Protein AF-A0A093VHY3-F1 (afdb_monomer_lite)

Foldseek 3Di:
DDDDDDDDDDDDDDDDDDDDDDDDDDDDDDDDDDDDDDDPPPPDDDDDDDDDDDDDDDDDDDDDDDDDDDDDDDDDDDDDDDDDDPPPVVPPPPPPPDDDLLDDLVQQADDFPCLVVLVLQVLLLVQLPDLDLVLVLLSLALVSDLDNCSSVVSQLVDDLVSLLVSCVVQDDPVCNVCSVVDDSNRSSVVSSVSSYDDDDDPDAQDDAVVVVVPPDQLLVVLVVLLQSLLVLVLRQALSLVLCSLSVHDRVSVRVSSVRLVVLLVRLLVVCVVVVVCLVSLVSNLVSCVQAPLSNNSSSLVSSQVVDPPDDRDDDDSHRQCCLESVLSSVLVPDPPHDSSLSSLLSLLLSLQCCVQRNPDPGHRSVHHRDSPLVLSVLVVPDPALVRSLVVVCVVCVVLVVVDDPVLCVDPPRPSVVVVVVVVVVVVSSVVSSCVSPVVCVVRVVVNVD

Structure (mmCIF, N/CA/C/O backbone):
data_AF-A0A093VHY3-F1
#
_entry.id   AF-A0A093VHY3-F1
#
loop_
_atom_site.group_PDB
_atom_site.id
_atom_site.type_symbol
_atom_site.label_atom_id
_atom_site.label_alt_id
_atom_site.label_comp_id
_atom_site.label_asym_id
_atom_site.label_entity_id
_atom_site.label_seq_id
_atom_site.pdbx_PDB_ins_code
_atom_site.Cartn_x
_atom_site.Cartn_y
_atom_site.Cartn_z
_atom_site.occupancy
_atom_site.B_iso_or_equiv
_atom_site.auth_seq_id
_atom_site.auth_comp_id
_atom_site.auth_asym_id
_atom_site.auth_atom_id
_atom_site.pdbx_PDB_model_num
ATOM 1 N N . MET A 1 1 ? -33.912 -21.679 -39.023 1.00 33.56 1 MET A N 1
ATOM 2 C CA . MET A 1 1 ? -34.206 -20.472 -39.833 1.00 33.56 1 MET A CA 1
ATOM 3 C C . MET A 1 1 ? -34.062 -19.265 -38.915 1.00 33.56 1 MET A C 1
ATOM 5 O O . MET A 1 1 ? -34.289 -19.451 -37.729 1.00 33.56 1 MET A O 1
ATOM 9 N N . MET A 1 2 ? -33.688 -18.094 -39.444 1.00 26.52 2 MET A N 1
ATOM 10 C CA . MET A 1 2 ? -33.296 -16.880 -38.698 1.00 26.52 2 MET A CA 1
ATOM 11 C C . MET A 1 2 ? -31.997 -16.995 -37.881 1.00 26.52 2 MET A C 1
ATOM 13 O O . MET A 1 2 ? -31.963 -17.438 -36.740 1.00 26.52 2 MET A O 1
ATOM 17 N N . THR A 1 3 ? -30.917 -16.547 -38.518 1.00 27.28 3 THR A N 1
ATOM 18 C CA . THR A 1 3 ? -29.674 -16.079 -37.897 1.00 27.28 3 THR A CA 1
ATOM 19 C C . THR A 1 3 ? -29.876 -14.672 -37.333 1.00 27.28 3 THR A C 1
ATOM 21 O O . THR A 1 3 ? -30.383 -13.812 -38.053 1.00 27.28 3 THR A O 1
ATOM 24 N N . ALA A 1 4 ? -29.418 -14.414 -36.110 1.00 27.27 4 ALA A N 1
ATOM 25 C CA . ALA A 1 4 ? -29.244 -13.065 -35.574 1.00 27.27 4 ALA A CA 1
ATOM 26 C C . ALA A 1 4 ? -27.752 -12.845 -35.288 1.00 27.27 4 ALA A C 1
ATOM 28 O O . ALA A 1 4 ? -27.133 -13.661 -34.606 1.00 27.27 4 ALA A O 1
ATOM 29 N N . ALA A 1 5 ? -27.178 -11.786 -35.857 1.00 26.62 5 ALA A N 1
ATOM 30 C CA . ALA A 1 5 ? -25.819 -11.350 -35.551 1.00 26.62 5 ALA A CA 1
ATOM 31 C C . ALA A 1 5 ? -25.811 -10.536 -34.239 1.00 26.62 5 ALA A C 1
ATOM 33 O O . ALA A 1 5 ? -26.829 -9.912 -33.929 1.00 26.62 5 ALA A O 1
ATOM 34 N N . PRO A 1 6 ? -24.709 -10.537 -33.467 1.00 30.25 6 PRO A N 1
ATOM 35 C CA . PRO A 1 6 ? -24.554 -9.641 -32.327 1.00 30.25 6 PRO A CA 1
ATOM 36 C C . PRO A 1 6 ? -24.315 -8.195 -32.789 1.00 30.25 6 PRO A C 1
ATOM 38 O O . PRO A 1 6 ? -23.766 -7.959 -33.863 1.00 30.25 6 PRO A O 1
ATOM 41 N N . ASP A 1 7 ? -24.756 -7.251 -31.963 1.00 25.81 7 ASP A N 1
ATOM 42 C CA . ASP A 1 7 ? -24.804 -5.814 -32.247 1.00 25.81 7 ASP A CA 1
ATOM 43 C C . ASP A 1 7 ? -23.456 -5.132 -31.924 1.00 25.81 7 ASP A C 1
ATOM 45 O O . ASP A 1 7 ? -22.952 -5.240 -30.802 1.00 25.81 7 ASP A O 1
ATOM 49 N N . ASP A 1 8 ? -22.864 -4.435 -32.899 1.00 28.20 8 ASP A N 1
ATOM 50 C CA . ASP A 1 8 ? -21.595 -3.704 -32.752 1.00 28.20 8 ASP A CA 1
ATOM 51 C C . ASP A 1 8 ? -21.861 -2.274 -32.246 1.00 28.20 8 ASP A C 1
ATOM 53 O O . ASP A 1 8 ? -22.054 -1.339 -33.027 1.00 28.20 8 ASP A O 1
ATOM 57 N N . SER A 1 9 ? -21.851 -2.073 -30.922 1.00 25.62 9 SER A N 1
ATOM 58 C CA . SER A 1 9 ? -22.095 -0.751 -30.322 1.00 25.62 9 SER A CA 1
ATOM 59 C C . SER A 1 9 ? -21.114 -0.368 -29.200 1.00 25.62 9 SER A C 1
ATOM 61 O O . SER A 1 9 ? -21.507 -0.154 -28.053 1.00 25.62 9 SER A O 1
ATOM 63 N N . TRP A 1 10 ? -19.832 -0.197 -29.541 1.00 25.08 10 TRP A N 1
ATOM 64 C CA . TRP A 1 10 ? -18.848 0.507 -28.697 1.00 25.08 10 TRP A CA 1
ATOM 65 C C . TRP A 1 10 ? -18.259 1.726 -29.421 1.00 25.08 10 TRP A C 1
ATOM 67 O O . TRP A 1 10 ? -17.074 1.783 -29.746 1.00 25.08 10 TRP A O 1
ATOM 77 N N . VAL A 1 11 ? -19.103 2.732 -29.669 1.00 25.66 11 VAL A N 1
ATOM 78 C CA . VAL A 1 11 ? -18.661 4.036 -30.184 1.00 25.66 11 VAL A CA 1
ATOM 79 C C . VAL A 1 11 ? -18.214 4.923 -29.021 1.00 25.66 11 VAL A C 1
ATOM 81 O O . VAL A 1 11 ? -19.004 5.293 -28.153 1.00 25.66 11 VAL A O 1
ATOM 84 N N . TYR A 1 12 ? -16.932 5.289 -29.020 1.00 24.55 12 TYR A N 1
ATOM 85 C CA . TYR A 1 12 ? -16.363 6.276 -28.103 1.00 24.55 12 TYR A CA 1
ATOM 86 C C . TYR A 1 12 ? -16.973 7.667 -28.346 1.00 24.55 12 TYR A C 1
ATOM 88 O O . TYR A 1 12 ? -16.797 8.245 -29.418 1.00 24.55 12 TYR A O 1
ATOM 96 N N . HIS A 1 13 ? -17.599 8.254 -27.321 1.00 26.02 13 HIS A N 1
ATOM 97 C CA . HIS A 1 13 ? -17.953 9.675 -27.301 1.00 26.02 13 HIS A CA 1
ATOM 98 C C . HIS A 1 13 ? -16.983 10.461 -26.400 1.00 26.02 13 HIS A C 1
ATOM 100 O O . HIS A 1 13 ? -16.985 10.250 -25.186 1.00 26.02 13 HIS A O 1
ATOM 106 N N . PRO A 1 14 ? -16.167 11.386 -26.942 1.00 25.81 14 PRO A N 1
ATOM 107 C CA . PRO A 1 14 ? -15.384 12.304 -26.121 1.00 25.81 14 PRO A CA 1
ATOM 108 C C . PRO A 1 14 ? -16.290 13.394 -25.527 1.00 25.81 14 PRO A C 1
ATOM 110 O O . PRO A 1 14 ? -16.967 14.114 -26.262 1.00 25.81 14 PRO A O 1
ATOM 113 N N . MET A 1 15 ? -16.285 13.561 -24.199 1.00 25.12 15 MET A N 1
ATOM 114 C CA . MET A 1 15 ? -16.954 14.705 -23.565 1.00 25.12 15 MET A CA 1
ATOM 115 C C . MET A 1 15 ? -16.204 16.003 -23.880 1.00 25.12 15 MET A C 1
ATOM 117 O O . MET A 1 15 ? -15.059 16.186 -23.471 1.00 25.12 15 MET A O 1
ATOM 121 N N . SER A 1 16 ? -16.871 16.927 -24.570 1.00 24.98 16 SER A N 1
ATOM 122 C CA . SER A 1 16 ? -16.412 18.311 -24.708 1.00 24.98 16 SER A CA 1
ATOM 123 C C . SER A 1 16 ? -16.780 19.116 -23.460 1.00 24.98 16 SER A C 1
ATOM 125 O O . SER A 1 16 ? -17.943 19.131 -23.060 1.00 24.98 16 SER A O 1
ATOM 127 N N . ILE A 1 17 ? -15.810 19.812 -22.864 1.00 25.64 17 ILE A N 1
ATOM 128 C CA . ILE A 1 17 ? -16.052 20.770 -21.776 1.00 25.64 17 ILE A CA 1
ATOM 129 C C . ILE A 1 17 ? -16.477 22.109 -22.403 1.00 25.64 17 ILE A C 1
ATOM 131 O O . ILE A 1 17 ? -15.701 22.658 -23.188 1.00 25.64 17 ILE A O 1
ATOM 135 N N . PRO A 1 18 ? -17.656 22.669 -22.078 1.00 25.16 18 PRO A N 1
ATOM 136 C CA . PRO A 1 18 ? -18.019 24.008 -22.518 1.00 25.16 18 PRO A CA 1
ATOM 137 C C . PRO A 1 18 ? -17.335 25.064 -21.640 1.00 25.16 18 PRO A C 1
ATOM 139 O O . PRO A 1 18 ? -17.564 25.145 -20.434 1.00 25.16 18 PRO A O 1
ATOM 142 N N . THR A 1 19 ? -16.508 25.906 -22.254 1.00 27.25 19 THR A N 1
ATOM 143 C CA . THR A 1 19 ? -16.000 27.141 -21.649 1.00 27.25 19 THR A CA 1
ATOM 144 C C . THR A 1 19 ? -17.085 28.216 -21.655 1.00 27.25 19 THR A C 1
ATOM 146 O O . THR A 1 19 ? -17.518 28.661 -22.716 1.00 27.25 19 THR A O 1
ATOM 149 N N . SER A 1 20 ? -17.480 28.695 -20.475 1.00 25.36 20 SER A N 1
ATOM 150 C CA . SER A 1 20 ? -18.317 29.891 -20.326 1.00 25.36 20 SER A CA 1
ATOM 151 C C . SER A 1 20 ? -17.725 30.831 -19.278 1.00 25.36 20 SER A C 1
ATOM 153 O O . SER A 1 20 ? -17.848 30.611 -18.075 1.00 25.36 20 SER A O 1
ATOM 155 N N . THR A 1 21 ? -17.067 31.882 -19.757 1.00 27.83 21 THR A N 1
ATOM 156 C CA . THR A 1 21 ? -16.636 33.039 -18.969 1.00 27.83 21 THR A CA 1
ATOM 157 C C . THR A 1 21 ? -17.816 33.979 -18.725 1.00 27.83 21 THR A C 1
ATOM 159 O O . THR A 1 21 ? -18.436 34.416 -19.695 1.00 27.83 21 THR A O 1
ATOM 162 N N . SER A 1 22 ? -18.076 34.361 -17.475 1.00 27.52 22 SER A N 1
ATOM 163 C CA . SER A 1 22 ? -18.921 35.522 -17.160 1.00 27.52 22 SER A CA 1
ATOM 164 C C . SER A 1 22 ? -18.611 36.085 -15.771 1.00 27.52 22 SER A C 1
ATOM 166 O O . SER A 1 22 ? -18.837 35.415 -14.766 1.00 27.52 22 SER A O 1
ATOM 168 N N . ASP A 1 23 ? -18.087 37.307 -15.775 1.00 26.34 23 ASP A N 1
ATOM 169 C CA . ASP A 1 23 ? -18.082 38.356 -14.748 1.00 26.34 23 ASP A CA 1
ATOM 170 C C . ASP A 1 23 ? -18.599 38.043 -13.330 1.00 26.34 23 ASP A C 1
ATOM 172 O O . ASP A 1 23 ? -19.788 37.819 -13.106 1.00 26.34 23 ASP A O 1
ATOM 176 N N . LEU A 1 24 ? -17.720 38.253 -12.344 1.00 27.42 24 LEU A N 1
ATOM 177 C CA . LEU A 1 24 ? -18.084 38.710 -11.000 1.00 27.42 24 LEU A CA 1
ATOM 178 C C . LEU A 1 24 ? -17.100 39.811 -10.582 1.00 27.42 24 LEU A C 1
ATOM 180 O O . LEU A 1 24 ? -15.892 39.586 -10.546 1.00 27.42 24 LEU A O 1
ATOM 184 N N . GLY A 1 25 ? -17.625 41.012 -10.334 1.00 25.25 25 GLY A N 1
ATOM 185 C CA . GLY A 1 25 ? -16.836 42.200 -9.998 1.00 25.25 25 GLY A CA 1
ATOM 186 C C . GLY A 1 25 ? -16.557 42.366 -8.501 1.00 25.25 25 GLY A C 1
ATOM 187 O O . GLY A 1 25 ? -17.149 41.692 -7.659 1.00 25.25 25 GLY A O 1
ATOM 188 N N . ASP A 1 26 ? -15.674 43.316 -8.190 1.00 24.98 26 ASP A N 1
ATOM 189 C CA . ASP A 1 26 ? -15.325 43.730 -6.828 1.00 24.98 26 ASP A CA 1
ATOM 190 C C . ASP A 1 26 ? -16.539 44.158 -5.988 1.00 24.98 26 ASP A C 1
ATOM 192 O O . ASP A 1 26 ? -17.310 45.025 -6.398 1.00 24.98 26 ASP A O 1
ATOM 196 N N . MET A 1 27 ? -16.620 43.651 -4.753 1.00 24.83 27 MET A N 1
ATOM 197 C CA . MET A 1 27 ? -17.047 44.397 -3.557 1.00 24.83 27 MET A CA 1
ATOM 198 C C . MET A 1 27 ? -16.592 43.632 -2.291 1.00 24.83 27 MET A C 1
ATOM 200 O O . MET A 1 27 ? -16.631 42.400 -2.280 1.00 24.83 27 MET A O 1
ATOM 204 N N . PRO A 1 28 ? -16.154 44.312 -1.212 1.00 24.92 28 PRO A N 1
ATOM 205 C CA . PRO A 1 28 ? -15.543 43.657 -0.058 1.00 24.92 28 PRO A CA 1
ATOM 206 C C . PRO A 1 28 ? -16.575 43.251 1.003 1.00 24.92 28 PRO A C 1
ATOM 208 O O . PRO A 1 28 ? -17.442 44.039 1.383 1.00 24.92 28 PRO A O 1
ATOM 211 N N . LEU A 1 29 ? -16.418 42.055 1.574 1.00 24.52 29 LEU A N 1
ATOM 212 C CA . LEU A 1 29 ? -17.149 41.636 2.772 1.00 24.52 29 LEU A CA 1
ATOM 213 C C . LEU A 1 29 ? -16.265 41.784 4.015 1.00 24.52 29 LEU A C 1
ATOM 215 O O . LEU A 1 29 ? -15.335 41.009 4.234 1.00 24.52 29 LEU A O 1
ATOM 219 N N . GLN A 1 30 ? -16.585 42.771 4.856 1.00 24.92 30 GLN A N 1
ATOM 220 C CA . GLN A 1 30 ? -16.092 42.808 6.232 1.00 24.92 30 GLN A CA 1
ATOM 221 C C . GLN A 1 30 ? -16.655 41.608 7.001 1.00 24.92 30 GLN A C 1
ATOM 223 O O . GLN A 1 30 ? -17.870 41.482 7.147 1.00 24.92 30 GLN A O 1
ATOM 228 N N . VAL A 1 31 ? -15.778 40.755 7.534 1.00 24.56 31 VAL A N 1
ATOM 229 C CA . VAL A 1 31 ? -16.172 39.674 8.446 1.00 24.56 31 VAL A CA 1
ATOM 230 C C . VAL A 1 31 ? -15.923 40.115 9.885 1.00 24.56 31 VAL A C 1
ATOM 232 O O . VAL A 1 31 ? -14.800 40.406 10.292 1.00 24.56 31 VAL A O 1
ATOM 235 N N . TYR A 1 32 ? -17.010 40.175 10.646 1.00 20.67 32 TYR A N 1
ATOM 236 C CA . TYR A 1 32 ? -17.034 40.516 12.062 1.00 20.67 32 TYR A CA 1
ATOM 237 C C . TYR A 1 32 ? -16.607 39.291 12.886 1.00 20.67 32 TYR A C 1
ATOM 239 O O . TYR A 1 32 ? -17.269 38.257 12.828 1.00 20.67 32 TYR A O 1
ATOM 247 N N . PHE A 1 33 ? -15.518 39.389 13.653 1.00 23.05 33 PHE A N 1
ATOM 248 C CA . PHE A 1 33 ? -15.057 38.313 14.541 1.00 23.05 33 PHE A CA 1
ATOM 249 C C . PHE A 1 33 ? -15.674 38.427 15.942 1.00 23.05 33 PHE A C 1
ATOM 251 O O . PHE A 1 33 ? -15.522 39.464 16.592 1.00 23.05 33 PHE A O 1
ATOM 258 N N . PRO A 1 34 ? -16.246 37.332 16.468 1.00 22.77 34 PRO A N 1
ATOM 259 C CA . PRO A 1 34 ? -16.328 37.119 17.906 1.00 22.77 34 PRO A CA 1
ATOM 260 C C . PRO A 1 34 ? -15.679 35.793 18.344 1.00 22.77 34 PRO A C 1
ATOM 262 O O . PRO A 1 34 ? -15.956 34.737 17.787 1.00 22.77 34 PRO A O 1
ATOM 265 N N . GLY A 1 35 ? -14.920 35.847 19.441 1.00 22.67 35 GLY A N 1
ATOM 266 C CA . GLY A 1 35 ? -14.813 34.727 20.387 1.00 22.67 35 GLY A CA 1
ATOM 267 C C . GLY A 1 35 ? -13.818 33.610 20.055 1.00 22.67 35 GLY A C 1
ATOM 268 O O . GLY A 1 35 ? -14.149 32.621 19.410 1.00 22.67 35 GLY A O 1
ATOM 269 N N . SER A 1 36 ? -12.625 33.712 20.639 1.00 28.03 36 SER A N 1
ATOM 270 C CA . SER A 1 36 ? -11.662 32.615 20.786 1.00 28.03 36 SER A CA 1
ATOM 271 C C . SER A 1 36 ? -12.280 31.327 21.349 1.00 28.03 36 SER A C 1
ATOM 273 O O . SER A 1 36 ? -12.910 31.355 22.408 1.00 28.03 36 SER A O 1
ATOM 275 N N . SER A 1 37 ? -11.965 30.187 20.736 1.00 24.20 37 SER A N 1
ATOM 276 C CA . SER A 1 37 ? -12.001 28.873 21.389 1.00 24.20 37 SER A CA 1
ATOM 277 C C . SER A 1 37 ? -10.652 28.179 21.178 1.00 24.20 37 SER A C 1
ATOM 279 O O . SER A 1 37 ? -10.050 28.293 20.114 1.00 24.20 37 SER A O 1
ATOM 281 N N . PHE A 1 38 ? -10.126 27.556 22.236 1.00 25.75 38 PHE A N 1
ATOM 282 C CA . PHE A 1 38 ? -8.775 26.993 22.258 1.00 25.75 38 PHE A CA 1
ATOM 283 C C . PHE A 1 38 ? -8.670 25.752 21.363 1.00 25.75 38 PHE A C 1
ATOM 285 O O . PHE A 1 38 ? -9.254 24.714 21.671 1.00 25.75 38 PHE A O 1
ATOM 292 N N . THR A 1 39 ? -7.851 25.832 20.317 1.00 28.12 39 THR A N 1
ATOM 293 C CA . THR A 1 39 ? -7.272 24.669 19.638 1.00 28.12 39 THR A CA 1
ATOM 294 C C . THR A 1 39 ? -5.864 24.421 20.196 1.00 28.12 39 THR A C 1
ATOM 296 O O . THR A 1 39 ? -5.076 25.365 20.279 1.00 28.12 39 THR A O 1
ATOM 299 N N . PRO A 1 40 ? -5.498 23.186 20.592 1.00 28.91 40 PRO A N 1
ATOM 300 C CA . PRO A 1 40 ? -4.106 22.859 20.864 1.00 28.91 40 PRO A CA 1
ATOM 301 C C . PRO A 1 40 ? -3.358 22.811 19.531 1.00 28.91 40 PRO A C 1
ATOM 303 O O . PRO A 1 40 ? -3.652 21.973 18.679 1.00 28.91 40 PRO A O 1
ATOM 306 N N . ASP A 1 41 ? -2.400 23.714 19.347 1.00 26.62 41 ASP A N 1
ATOM 307 C CA . ASP A 1 41 ? -1.526 23.701 18.180 1.00 26.62 41 ASP A CA 1
ATOM 308 C C . ASP A 1 41 ? -0.546 22.519 18.278 1.00 26.62 41 ASP A C 1
ATOM 310 O O . ASP A 1 41 ? 0.389 22.524 19.079 1.00 26.62 41 ASP A O 1
ATOM 314 N N . LEU A 1 42 ? -0.786 21.480 17.474 1.00 34.28 42 LEU A N 1
ATOM 315 C CA . LEU A 1 42 ? 0.077 20.298 17.375 1.00 34.28 42 LEU A CA 1
ATOM 316 C C . LEU A 1 42 ? 1.249 20.495 16.390 1.00 34.28 42 LEU A C 1
ATOM 318 O O . LEU A 1 42 ? 1.973 19.540 16.110 1.00 34.28 42 LEU A O 1
ATOM 322 N N . SER A 1 43 ? 1.471 21.709 15.870 1.00 30.19 43 SER A N 1
ATOM 323 C CA . SER A 1 43 ? 2.525 22.023 14.893 1.00 30.19 43 SER A CA 1
ATOM 324 C C . SER A 1 43 ? 3.774 22.690 15.499 1.00 30.19 43 SER A C 1
ATOM 326 O O . SER A 1 43 ? 4.335 23.631 14.944 1.00 30.19 43 SER A O 1
ATOM 328 N N . ALA A 1 44 ? 4.280 22.155 16.620 1.00 25.23 44 ALA A N 1
ATOM 329 C CA . ALA A 1 44 ? 5.496 22.651 17.277 1.00 25.23 44 ALA A CA 1
ATOM 330 C C . ALA A 1 44 ? 6.587 21.571 17.471 1.00 25.23 44 ALA A C 1
ATOM 332 O O . ALA A 1 44 ? 6.592 20.830 18.447 1.00 25.23 44 ALA A O 1
ATOM 333 N N . ASN A 1 45 ? 7.556 21.554 16.548 1.00 33.81 45 ASN A N 1
ATOM 334 C CA . ASN A 1 45 ? 8.951 21.109 16.715 1.00 33.81 45 ASN A CA 1
ATOM 335 C C . ASN A 1 45 ? 9.249 19.856 17.574 1.00 33.81 45 ASN A C 1
ATOM 337 O O . ASN A 1 45 ? 9.771 19.963 18.684 1.00 33.81 45 ASN A O 1
ATOM 341 N N . TYR A 1 46 ? 9.150 18.673 16.959 1.00 26.78 46 TYR A N 1
ATOM 342 C CA . TYR A 1 46 ? 9.912 17.483 17.373 1.00 26.78 46 TYR A CA 1
ATOM 343 C C . TYR A 1 46 ? 10.900 17.042 16.281 1.00 26.78 46 TYR A C 1
ATOM 345 O O . TYR A 1 46 ? 10.759 15.990 15.665 1.00 26.78 46 TYR A O 1
ATOM 353 N N . MET A 1 47 ? 11.935 17.858 16.061 1.00 26.02 47 MET A N 1
ATOM 354 C CA . MET A 1 47 ? 13.179 17.428 15.413 1.00 26.02 47 MET A CA 1
ATOM 355 C C . MET A 1 47 ? 14.329 17.523 16.418 1.00 26.02 47 MET A C 1
ATOM 357 O O . MET A 1 47 ? 14.995 18.550 16.528 1.00 26.02 47 MET A O 1
ATOM 361 N N . THR A 1 48 ? 14.576 16.439 17.150 1.00 24.78 48 THR A N 1
ATOM 362 C CA . THR A 1 48 ? 15.840 16.230 17.864 1.00 24.78 48 THR A CA 1
ATOM 363 C C . THR A 1 48 ? 16.835 15.544 16.921 1.00 24.78 48 THR A C 1
ATOM 365 O O . THR A 1 48 ? 16.567 14.430 16.470 1.00 24.78 48 THR A O 1
ATOM 368 N N . PRO A 1 49 ? 17.981 16.168 16.591 1.00 24.03 49 PRO A N 1
ATOM 369 C CA . PRO A 1 49 ? 18.969 15.552 15.715 1.00 24.03 49 PRO A CA 1
ATOM 370 C C . PRO A 1 49 ? 19.734 14.447 16.452 1.00 24.03 49 PRO A C 1
ATOM 372 O O . PRO A 1 49 ? 20.412 14.700 17.450 1.00 24.03 49 PRO A O 1
ATOM 375 N N . THR A 1 50 ? 19.665 13.219 15.942 1.00 25.81 50 THR A N 1
ATOM 376 C CA . THR A 1 50 ? 20.512 12.112 16.404 1.00 25.81 50 THR A CA 1
ATOM 377 C C . THR A 1 50 ? 21.964 12.379 15.982 1.00 25.81 50 THR A C 1
ATOM 379 O O . THR A 1 50 ? 22.204 12.601 14.793 1.00 25.81 50 THR A O 1
ATOM 382 N N . PRO A 1 51 ? 22.954 12.368 16.893 1.00 26.08 51 PRO A N 1
ATOM 383 C CA . PRO A 1 51 ? 24.331 12.672 16.527 1.00 26.08 51 PRO A CA 1
ATOM 384 C C . PRO A 1 51 ? 24.952 11.542 15.698 1.00 26.08 51 PRO A C 1
ATOM 386 O O . PRO A 1 51 ? 25.111 10.413 16.163 1.00 26.08 51 PRO A O 1
ATOM 389 N N . THR A 1 52 ? 25.365 11.867 14.474 1.00 24.88 52 THR A N 1
ATOM 390 C CA . THR A 1 52 ? 26.268 11.037 13.672 1.00 24.88 52 THR A CA 1
ATOM 391 C C . THR A 1 52 ? 27.618 10.896 14.369 1.00 24.88 52 THR A C 1
ATOM 393 O O . THR A 1 52 ? 28.303 11.896 14.584 1.00 24.88 52 THR A O 1
ATOM 396 N N . SER A 1 53 ? 28.034 9.660 14.643 1.00 24.25 53 SER A N 1
ATOM 397 C CA . SER A 1 53 ? 29.425 9.318 14.952 1.00 24.25 53 SER A CA 1
ATOM 398 C C . SER A 1 53 ? 29.991 8.481 13.810 1.00 24.25 53 SER A C 1
ATOM 400 O O . SER A 1 53 ? 29.378 7.494 13.401 1.00 24.25 53 SER A O 1
ATOM 402 N N . SER A 1 54 ? 31.142 8.885 13.278 1.00 22.72 54 SER A N 1
ATOM 403 C CA . SER A 1 54 ? 31.835 8.196 12.193 1.00 22.72 54 SER A CA 1
ATOM 404 C C . SER A 1 54 ? 33.318 7.989 12.519 1.00 22.72 54 SER A C 1
ATOM 406 O O . SER A 1 54 ? 33.971 8.868 13.071 1.00 22.72 54 SER A O 1
ATOM 408 N N . ALA A 1 55 ? 33.823 6.832 12.069 1.00 24.02 55 ALA A N 1
ATOM 409 C CA . ALA A 1 55 ? 35.225 6.396 12.000 1.00 24.02 55 ALA A CA 1
ATOM 410 C C . ALA A 1 55 ? 35.937 5.896 13.282 1.00 24.02 55 ALA A C 1
ATOM 412 O O . ALA A 1 55 ? 35.901 6.521 14.334 1.00 24.02 55 ALA A O 1
ATOM 413 N N . GLY A 1 56 ? 36.714 4.812 13.106 1.00 23.28 56 GLY A N 1
ATOM 414 C CA . GLY A 1 56 ? 37.951 4.564 13.867 1.00 23.28 56 GLY A CA 1
ATOM 415 C C . GLY A 1 56 ? 38.167 3.144 14.415 1.00 23.28 56 GLY A C 1
ATOM 416 O O . GLY A 1 56 ? 37.599 2.794 15.441 1.00 23.28 56 GLY A O 1
ATOM 417 N N . HIS A 1 57 ? 39.059 2.358 13.789 1.00 22.06 57 HIS A N 1
ATOM 418 C CA . HIS A 1 57 ? 39.763 1.222 14.431 1.00 22.06 57 HIS A CA 1
ATOM 419 C C . HIS A 1 57 ? 40.474 1.682 15.733 1.00 22.06 57 HIS A C 1
ATOM 421 O O . HIS A 1 57 ? 40.922 2.824 15.787 1.00 22.06 57 HIS A O 1
ATOM 427 N N . TYR A 1 58 ? 40.655 0.873 16.787 1.00 24.62 58 TYR A N 1
ATOM 428 C CA . TYR A 1 58 ? 41.591 -0.268 16.835 1.00 24.62 58 TYR A CA 1
ATOM 429 C C . TYR A 1 58 ? 41.435 -1.138 18.114 1.00 24.62 58 TYR A C 1
ATOM 431 O O . TYR A 1 58 ? 40.707 -0.789 19.038 1.00 24.62 58 TYR A O 1
ATOM 439 N N . ASP A 1 59 ? 42.156 -2.263 18.112 1.00 22.77 59 ASP A N 1
ATOM 440 C CA . ASP A 1 59 ? 42.302 -3.367 19.080 1.00 22.77 59 ASP A CA 1
ATOM 441 C C . ASP A 1 59 ? 42.130 -3.165 20.607 1.00 22.77 59 ASP A C 1
ATOM 443 O O . ASP A 1 59 ? 42.605 -2.214 21.220 1.00 22.77 59 ASP A O 1
ATOM 447 N N . SER A 1 60 ? 41.560 -4.222 21.210 1.00 21.81 60 SER A N 1
ATOM 448 C CA . SER A 1 60 ? 42.012 -4.950 22.418 1.00 21.81 60 SER A CA 1
ATOM 449 C C . SER A 1 60 ? 43.060 -4.299 23.340 1.00 21.81 60 SER A C 1
ATOM 451 O O . SER A 1 60 ? 44.208 -4.150 22.939 1.00 21.81 60 SER A O 1
ATOM 453 N N . PHE A 1 61 ? 42.747 -4.200 24.642 1.00 24.33 61 PHE A N 1
ATOM 454 C CA . PHE A 1 61 ? 43.471 -4.968 25.674 1.00 24.33 61 PHE A CA 1
ATOM 455 C C . PHE A 1 61 ? 42.693 -5.069 26.998 1.00 24.33 61 PHE A C 1
ATOM 457 O O . PHE A 1 61 ? 41.962 -4.166 27.397 1.00 24.33 61 PHE A O 1
ATOM 464 N N . ASP A 1 62 ? 42.878 -6.206 27.664 1.00 22.88 62 ASP A N 1
ATOM 465 C CA . ASP A 1 62 ? 42.417 -6.523 29.018 1.00 22.88 62 ASP A CA 1
ATOM 466 C C . ASP A 1 62 ? 43.227 -5.749 30.081 1.00 22.88 62 ASP A C 1
ATOM 468 O O . ASP A 1 62 ? 44.396 -5.450 29.839 1.00 22.88 62 ASP A O 1
ATOM 472 N N . VAL A 1 63 ? 42.650 -5.493 31.264 1.00 26.06 63 VAL A N 1
ATOM 473 C CA . VAL A 1 63 ? 43.324 -5.573 32.584 1.00 26.06 63 VAL A CA 1
ATOM 474 C C . VAL A 1 63 ? 42.356 -5.220 33.724 1.00 26.06 63 VAL A C 1
ATOM 476 O O . VAL A 1 63 ? 41.557 -4.288 33.674 1.00 26.06 63 VAL A O 1
ATOM 479 N N . THR A 1 64 ? 42.467 -5.994 34.801 1.00 23.95 64 THR A N 1
ATOM 480 C CA . THR A 1 64 ? 41.687 -5.877 36.040 1.00 23.95 64 THR A CA 1
ATOM 481 C C . THR A 1 64 ? 42.218 -4.781 36.984 1.00 23.95 64 THR A C 1
ATOM 483 O O . THR A 1 64 ? 43.399 -4.444 36.935 1.00 23.95 64 THR A O 1
ATOM 486 N N . ARG A 1 65 ? 41.397 -4.322 37.952 1.00 24.27 65 ARG A N 1
ATOM 487 C CA . ARG A 1 65 ? 41.492 -4.695 39.397 1.00 24.27 65 ARG A CA 1
ATOM 488 C C . ARG A 1 65 ? 41.093 -3.581 40.405 1.00 24.27 65 ARG A C 1
ATOM 490 O O . ARG A 1 65 ? 41.582 -2.464 40.347 1.00 24.27 65 ARG A O 1
ATOM 497 N N . THR A 1 66 ? 40.351 -4.001 41.442 1.00 24.83 66 THR A N 1
ATOM 498 C CA . THR A 1 66 ? 40.316 -3.488 42.846 1.00 24.83 66 THR A CA 1
ATOM 499 C C . THR A 1 66 ? 39.840 -2.062 43.197 1.00 24.83 66 THR A C 1
ATOM 501 O O . THR A 1 66 ? 40.568 -1.091 43.057 1.00 24.83 66 THR A O 1
ATOM 504 N N . SER A 1 67 ? 38.669 -2.015 43.854 1.00 24.78 67 SER A N 1
ATOM 505 C CA . SER A 1 67 ? 38.450 -1.605 45.267 1.00 24.78 67 SER A CA 1
ATOM 506 C C . SER A 1 67 ? 39.317 -0.475 45.865 1.00 24.78 67 SER A C 1
ATOM 508 O O . SER A 1 67 ? 40.534 -0.607 45.940 1.00 24.78 67 SER A O 1
ATOM 510 N N . SER A 1 68 ? 38.753 0.526 46.560 1.00 25.75 68 SER A N 1
ATOM 511 C CA . SER A 1 68 ? 38.265 0.359 47.951 1.00 25.75 68 SER A CA 1
ATOM 512 C C . SER A 1 68 ? 37.504 1.582 48.511 1.00 25.75 68 SER A C 1
ATOM 514 O O . SER A 1 68 ? 37.657 2.705 48.048 1.00 25.75 68 SER A O 1
ATOM 516 N N . SER A 1 69 ? 36.715 1.340 49.562 1.00 24.61 69 SER A N 1
ATOM 517 C CA . SER A 1 69 ? 35.882 2.274 50.348 1.00 24.61 69 SER A CA 1
ATOM 518 C C . SER A 1 69 ? 36.607 3.398 51.111 1.00 24.61 69 SER A C 1
ATOM 520 O O . SER A 1 69 ? 37.688 3.156 51.647 1.00 24.61 69 SER A O 1
ATOM 522 N N . SER A 1 70 ? 35.913 4.516 51.395 1.00 26.22 70 SER A N 1
ATOM 523 C CA . SER A 1 70 ? 35.693 5.000 52.788 1.00 26.22 70 SER A CA 1
ATOM 524 C C . SER A 1 70 ? 34.712 6.194 52.919 1.00 26.22 70 SER A C 1
ATOM 526 O O . SER A 1 70 ? 34.676 7.096 52.093 1.00 26.22 70 SER A O 1
ATOM 528 N N . ILE A 1 71 ? 33.924 6.167 54.002 1.00 29.58 71 ILE A N 1
ATOM 529 C CA . ILE A 1 71 ? 32.971 7.156 54.575 1.00 29.58 71 ILE A CA 1
ATOM 530 C C . ILE A 1 71 ? 33.269 7.094 56.101 1.00 29.58 71 ILE A C 1
ATOM 532 O O . ILE A 1 71 ? 33.505 5.957 56.536 1.00 29.58 71 ILE A O 1
ATOM 536 N N . PRO A 1 72 ? 33.320 8.178 56.937 1.00 44.38 72 PRO A N 1
ATOM 537 C CA . PRO A 1 72 ? 32.092 8.843 57.452 1.00 44.38 72 PRO A CA 1
ATOM 538 C C . PRO A 1 72 ? 32.162 10.277 58.079 1.00 44.38 72 PRO A C 1
ATOM 540 O O . PRO A 1 72 ? 33.236 10.802 58.347 1.00 44.38 72 PRO A O 1
ATOM 543 N N . ARG A 1 73 ? 30.964 10.785 58.478 1.00 25.70 73 ARG A N 1
ATOM 544 C CA . ARG A 1 73 ? 30.639 11.910 59.424 1.00 25.70 73 ARG A CA 1
ATOM 545 C C . ARG A 1 73 ? 31.001 13.339 58.948 1.00 25.70 73 ARG A C 1
ATOM 547 O O . ARG A 1 73 ? 32.013 13.508 58.294 1.00 25.70 73 ARG A O 1
ATOM 554 N N . GLY A 1 74 ? 30.269 14.429 59.238 1.00 25.22 74 GLY A N 1
ATOM 555 C CA . GLY A 1 74 ? 29.039 14.740 60.015 1.00 25.22 74 GLY A CA 1
ATOM 556 C C . GLY A 1 74 ? 28.800 16.286 59.979 1.00 25.22 74 GLY A C 1
ATOM 557 O O . GLY A 1 74 ? 29.519 16.944 59.234 1.00 25.22 74 GLY A O 1
ATOM 558 N N . GLN A 1 75 ? 27.903 16.974 60.711 1.00 27.69 75 GLN A N 1
ATOM 559 C CA . GLN A 1 75 ? 26.770 16.633 61.601 1.00 27.69 75 GLN A CA 1
ATOM 560 C C . GLN A 1 75 ? 25.974 17.943 61.941 1.00 27.69 75 GLN A C 1
ATOM 562 O O . GLN A 1 75 ? 26.628 18.967 62.089 1.00 27.69 75 GLN A O 1
ATOM 567 N N . GLU A 1 76 ? 24.632 17.903 62.121 1.00 26.25 76 GLU A N 1
ATOM 568 C CA . GLU A 1 76 ? 23.739 18.984 62.679 1.00 26.25 76 GLU A CA 1
ATOM 569 C C . GLU A 1 76 ? 23.641 20.354 61.927 1.00 26.25 76 GLU A C 1
ATOM 571 O O . GLU A 1 76 ? 24.525 20.708 61.159 1.00 26.25 76 GLU A O 1
ATOM 576 N N . GLY A 1 77 ? 22.595 21.203 62.046 1.00 25.12 77 GLY A N 1
ATOM 577 C CA . GLY A 1 77 ? 21.255 21.096 62.671 1.00 25.12 77 GLY A CA 1
ATOM 578 C C . GLY A 1 77 ? 20.583 22.473 62.975 1.00 25.12 77 GLY A C 1
ATOM 579 O O . GLY A 1 77 ? 21.255 23.354 63.493 1.00 25.12 77 GLY A O 1
ATOM 580 N N . GLY A 1 78 ? 19.266 22.640 62.720 1.00 24.73 78 GLY A N 1
ATOM 581 C CA . GLY A 1 78 ? 18.400 23.782 63.152 1.00 24.73 78 GLY A CA 1
ATOM 582 C C . GLY A 1 78 ? 18.381 25.030 62.231 1.00 24.73 78 GLY A C 1
ATOM 583 O O . GLY A 1 78 ? 19.429 25.595 61.955 1.00 24.73 78 GLY A O 1
ATOM 584 N N . ASN A 1 79 ? 17.275 25.401 61.560 1.00 27.52 79 ASN A N 1
ATOM 585 C CA . ASN A 1 79 ? 15.995 26.022 62.001 1.00 27.52 79 ASN A CA 1
ATOM 586 C C . ASN A 1 79 ? 16.034 27.561 62.158 1.00 27.52 79 ASN A C 1
ATOM 588 O O . ASN A 1 79 ? 16.608 28.033 63.129 1.00 27.52 79 ASN A O 1
ATOM 592 N N . ASP A 1 80 ? 15.310 28.308 61.297 1.00 25.86 80 ASP A N 1
ATOM 593 C CA . ASP A 1 80 ? 14.215 29.193 61.762 1.00 25.86 80 ASP A CA 1
ATOM 594 C C . ASP A 1 80 ? 13.291 29.787 60.657 1.00 25.86 80 ASP A C 1
ATOM 596 O O . ASP A 1 80 ? 13.713 30.490 59.745 1.00 25.86 80 ASP A O 1
ATOM 600 N N . SER A 1 81 ? 11.995 29.484 60.795 1.00 27.83 81 SER A N 1
ATOM 601 C CA . SER A 1 81 ? 10.809 30.365 60.710 1.00 27.83 81 SER A CA 1
ATOM 602 C C . SER A 1 81 ? 10.611 31.438 59.602 1.00 27.83 81 SER A C 1
ATOM 604 O O . SER A 1 81 ? 11.020 32.586 59.719 1.00 27.83 81 SER A O 1
ATOM 606 N N . GLN A 1 82 ? 9.763 31.076 58.626 1.00 30.30 82 GLN A N 1
ATOM 607 C CA . GLN A 1 82 ? 8.631 31.843 58.046 1.00 30.30 82 GLN A CA 1
ATOM 608 C C . GLN A 1 82 ? 8.745 33.364 57.756 1.00 30.30 82 GLN A C 1
ATOM 610 O O . GLN A 1 82 ? 8.590 34.201 58.640 1.00 30.30 82 GLN A O 1
ATOM 615 N N . THR A 1 83 ? 8.674 33.719 56.465 1.00 25.81 83 THR A N 1
ATOM 616 C CA . THR A 1 83 ? 7.817 34.832 55.993 1.00 25.81 83 THR A CA 1
ATOM 617 C C . THR A 1 83 ? 6.996 34.393 54.777 1.00 25.81 83 THR A C 1
ATOM 619 O O . THR A 1 83 ? 7.464 33.652 53.914 1.00 25.81 83 THR A O 1
ATOM 622 N N . THR A 1 84 ? 5.730 34.802 54.748 1.00 32.94 84 THR A N 1
ATOM 623 C CA . THR A 1 84 ? 4.736 34.451 53.728 1.00 32.94 84 THR A CA 1
ATOM 624 C C . THR A 1 84 ? 4.995 35.154 52.397 1.00 32.94 84 THR A C 1
ATOM 626 O O . THR A 1 84 ? 5.274 36.347 52.368 1.00 32.94 84 THR A O 1
ATOM 629 N N . ASN A 1 85 ? 4.790 34.452 51.278 1.00 31.77 85 ASN A N 1
ATOM 630 C CA . ASN A 1 85 ? 4.546 35.090 49.983 1.00 31.77 85 ASN A CA 1
ATOM 631 C C . ASN A 1 85 ? 3.525 34.282 49.171 1.00 31.77 85 ASN A C 1
ATOM 633 O O . ASN A 1 85 ? 3.805 33.180 48.702 1.00 31.77 85 ASN A O 1
ATOM 637 N N . MET A 1 86 ? 2.330 34.857 49.013 1.00 28.72 86 MET A N 1
ATOM 638 C CA . MET A 1 86 ? 1.178 34.287 48.302 1.00 28.72 86 MET A CA 1
ATOM 639 C C . MET A 1 86 ? 1.367 34.357 46.775 1.00 28.72 86 MET A C 1
ATOM 641 O O . MET A 1 86 ? 0.625 35.044 46.085 1.00 28.72 86 MET A O 1
ATOM 645 N N . ASN A 1 87 ? 2.396 33.682 46.256 1.00 29.97 87 ASN A N 1
ATOM 646 C CA . ASN A 1 87 ? 2.740 33.656 44.826 1.00 29.97 87 ASN A CA 1
ATOM 647 C C . ASN A 1 87 ? 3.062 32.246 44.288 1.00 29.97 87 ASN A C 1
ATOM 649 O O . ASN A 1 87 ? 3.447 32.112 43.129 1.00 29.97 87 ASN A O 1
ATOM 653 N N . LEU A 1 88 ? 2.911 31.188 45.098 1.00 30.56 88 LEU A N 1
ATOM 654 C CA . LEU A 1 88 ? 3.241 29.815 44.682 1.00 30.56 88 LEU A CA 1
ATOM 655 C C . LEU A 1 88 ? 2.060 29.038 44.064 1.00 30.56 88 LEU A C 1
ATOM 657 O O . LEU A 1 88 ? 2.291 28.077 43.332 1.00 30.56 88 LEU A O 1
ATOM 661 N N . ASP A 1 89 ? 0.818 29.484 44.278 1.00 27.92 89 ASP A N 1
ATOM 662 C CA . ASP A 1 89 ? -0.391 28.753 43.851 1.00 27.92 89 ASP A CA 1
ATOM 663 C C . ASP A 1 89 ? -0.809 29.011 42.390 1.00 27.92 89 ASP A C 1
ATOM 665 O O . ASP A 1 89 ? -1.581 28.241 41.825 1.00 27.92 89 ASP A O 1
ATOM 669 N N . MET A 1 90 ? -0.271 30.044 41.725 1.00 31.09 90 MET A N 1
ATOM 670 C CA . MET A 1 90 ? -0.483 30.256 40.279 1.00 31.09 90 MET A CA 1
ATOM 671 C C . MET A 1 90 ? 0.549 29.542 39.390 1.00 31.09 90 MET A C 1
ATOM 673 O O . MET A 1 90 ? 0.356 29.463 38.179 1.00 31.09 90 MET A O 1
ATOM 677 N N . ALA A 1 91 ? 1.623 28.991 39.963 1.00 29.84 91 ALA A N 1
ATOM 678 C CA . ALA A 1 91 ? 2.711 28.366 39.204 1.00 29.84 91 ALA A CA 1
ATOM 679 C C . ALA A 1 91 ? 2.556 26.843 39.000 1.00 29.84 91 ALA A C 1
ATOM 681 O O . ALA A 1 91 ? 3.343 26.253 38.263 1.00 29.84 91 ALA A O 1
ATOM 682 N N . GLN A 1 92 ? 1.566 26.189 39.625 1.00 32.16 92 GLN A N 1
ATOM 683 C CA . GLN A 1 92 ? 1.429 24.721 39.584 1.00 32.16 92 GLN A CA 1
ATOM 684 C C . GLN A 1 92 ? 0.527 24.169 38.462 1.00 32.16 92 GLN A C 1
ATOM 686 O O . GLN A 1 92 ? 0.596 22.974 38.185 1.00 32.16 92 GLN A O 1
ATOM 691 N N . ASN A 1 93 ? -0.262 25.002 37.771 1.00 32.50 93 ASN A N 1
ATOM 692 C CA . ASN A 1 93 ? -1.233 24.529 36.766 1.00 32.50 93 ASN A CA 1
ATOM 693 C C . ASN A 1 93 ? -0.729 24.468 35.311 1.00 32.50 93 ASN A C 1
ATOM 695 O O . ASN A 1 93 ? -1.471 24.012 34.448 1.00 32.50 93 ASN A O 1
ATOM 699 N N . ASN A 1 94 ? 0.526 24.839 35.034 1.00 33.38 94 ASN A N 1
ATOM 700 C CA . ASN A 1 94 ? 1.175 24.595 33.736 1.00 33.38 94 ASN A CA 1
ATOM 701 C C . ASN A 1 94 ? 2.161 23.414 33.806 1.00 33.38 94 ASN A C 1
ATOM 703 O O . ASN A 1 94 ? 3.275 23.475 33.285 1.00 33.38 94 ASN A O 1
ATOM 707 N N . GLN A 1 95 ? 1.738 22.302 34.418 1.00 41.31 95 GLN A N 1
ATOM 708 C CA . GLN A 1 95 ? 2.317 21.013 34.045 1.00 41.31 95 GLN A CA 1
ATOM 709 C C . GLN A 1 95 ? 1.940 20.746 32.586 1.00 41.31 95 GLN A C 1
ATOM 711 O O . GLN A 1 95 ? 0.776 20.492 32.280 1.00 41.31 95 GLN A O 1
ATOM 716 N N . LEU A 1 96 ? 2.922 20.819 31.684 1.00 41.12 96 LEU A N 1
ATOM 717 C CA . LEU A 1 96 ? 2.781 20.349 30.308 1.00 41.12 96 LEU A CA 1
ATOM 718 C C . LEU A 1 96 ? 2.350 18.876 30.353 1.00 41.12 96 LEU A C 1
ATOM 720 O O . LEU A 1 96 ? 3.163 18.002 30.655 1.00 41.12 96 LEU A O 1
ATOM 724 N N . GLN A 1 97 ? 1.064 18.608 30.103 1.00 53.94 97 GLN A N 1
ATOM 725 C CA . GLN A 1 97 ? 0.539 17.248 29.996 1.00 53.94 97 GLN A CA 1
ATOM 726 C C . GLN A 1 97 ? 1.184 16.574 28.782 1.00 53.94 97 GLN A C 1
ATOM 728 O O . GLN A 1 97 ? 0.754 16.742 27.643 1.00 53.94 97 GLN A O 1
ATOM 733 N N . THR A 1 98 ? 2.246 15.819 29.040 1.00 69.44 98 THR A N 1
ATOM 734 C CA . THR A 1 98 ? 2.947 15.036 28.026 1.00 69.44 98 THR A CA 1
ATOM 735 C C . THR A 1 98 ? 2.191 13.732 27.806 1.00 69.44 98 THR A C 1
ATOM 737 O O . THR A 1 98 ? 2.299 12.797 28.601 1.00 69.44 98 THR A O 1
ATOM 740 N N . TYR A 1 99 ? 1.404 13.668 26.734 1.00 73.88 99 TYR A N 1
ATOM 741 C CA . TYR A 1 99 ? 0.684 12.454 26.354 1.00 73.88 99 TYR A CA 1
ATOM 742 C C . TYR A 1 99 ? 1.656 11.400 25.795 1.00 73.88 99 TYR A C 1
ATOM 744 O O . TYR A 1 99 ? 2.553 11.748 25.023 1.00 73.88 99 TYR A O 1
ATOM 752 N N . PRO A 1 100 ? 1.496 10.111 26.143 1.00 79.38 100 PRO A N 1
ATOM 753 C CA . PRO A 1 100 ? 2.280 9.045 25.534 1.00 79.38 100 PRO A CA 1
ATOM 754 C C . PRO A 1 100 ? 1.879 8.859 24.065 1.00 79.38 100 PRO A C 1
ATOM 756 O O . PRO A 1 100 ? 0.695 8.847 23.727 1.00 79.38 100 PRO A O 1
ATOM 759 N N . LEU A 1 101 ? 2.870 8.654 23.197 1.00 82.00 101 LEU A N 1
ATOM 760 C CA . LEU A 1 101 ? 2.652 8.309 21.795 1.00 82.00 101 LEU A CA 1
ATOM 761 C C . LEU A 1 101 ? 2.276 6.818 21.706 1.00 82.00 101 LEU A C 1
ATOM 763 O O . LEU A 1 101 ? 3.135 5.948 21.831 1.00 82.00 101 LEU A O 1
ATOM 767 N N . LEU A 1 102 ? 0.983 6.521 21.554 1.00 82.31 102 LEU A N 1
ATOM 768 C CA . LEU A 1 102 ? 0.438 5.157 21.573 1.00 82.31 102 LEU A CA 1
ATOM 769 C C . LEU A 1 102 ? 0.690 4.378 20.281 1.00 82.31 102 LEU A C 1
ATOM 771 O O . LEU A 1 102 ? 0.817 3.152 20.317 1.00 82.31 102 LEU A O 1
ATOM 775 N N . PHE A 1 103 ? 0.696 5.092 19.156 1.00 85.81 103 PHE A N 1
ATOM 776 C CA . PHE A 1 103 ? 0.880 4.537 17.819 1.00 85.81 103 PHE A CA 1
ATOM 777 C C . PHE A 1 103 ? 2.206 5.027 17.246 1.00 85.81 103 PHE A C 1
ATOM 779 O O . PHE A 1 103 ? 2.417 6.234 17.111 1.00 85.81 103 PHE A O 1
ATOM 786 N N . THR A 1 104 ? 3.073 4.086 16.875 1.00 85.38 104 THR A N 1
ATOM 787 C CA . THR A 1 104 ? 4.306 4.329 16.113 1.00 85.38 104 THR A CA 1
ATOM 788 C C . THR A 1 104 ? 4.421 3.287 15.010 1.00 85.38 104 THR A C 1
ATOM 790 O O . THR A 1 104 ? 4.017 2.143 15.217 1.00 85.38 104 THR A O 1
ATOM 793 N N . ALA A 1 105 ? 5.056 3.621 13.882 1.00 84.88 105 ALA A N 1
ATOM 794 C CA . ALA A 1 105 ? 5.350 2.639 12.835 1.00 84.88 105 ALA A CA 1
ATOM 795 C C . ALA A 1 105 ? 5.979 1.357 13.412 1.00 84.88 105 ALA A C 1
ATOM 797 O O . ALA A 1 105 ? 5.475 0.261 13.191 1.00 84.88 105 ALA A O 1
ATOM 798 N N . THR A 1 106 ? 6.995 1.506 14.268 1.00 83.94 106 THR A N 1
ATOM 799 C CA . THR A 1 106 ? 7.719 0.398 14.914 1.00 83.94 106 THR A CA 1
ATOM 800 C C . THR A 1 106 ? 6.879 -0.502 15.824 1.00 83.94 106 THR A C 1
ATOM 802 O O . THR A 1 106 ? 7.263 -1.651 16.025 1.00 83.94 106 THR A O 1
ATOM 805 N N . SER A 1 107 ? 5.770 -0.011 16.389 1.00 84.69 107 SER A N 1
ATOM 806 C CA . SER A 1 107 ? 4.878 -0.800 17.253 1.00 84.69 107 SER A CA 1
ATOM 807 C C . SER A 1 107 ? 3.652 -1.342 16.513 1.00 84.69 107 SER A C 1
ATOM 809 O O . SER A 1 107 ? 3.107 -2.374 16.909 1.00 84.69 107 SER A O 1
ATOM 811 N N . GLU A 1 108 ? 3.230 -0.691 15.425 1.00 88.75 108 GLU A N 1
ATOM 812 C CA . GLU A 1 108 ? 2.117 -1.155 14.593 1.00 88.75 108 GLU A CA 1
ATOM 813 C C . GLU A 1 108 ? 2.530 -2.142 13.499 1.00 88.75 108 GLU A C 1
ATOM 815 O O . GLU A 1 108 ? 1.689 -2.938 13.069 1.00 88.75 108 GLU A O 1
ATOM 820 N N . THR A 1 109 ? 3.797 -2.163 13.074 1.00 87.56 109 THR A N 1
ATOM 821 C CA . THR A 1 109 ? 4.329 -3.191 12.163 1.00 87.56 109 THR A CA 1
ATOM 822 C C . THR A 1 109 ? 4.758 -4.465 12.902 1.00 87.56 109 THR A C 1
ATOM 824 O O . THR A 1 109 ? 5.357 -4.363 13.974 1.00 87.56 109 THR A O 1
ATOM 827 N N . PRO A 1 110 ? 4.537 -5.666 12.333 1.00 86.56 110 PRO A N 1
ATOM 828 C CA . PRO A 1 110 ? 5.083 -6.903 12.880 1.00 86.56 110 PRO A CA 1
ATOM 829 C C . PRO A 1 110 ? 6.615 -6.918 12.765 1.00 86.56 110 PRO A C 1
ATOM 831 O O . PRO A 1 110 ? 7.195 -6.316 11.857 1.00 86.56 110 PRO A O 1
ATOM 834 N N . SER A 1 111 ? 7.280 -7.602 13.700 1.00 83.19 111 SER A N 1
ATOM 835 C CA . SER A 1 111 ? 8.741 -7.627 13.790 1.00 83.19 111 SER A CA 1
ATOM 836 C C . SER A 1 111 ? 9.375 -8.420 12.644 1.00 83.19 111 SER A C 1
ATOM 838 O O . SER A 1 111 ? 9.128 -9.612 12.470 1.00 83.19 111 SER A O 1
ATOM 840 N N . PHE A 1 112 ? 10.247 -7.761 11.879 1.00 80.62 112 PHE A N 1
ATOM 841 C CA . PHE A 1 112 ? 10.829 -8.338 10.671 1.00 80.62 112 PHE A CA 1
ATOM 842 C C . PHE A 1 112 ? 12.290 -8.769 10.881 1.00 80.62 112 PHE A C 1
ATOM 844 O O . PHE A 1 112 ? 13.207 -7.951 10.950 1.00 80.62 112 PHE A O 1
ATOM 851 N N . GLN A 1 113 ? 12.511 -10.084 10.963 1.00 66.00 113 GLN A N 1
ATOM 852 C CA . GLN A 1 113 ? 13.801 -10.706 11.313 1.00 66.00 113 GLN A CA 1
ATOM 853 C C . GLN A 1 113 ? 14.910 -10.563 10.251 1.00 66.00 113 GLN A C 1
ATOM 855 O O . GLN A 1 113 ? 16.028 -11.012 10.477 1.00 66.00 113 GLN A O 1
ATOM 860 N N . HIS A 1 114 ? 14.638 -9.940 9.100 1.00 65.12 114 HIS A N 1
ATOM 861 C CA . HIS A 1 114 ? 15.627 -9.735 8.030 1.00 65.12 114 HIS A CA 1
ATOM 862 C C . HIS A 1 114 ? 15.992 -8.253 7.806 1.00 65.12 114 HIS A C 1
ATOM 864 O O . HIS A 1 114 ? 16.772 -7.935 6.907 1.00 65.12 114 HIS A O 1
ATOM 870 N N . LEU A 1 115 ? 15.515 -7.347 8.675 1.00 62.97 115 LEU A N 1
ATOM 871 C CA . LEU A 1 115 ? 15.830 -5.906 8.656 1.00 62.97 115 LEU A CA 1
ATOM 872 C C . LEU A 1 115 ? 17.321 -5.563 8.782 1.00 62.97 115 LEU A C 1
ATOM 874 O O . LEU A 1 115 ? 17.686 -4.412 8.549 1.00 62.97 115 LEU A O 1
ATOM 878 N N . TYR A 1 116 ? 18.165 -6.517 9.179 1.00 63.66 116 TYR A N 1
ATOM 879 C CA . TYR A 1 116 ? 19.608 -6.317 9.352 1.00 63.66 116 TYR A CA 1
ATOM 880 C C . TYR A 1 116 ? 20.402 -6.541 8.058 1.00 63.66 116 TYR A C 1
ATOM 882 O O . TYR A 1 116 ? 21.526 -6.067 7.958 1.00 63.66 116 TYR A O 1
ATOM 890 N N . GLN A 1 117 ? 19.849 -7.286 7.091 1.00 70.94 117 GLN A N 1
ATOM 891 C CA . GLN A 1 117 ? 20.572 -7.671 5.870 1.00 70.94 117 GLN A CA 1
ATOM 892 C C . GLN A 1 117 ? 20.306 -6.739 4.685 1.00 70.94 117 GLN A C 1
ATOM 894 O O . GLN A 1 117 ? 21.178 -6.627 3.837 1.00 70.94 117 GLN A O 1
ATOM 899 N N . ARG A 1 118 ? 19.123 -6.104 4.625 1.00 79.75 118 ARG A N 1
ATOM 900 C CA . ARG A 1 118 ? 18.723 -4.996 3.720 1.00 79.75 118 ARG A CA 1
ATOM 901 C C . ARG A 1 118 ? 19.263 -5.003 2.281 1.00 79.75 118 ARG A C 1
ATOM 903 O O . ARG A 1 118 ? 19.422 -3.947 1.678 1.00 79.75 118 ARG A O 1
ATOM 910 N N . TRP A 1 119 ? 19.468 -6.183 1.703 1.00 85.69 119 TRP A N 1
ATOM 911 C CA . TRP A 1 119 ? 20.076 -6.384 0.382 1.00 85.69 119 TRP A CA 1
ATOM 912 C C . TRP A 1 119 ? 19.389 -5.572 -0.737 1.00 85.69 119 TRP A C 1
ATOM 914 O O . TRP A 1 119 ? 20.015 -5.194 -1.722 1.00 85.69 119 TRP A O 1
ATOM 924 N N . TRP A 1 120 ? 18.103 -5.255 -0.559 1.00 88.12 120 TRP A N 1
ATOM 925 C CA . TRP A 1 120 ? 17.318 -4.428 -1.470 1.00 88.12 120 TRP A CA 1
ATOM 926 C C . TRP A 1 120 ? 17.768 -2.958 -1.542 1.00 88.12 120 TRP A C 1
ATOM 928 O O . TRP A 1 120 ? 17.469 -2.320 -2.545 1.00 88.12 120 TRP A O 1
ATOM 938 N N . GLU A 1 121 ? 18.459 -2.401 -0.536 1.00 89.00 121 GLU A N 1
ATOM 939 C CA . GLU A 1 121 ? 19.008 -1.032 -0.603 1.00 89.00 121 GLU A CA 1
ATOM 940 C C . GLU A 1 121 ? 20.201 -0.969 -1.580 1.00 89.00 121 GLU A C 1
ATOM 942 O O . GLU A 1 121 ? 20.260 -0.083 -2.438 1.00 89.00 121 GLU A O 1
ATOM 947 N N . ASP A 1 122 ? 21.102 -1.957 -1.521 1.00 88.00 122 ASP A N 1
ATOM 948 C CA . ASP A 1 122 ? 22.260 -2.076 -2.420 1.00 88.00 122 ASP A CA 1
ATOM 949 C C . ASP A 1 122 ? 21.836 -2.382 -3.867 1.00 88.00 122 ASP A C 1
ATOM 951 O O . ASP A 1 122 ? 22.325 -1.759 -4.820 1.00 88.00 122 ASP A O 1
ATOM 955 N N . ASP A 1 123 ? 20.865 -3.286 -4.045 1.00 90.31 123 ASP A N 1
ATOM 956 C CA . ASP A 1 123 ? 20.238 -3.555 -5.343 1.00 90.31 123 ASP A CA 1
ATOM 957 C C . ASP A 1 123 ? 19.551 -2.292 -5.895 1.00 90.31 123 ASP A C 1
ATOM 959 O O . ASP A 1 123 ? 19.722 -1.956 -7.068 1.00 90.31 123 ASP A O 1
ATOM 963 N N . ALA A 1 124 ? 18.813 -1.545 -5.064 1.00 91.81 124 ALA A N 1
ATOM 964 C CA . ALA A 1 124 ? 18.137 -0.315 -5.479 1.00 91.81 124 ALA A CA 1
ATOM 965 C C . ALA A 1 124 ? 19.136 0.769 -5.913 1.00 91.81 124 ALA A C 1
ATOM 967 O O . ALA A 1 124 ? 18.936 1.426 -6.941 1.00 91.81 124 ALA A O 1
ATOM 968 N N . GLN A 1 125 ? 20.247 0.924 -5.186 1.00 91.12 125 GLN A N 1
ATOM 969 C CA . GLN A 1 125 ? 21.342 1.802 -5.593 1.00 91.12 125 GLN A CA 1
ATOM 970 C C . GLN A 1 125 ? 21.965 1.349 -6.921 1.00 91.12 125 GLN A C 1
ATOM 972 O O . GLN A 1 125 ? 22.209 2.182 -7.795 1.00 91.12 125 GLN A O 1
ATOM 977 N N . THR A 1 126 ? 22.185 0.048 -7.110 1.00 91.75 126 THR A N 1
ATOM 978 C CA . THR A 1 126 ? 22.730 -0.510 -8.359 1.00 91.75 126 THR A CA 1
ATOM 979 C C . THR A 1 126 ? 21.797 -0.242 -9.545 1.00 91.75 126 THR A C 1
ATOM 981 O O . THR A 1 126 ? 22.240 0.208 -10.605 1.00 91.75 126 THR A O 1
ATOM 984 N N . VAL A 1 127 ? 20.486 -0.415 -9.356 1.00 93.06 127 VAL A N 1
ATOM 985 C CA . VAL A 1 127 ? 19.463 -0.128 -10.372 1.00 93.06 127 VAL A CA 1
ATOM 986 C C . VAL A 1 127 ? 19.423 1.359 -10.735 1.00 93.06 127 VAL A C 1
ATOM 988 O O . VAL A 1 127 ? 19.335 1.667 -11.924 1.00 93.06 127 VAL A O 1
ATOM 991 N N . LEU A 1 128 ? 19.579 2.288 -9.779 1.00 91.31 128 LEU A N 1
ATOM 992 C CA . LEU A 1 128 ? 19.666 3.736 -10.056 1.00 91.31 128 LEU A CA 1
ATOM 993 C C . LEU A 1 128 ? 20.822 4.118 -11.003 1.00 91.31 128 LEU A C 1
ATOM 995 O O . LEU A 1 128 ? 20.735 5.145 -11.685 1.00 91.31 128 LEU A O 1
ATOM 999 N N . TRP A 1 129 ? 21.877 3.299 -11.080 1.00 90.94 129 TRP A N 1
ATOM 1000 C CA . TRP A 1 129 ? 23.001 3.460 -12.013 1.00 90.94 129 TRP A CA 1
ATOM 1001 C C . TRP A 1 129 ? 22.831 2.714 -13.349 1.00 90.94 129 TRP A C 1
ATOM 1003 O O . TRP A 1 129 ? 23.605 2.959 -14.275 1.00 90.94 129 TRP A O 1
ATOM 1013 N N . SER A 1 130 ? 21.806 1.867 -13.495 1.00 91.25 130 SER A N 1
ATOM 1014 C CA . SER A 1 130 ? 21.487 1.150 -14.743 1.00 91.25 130 SER A CA 1
ATOM 1015 C C . SER A 1 130 ? 20.987 2.087 -15.861 1.00 91.25 130 SER A C 1
ATOM 1017 O O . SER A 1 130 ? 20.960 3.307 -15.699 1.00 91.25 130 SER A O 1
ATOM 1019 N N . PHE A 1 131 ? 20.587 1.548 -17.015 1.00 87.56 131 PHE A N 1
ATOM 1020 C CA . PHE A 1 131 ? 19.977 2.329 -18.106 1.00 87.56 131 PHE A CA 1
ATOM 1021 C C . PHE A 1 131 ? 18.488 2.015 -18.327 1.00 87.56 131 PHE A C 1
ATOM 1023 O O . PHE A 1 131 ? 17.870 2.603 -19.212 1.00 87.56 131 PHE A O 1
ATOM 1030 N N . ASP A 1 132 ? 17.894 1.119 -17.531 1.00 89.75 132 ASP A N 1
ATOM 1031 C CA . ASP A 1 132 ? 16.473 0.786 -17.645 1.00 89.75 132 ASP A CA 1
ATOM 1032 C C . ASP A 1 132 ? 15.632 1.792 -16.847 1.00 89.75 132 ASP A C 1
ATOM 1034 O O . ASP A 1 132 ? 15.499 1.710 -15.624 1.00 89.75 132 ASP A O 1
ATOM 1038 N N . VAL A 1 133 ? 15.048 2.747 -17.573 1.00 89.75 133 VAL A N 1
ATOM 1039 C CA . VAL A 1 133 ? 14.155 3.776 -17.026 1.00 89.75 133 VAL A CA 1
ATOM 1040 C C . VAL A 1 133 ? 13.023 3.162 -16.198 1.00 89.75 133 VAL A C 1
ATOM 1042 O O . VAL A 1 133 ? 12.750 3.656 -15.109 1.00 89.75 133 VAL A O 1
ATOM 1045 N N . ARG A 1 134 ? 12.399 2.063 -16.642 1.00 89.12 134 ARG A N 1
ATOM 1046 C CA . ARG A 1 134 ? 11.256 1.452 -15.938 1.00 89.12 134 ARG A CA 1
ATOM 1047 C C . ARG A 1 134 ? 11.686 0.910 -14.581 1.00 89.12 134 ARG A C 1
ATOM 1049 O O . ARG A 1 134 ? 11.009 1.133 -13.579 1.00 89.12 134 ARG A O 1
ATOM 1056 N N . GLN A 1 135 ? 12.827 0.221 -14.541 1.00 92.06 135 GLN A N 1
ATOM 1057 C CA . GLN A 1 135 ? 13.401 -0.296 -13.298 1.00 92.06 135 GLN A CA 1
ATOM 1058 C C . GLN A 1 135 ? 13.762 0.840 -12.337 1.00 92.06 135 GLN A C 1
ATOM 1060 O O . GLN A 1 135 ? 13.439 0.766 -11.150 1.00 92.06 135 GLN A O 1
ATOM 1065 N N . ILE A 1 136 ? 14.357 1.920 -12.850 1.00 93.12 136 ILE A N 1
ATOM 1066 C CA . ILE A 1 136 ? 14.679 3.096 -12.040 1.00 93.12 136 ILE A CA 1
ATOM 1067 C C . ILE A 1 136 ? 13.403 3.779 -11.521 1.00 93.12 136 ILE A C 1
ATOM 1069 O O . ILE A 1 136 ? 13.330 4.103 -10.338 1.00 93.12 136 ILE A O 1
ATOM 1073 N N . SER A 1 137 ? 12.371 3.945 -12.352 1.00 93.06 137 SER A N 1
ATOM 1074 C CA . SER A 1 137 ? 11.081 4.505 -11.935 1.00 93.06 137 SER A CA 1
ATOM 1075 C C . SER A 1 137 ? 10.422 3.684 -10.832 1.00 93.06 137 SER A C 1
ATOM 1077 O O . SER A 1 137 ? 9.914 4.265 -9.878 1.00 93.06 137 SER A O 1
ATOM 1079 N N . LEU A 1 138 ? 10.476 2.350 -10.902 1.00 93.50 138 LEU A N 1
ATOM 1080 C CA . LEU A 1 138 ? 9.993 1.476 -9.830 1.00 93.50 138 LEU A CA 1
ATOM 1081 C C . LEU A 1 138 ? 10.781 1.667 -8.524 1.00 93.50 138 LEU A C 1
ATOM 1083 O O . LEU A 1 138 ? 10.179 1.763 -7.454 1.00 93.50 138 LEU A O 1
ATOM 1087 N N . VAL A 1 139 ? 12.110 1.771 -8.606 1.00 94.31 139 VAL A N 1
ATOM 1088 C CA . VAL A 1 139 ? 12.972 2.037 -7.443 1.00 94.31 139 VAL A CA 1
ATOM 1089 C C . VAL A 1 139 ? 12.690 3.408 -6.822 1.00 94.31 139 VAL A C 1
ATOM 1091 O O . VAL A 1 139 ? 12.613 3.511 -5.601 1.00 94.31 139 VAL A O 1
ATOM 1094 N N . ILE A 1 140 ? 12.477 4.452 -7.628 1.00 94.19 140 ILE A N 1
ATOM 1095 C CA . ILE A 1 140 ? 12.124 5.794 -7.138 1.00 94.19 140 ILE A CA 1
ATOM 1096 C C . ILE A 1 140 ? 10.710 5.812 -6.533 1.00 94.19 140 ILE A C 1
ATOM 1098 O O . ILE A 1 140 ? 10.504 6.449 -5.501 1.00 94.19 140 ILE A O 1
ATOM 1102 N N . ARG A 1 141 ? 9.752 5.106 -7.152 1.00 93.62 141 ARG A N 1
ATOM 1103 C CA . ARG A 1 141 ? 8.349 5.024 -6.716 1.00 93.62 141 ARG A CA 1
ATOM 1104 C C . ARG A 1 141 ? 8.208 4.417 -5.324 1.00 93.62 141 ARG A C 1
ATOM 1106 O O . ARG A 1 141 ? 7.536 4.993 -4.477 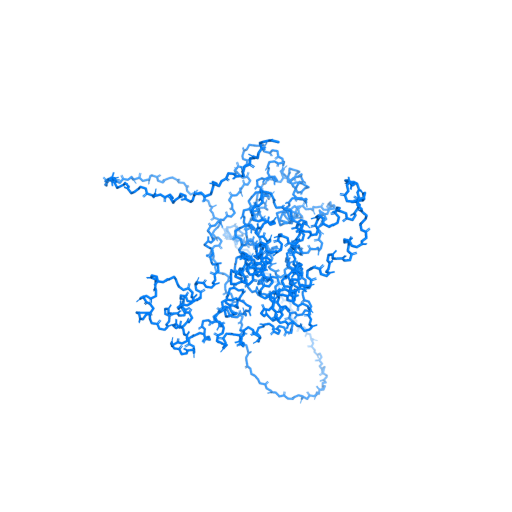1.00 93.62 141 ARG A O 1
ATOM 1113 N N . PHE A 1 142 ? 8.811 3.247 -5.107 1.00 93.00 142 PHE A N 1
ATOM 1114 C CA . PHE A 1 142 ? 8.733 2.544 -3.823 1.00 93.00 142 PHE A CA 1
ATOM 1115 C C . PHE A 1 142 ? 9.786 3.030 -2.818 1.00 93.00 142 PHE A C 1
ATOM 1117 O O . PHE A 1 142 ? 9.560 2.949 -1.613 1.00 93.00 142 PHE A O 1
ATOM 1124 N N . GLY A 1 143 ? 10.908 3.573 -3.303 1.00 89.75 143 GLY A N 1
ATOM 1125 C CA . GLY A 1 143 ? 11.880 4.327 -2.517 1.00 89.75 143 GLY A CA 1
ATOM 1126 C C . GLY A 1 143 ? 12.433 3.563 -1.317 1.00 89.75 143 GLY A C 1
ATOM 1127 O O . GLY A 1 143 ? 12.249 4.009 -0.190 1.00 89.75 143 GLY A O 1
ATOM 1128 N N . PHE A 1 144 ? 13.114 2.437 -1.522 1.00 86.12 144 PHE A N 1
ATOM 1129 C CA . PHE A 1 144 ? 13.747 1.689 -0.425 1.00 86.12 144 PHE A CA 1
ATOM 1130 C C . PHE A 1 144 ? 15.115 2.275 -0.070 1.00 86.12 144 PHE A C 1
ATOM 1132 O O . PHE A 1 144 ? 16.150 1.670 -0.320 1.00 86.12 144 PHE A O 1
ATOM 1139 N N . PHE A 1 145 ? 15.093 3.486 0.485 1.00 85.75 145 PHE A N 1
ATOM 1140 C CA . PHE A 1 145 ? 16.276 4.231 0.904 1.00 85.75 145 PHE A CA 1
ATOM 1141 C C . PHE A 1 145 ? 16.037 4.829 2.283 1.00 85.75 145 PHE A C 1
ATOM 1143 O O . PHE A 1 145 ? 14.966 5.386 2.545 1.00 85.75 145 PHE A O 1
ATOM 1150 N N . HIS A 1 146 ? 17.036 4.733 3.159 1.00 82.19 146 HIS A N 1
ATOM 1151 C CA . HIS A 1 146 ? 16.965 5.369 4.471 1.00 82.19 146 HIS A CA 1
ATOM 1152 C C . HIS A 1 146 ? 17.080 6.902 4.368 1.00 82.19 146 HIS A C 1
ATOM 1154 O O . HIS A 1 146 ? 16.349 7.615 5.054 1.00 82.19 146 HIS A O 1
ATOM 1160 N N . ASP A 1 147 ? 17.922 7.408 3.457 1.00 85.50 147 ASP A N 1
ATOM 1161 C CA . ASP A 1 147 ? 17.927 8.818 3.049 1.00 85.50 147 ASP A CA 1
ATOM 1162 C C . ASP A 1 147 ? 17.047 9.028 1.808 1.00 85.50 147 ASP A C 1
ATOM 1164 O O . ASP A 1 147 ? 17.357 8.581 0.701 1.00 85.50 147 ASP A O 1
ATOM 1168 N N . ASN A 1 148 ? 15.968 9.793 1.970 1.00 83.56 148 ASN A N 1
ATOM 1169 C CA . ASN A 1 148 ? 15.063 10.156 0.878 1.00 83.56 148 ASN A CA 1
ATOM 1170 C C . ASN A 1 148 ? 15.725 11.033 -0.207 1.00 83.56 148 ASN A C 1
ATOM 1172 O O . ASN A 1 148 ? 15.176 11.166 -1.301 1.00 83.56 148 ASN A O 1
ATOM 1176 N N . ASN A 1 149 ? 16.903 11.611 0.054 1.00 89.44 149 ASN A N 1
ATOM 1177 C CA . ASN A 1 149 ? 17.692 12.361 -0.926 1.00 89.44 149 ASN A CA 1
ATOM 1178 C C . ASN A 1 149 ? 18.689 11.496 -1.712 1.00 89.44 149 ASN A C 1
ATOM 1180 O O . ASN A 1 149 ? 19.327 12.007 -2.638 1.00 89.44 149 ASN A O 1
ATOM 1184 N N . GLN A 1 150 ? 18.821 10.202 -1.412 1.00 90.75 150 GLN A N 1
ATOM 1185 C CA . GLN A 1 150 ? 19.756 9.318 -2.111 1.00 90.75 150 GLN A CA 1
ATOM 1186 C C . GLN A 1 150 ? 19.442 9.192 -3.620 1.00 90.75 150 GLN A C 1
ATOM 1188 O O . GLN A 1 150 ? 20.370 9.380 -4.416 1.00 90.75 150 GLN A O 1
ATOM 1193 N N . PRO A 1 151 ? 18.175 9.021 -4.073 1.00 92.19 151 PRO A N 1
ATOM 1194 C CA . PRO A 1 151 ? 17.846 9.025 -5.503 1.00 92.19 151 PRO A CA 1
ATOM 1195 C C . PRO A 1 151 ? 18.181 10.355 -6.185 1.00 92.19 151 PRO A C 1
ATOM 1197 O O . PRO A 1 151 ? 18.816 10.361 -7.237 1.00 92.19 151 PRO A O 1
ATOM 1200 N N . ARG A 1 152 ? 17.828 11.484 -5.553 1.00 94.25 152 ARG A N 1
ATOM 1201 C CA . ARG A 1 152 ? 18.157 12.846 -6.012 1.00 94.25 152 ARG A CA 1
ATOM 1202 C C . ARG A 1 152 ? 19.666 13.008 -6.210 1.00 94.25 152 ARG A C 1
ATOM 1204 O O . ARG A 1 152 ? 20.121 13.393 -7.285 1.00 94.25 152 ARG A O 1
ATOM 1211 N N . THR A 1 153 ? 20.448 12.636 -5.199 1.00 93.31 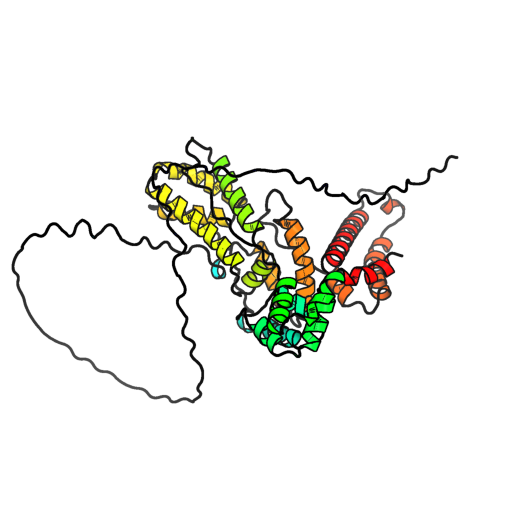153 THR A N 1
ATOM 1212 C CA . THR A 1 153 ? 21.915 12.731 -5.199 1.00 93.31 153 THR A CA 1
ATOM 1213 C C . THR A 1 153 ? 22.553 11.873 -6.291 1.00 93.31 153 THR A C 1
ATOM 1215 O O . THR A 1 153 ? 23.498 12.320 -6.942 1.00 93.31 153 THR A O 1
ATOM 1218 N N . ILE A 1 154 ? 22.043 10.660 -6.527 1.00 92.56 154 ILE A N 1
ATOM 1219 C CA . ILE A 1 154 ? 22.535 9.784 -7.598 1.00 92.56 154 ILE A CA 1
ATOM 1220 C C . ILE A 1 154 ? 22.162 10.351 -8.974 1.00 92.56 154 ILE A C 1
ATOM 1222 O O . ILE A 1 154 ? 23.037 10.459 -9.833 1.00 92.56 154 ILE A O 1
ATOM 1226 N N . LEU A 1 155 ? 20.916 10.791 -9.178 1.00 93.19 155 LEU A N 1
ATOM 1227 C CA . LEU A 1 155 ? 20.461 11.372 -10.446 1.00 93.19 155 LEU A CA 1
ATOM 1228 C C . LEU A 1 155 ? 21.237 12.650 -10.820 1.00 93.19 155 LEU A C 1
ATOM 1230 O O . LEU A 1 155 ? 21.642 12.786 -11.974 1.00 93.19 155 LEU A O 1
ATOM 1234 N N . HIS A 1 156 ? 21.554 13.532 -9.862 1.00 94.44 156 HIS A N 1
ATOM 1235 C CA . HIS A 1 156 ? 22.423 14.697 -10.108 1.00 94.44 156 HIS A CA 1
ATOM 1236 C C . HIS A 1 156 ? 23.847 14.329 -10.561 1.00 94.44 156 HIS A C 1
ATOM 1238 O O . HIS A 1 156 ? 24.502 15.137 -11.215 1.00 94.44 156 HIS A O 1
ATOM 1244 N N . ARG A 1 157 ? 24.345 13.129 -10.238 1.00 93.31 157 ARG A N 1
ATOM 1245 C CA . ARG A 1 157 ? 25.667 12.652 -10.686 1.00 93.31 157 ARG A CA 1
ATOM 1246 C C . ARG A 1 157 ? 25.631 11.996 -12.070 1.00 93.31 157 ARG A C 1
ATOM 1248 O O . ARG A 1 157 ? 26.686 11.632 -12.588 1.00 93.31 157 ARG A O 1
ATOM 1255 N N . ARG A 1 158 ? 24.453 11.828 -12.682 1.00 91.81 158 ARG A N 1
ATOM 1256 C CA . ARG A 1 158 ? 24.321 11.252 -14.027 1.00 91.81 158 ARG A CA 1
ATOM 1257 C C . ARG A 1 158 ? 24.471 12.321 -15.107 1.00 91.81 158 ARG A C 1
ATOM 1259 O O . ARG A 1 158 ? 24.174 13.494 -14.903 1.00 91.81 158 ARG A O 1
ATOM 1266 N N . ASN A 1 159 ? 24.938 11.888 -16.276 1.00 89.75 159 ASN A N 1
ATOM 1267 C CA . ASN A 1 159 ? 25.086 12.735 -17.458 1.00 89.75 159 ASN A CA 1
ATOM 1268 C C . ASN A 1 159 ? 23.713 13.284 -17.901 1.00 89.75 159 ASN A C 1
ATOM 1270 O O . ASN A 1 159 ? 22.737 12.533 -17.939 1.00 89.75 159 ASN A O 1
ATOM 1274 N N . GLY A 1 160 ? 23.655 14.567 -18.277 1.00 87.56 160 GLY A N 1
ATOM 1275 C CA . GLY A 1 160 ? 22.439 15.230 -18.759 1.00 87.56 160 GLY A CA 1
ATOM 1276 C C . GLY A 1 160 ? 21.721 14.466 -19.875 1.00 87.56 160 GLY A C 1
ATOM 1277 O O . GLY A 1 160 ? 20.506 14.319 -19.804 1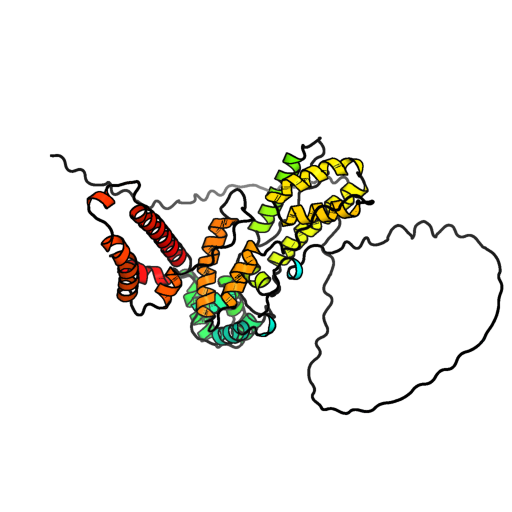.00 87.56 160 GLY A O 1
ATOM 1278 N N . ASN A 1 161 ? 22.456 13.866 -20.817 1.00 88.19 161 ASN A N 1
ATOM 1279 C CA . ASN A 1 161 ? 21.875 13.081 -21.911 1.00 88.19 161 ASN A CA 1
ATOM 1280 C C . ASN A 1 161 ? 21.075 11.870 -21.395 1.00 88.19 161 ASN A C 1
ATOM 1282 O O . ASN A 1 161 ? 20.039 11.532 -21.957 1.00 88.19 161 ASN A O 1
ATOM 1286 N N . VAL A 1 162 ? 21.519 11.237 -20.300 1.00 89.44 162 VAL A N 1
ATOM 1287 C CA . VAL A 1 162 ? 20.799 10.112 -19.674 1.00 89.44 162 VAL A CA 1
ATOM 1288 C C . VAL A 1 162 ? 19.505 10.602 -19.024 1.00 89.44 162 VAL A C 1
ATOM 1290 O O . VAL A 1 162 ? 18.477 9.945 -19.153 1.00 89.44 162 VAL A O 1
ATOM 1293 N N . LEU A 1 163 ? 19.532 11.770 -18.371 1.00 91.88 163 LEU A N 1
ATOM 1294 C CA . LEU A 1 163 ? 18.340 12.390 -17.779 1.00 91.88 163 LEU A CA 1
ATOM 1295 C C . LEU A 1 163 ? 17.330 12.831 -18.853 1.00 91.88 163 LEU A C 1
ATOM 1297 O O . LEU A 1 163 ? 16.127 12.713 -18.649 1.00 91.88 163 LEU A O 1
ATOM 1301 N N . GLU A 1 164 ? 17.801 13.285 -20.016 1.00 91.06 164 GLU A N 1
ATOM 1302 C CA . GLU A 1 164 ? 16.944 13.604 -21.164 1.00 91.06 164 GLU A CA 1
ATOM 1303 C C . GLU A 1 164 ? 16.305 12.352 -21.769 1.00 91.06 164 GLU A C 1
ATOM 1305 O O . GLU A 1 164 ? 15.096 12.337 -21.984 1.00 91.06 164 GLU A O 1
ATOM 1310 N N . THR A 1 165 ? 17.069 11.271 -21.978 1.00 89.88 165 THR A N 1
ATOM 1311 C CA . THR A 1 165 ? 16.507 9.973 -22.397 1.00 89.88 165 THR A CA 1
ATOM 1312 C C . THR A 1 165 ? 15.471 9.456 -21.395 1.00 89.88 165 THR A C 1
ATOM 1314 O O . THR A 1 165 ? 14.428 8.950 -21.806 1.00 89.88 165 THR A O 1
ATOM 1317 N N . PHE A 1 166 ? 15.714 9.641 -20.093 1.00 91.94 166 PHE A N 1
ATOM 1318 C CA . PHE A 1 166 ? 14.758 9.312 -19.036 1.00 91.94 166 PHE A CA 1
ATOM 1319 C C . PHE A 1 166 ? 13.452 10.095 -19.216 1.00 91.94 166 PHE A C 1
ATOM 1321 O O . PHE A 1 166 ? 12.388 9.495 -19.379 1.00 91.94 166 PHE A O 1
ATOM 1328 N N . LEU A 1 167 ? 13.530 11.428 -19.248 1.00 92.19 167 LEU A N 1
ATOM 1329 C CA . LEU A 1 167 ? 12.368 12.307 -19.390 1.00 92.19 167 LEU A CA 1
ATOM 1330 C C . LEU A 1 167 ? 11.593 12.047 -20.685 1.00 92.19 167 LEU A C 1
ATOM 1332 O O . LEU A 1 167 ? 10.369 11.993 -20.639 1.00 92.19 167 LEU A O 1
ATOM 1336 N N . ASN A 1 168 ? 12.280 11.782 -21.801 1.00 91.06 168 ASN A N 1
ATOM 1337 C CA . ASN A 1 168 ? 11.653 11.418 -23.077 1.00 91.06 168 ASN A CA 1
ATOM 1338 C C . ASN A 1 168 ? 10.756 10.170 -22.995 1.00 91.06 168 ASN A C 1
ATOM 1340 O O . ASN A 1 168 ? 9.848 10.025 -23.805 1.00 91.06 168 ASN A O 1
ATOM 1344 N N . SER A 1 169 ? 11.004 9.270 -22.038 1.00 89.06 169 SER A N 1
ATOM 1345 C CA . SER A 1 169 ? 10.193 8.061 -21.830 1.00 89.06 169 SER A CA 1
ATOM 1346 C C . SER A 1 169 ? 9.106 8.200 -20.754 1.00 89.06 169 SER A C 1
ATOM 1348 O O . SER A 1 169 ? 8.210 7.361 -20.693 1.00 89.06 169 SER A O 1
ATOM 1350 N N . LEU A 1 170 ? 9.168 9.248 -19.921 1.00 87.75 170 LEU A N 1
ATOM 1351 C CA . LEU A 1 170 ? 8.152 9.562 -18.905 1.00 87.75 170 LEU A CA 1
ATOM 1352 C C . LEU A 1 170 ? 7.134 10.610 -19.365 1.00 87.75 170 LEU A C 1
ATOM 1354 O O . LEU A 1 170 ? 6.001 10.621 -18.882 1.00 87.75 170 LEU A O 1
ATOM 1358 N N . LEU A 1 171 ? 7.557 11.544 -20.217 1.00 87.69 171 LEU A N 1
ATOM 1359 C CA . LEU A 1 171 ? 6.758 12.695 -20.614 1.00 87.69 171 LEU A CA 1
ATOM 1360 C C . LEU A 1 171 ? 5.937 12.397 -21.877 1.00 87.69 171 LEU A C 1
ATOM 1362 O O . LEU A 1 171 ? 6.410 11.709 -22.783 1.00 87.69 171 LEU A O 1
ATOM 1366 N N . PRO A 1 172 ? 4.709 12.932 -21.975 1.00 86.56 172 PRO A N 1
ATOM 1367 C CA . PRO A 1 172 ? 3.903 12.808 -23.179 1.00 86.56 172 PRO A CA 1
ATOM 1368 C C . PRO A 1 172 ? 4.511 13.626 -24.339 1.00 86.56 172 PRO A C 1
ATOM 1370 O O . PRO A 1 172 ? 5.198 14.622 -24.091 1.00 86.56 172 PRO A O 1
ATOM 1373 N N . PRO A 1 173 ? 4.223 13.282 -25.613 1.00 87.94 173 PRO A N 1
ATOM 1374 C CA . PRO A 1 173 ? 4.899 13.868 -26.778 1.00 87.94 173 PRO A CA 1
ATOM 1375 C C . PRO A 1 173 ? 4.886 15.403 -26.860 1.00 87.94 173 PRO A C 1
ATOM 1377 O O . PRO A 1 173 ? 5.838 16.001 -27.354 1.00 87.94 173 PRO A O 1
ATOM 1380 N N . TYR A 1 174 ? 3.833 16.050 -26.354 1.00 88.50 174 TYR A N 1
ATOM 1381 C CA . TYR A 1 174 ? 3.678 17.508 -26.370 1.00 88.50 174 TYR A CA 1
ATOM 1382 C C . TYR A 1 174 ? 4.483 18.236 -25.270 1.00 88.50 174 TYR A C 1
ATOM 1384 O O . TYR A 1 174 ? 4.672 19.448 -25.354 1.00 88.50 174 TYR A O 1
ATOM 1392 N N . GLU A 1 175 ? 4.989 17.523 -24.255 1.00 88.12 175 GLU A N 1
ATOM 1393 C CA . GLU A 1 175 ? 5.849 18.083 -23.198 1.00 88.12 175 GLU A CA 1
ATOM 1394 C C . GLU A 1 175 ? 7.351 17.970 -23.532 1.00 88.12 175 GLU A C 1
ATOM 1396 O O . GLU A 1 175 ? 8.169 18.689 -22.955 1.00 88.12 175 GLU A O 1
ATOM 1401 N N . LEU A 1 176 ? 7.727 17.136 -24.512 1.00 88.19 176 LEU A N 1
ATOM 1402 C CA . LEU A 1 176 ? 9.129 16.872 -24.880 1.00 88.19 176 LEU A CA 1
ATOM 1403 C C . LEU A 1 176 ? 9.901 18.135 -25.292 1.00 88.19 176 LEU A C 1
ATOM 1405 O O . LEU A 1 176 ? 11.081 18.283 -24.977 1.00 88.19 176 LEU A O 1
ATOM 1409 N N . GLN A 1 177 ? 9.217 19.084 -25.935 1.00 88.75 177 GLN A N 1
ATOM 1410 C CA . GLN A 1 177 ? 9.782 20.366 -26.369 1.00 88.75 177 GLN A CA 1
ATOM 1411 C C . GLN A 1 177 ? 10.326 21.236 -25.221 1.00 88.75 177 GLN A C 1
ATOM 1413 O O . GLN A 1 177 ? 11.155 22.112 -25.460 1.00 88.75 177 GLN A O 1
ATOM 1418 N N . PHE A 1 178 ? 9.893 21.00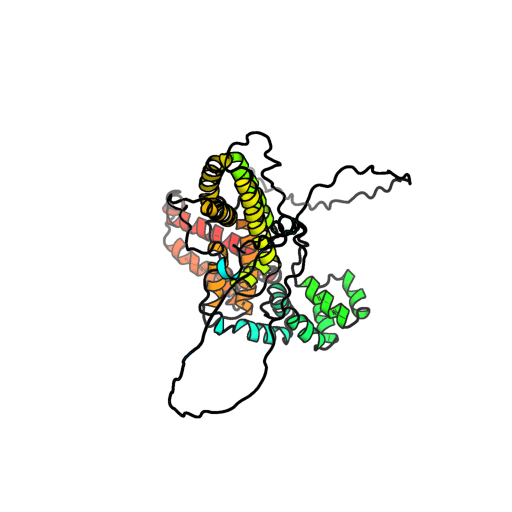1 -23.977 1.00 87.25 178 PHE A N 1
ATOM 1419 C CA . PHE A 1 178 ? 10.360 21.758 -22.815 1.00 87.25 178 PHE A CA 1
ATOM 1420 C C . PHE A 1 178 ? 11.633 21.167 -22.194 1.00 87.25 178 PHE A C 1
ATOM 1422 O O . PHE A 1 178 ? 12.374 21.903 -21.543 1.00 87.25 178 PHE A O 1
ATOM 1429 N N . ILE A 1 179 ? 11.955 19.888 -22.437 1.00 87.69 179 ILE A N 1
ATOM 1430 C CA . ILE A 1 179 ? 13.122 19.201 -21.848 1.00 87.69 179 ILE A CA 1
ATOM 1431 C C . ILE A 1 179 ? 14.445 19.966 -22.076 1.00 87.69 179 ILE A C 1
ATOM 1433 O O . ILE A 1 179 ? 15.197 20.113 -21.107 1.00 87.69 179 ILE A O 1
ATOM 1437 N N . PRO A 1 180 ? 14.753 20.513 -23.274 1.00 88.81 180 PRO A N 1
ATOM 1438 C CA . PRO A 1 180 ? 15.997 21.258 -23.496 1.00 88.81 180 PRO A CA 1
ATOM 1439 C C . PRO A 1 180 ? 16.109 22.545 -22.669 1.00 88.81 180 PRO A C 1
ATOM 1441 O O . PRO A 1 180 ? 17.217 22.987 -22.381 1.00 88.81 180 PRO A O 1
ATOM 1444 N N . THR A 1 181 ? 14.981 23.138 -22.261 1.00 90.50 181 THR A N 1
ATOM 1445 C CA . THR A 1 181 ? 14.955 24.369 -21.449 1.00 90.50 181 THR A CA 1
ATOM 1446 C C . THR A 1 181 ? 15.205 24.123 -19.960 1.00 90.50 181 THR A C 1
ATOM 1448 O O . THR A 1 181 ? 15.502 25.062 -19.224 1.00 90.50 181 THR A O 1
ATOM 1451 N N . LEU A 1 182 ? 15.108 22.869 -19.504 1.00 91.44 182 LEU A N 1
ATOM 1452 C CA . LEU A 1 182 ? 15.296 22.514 -18.102 1.00 91.44 182 LEU A CA 1
ATOM 1453 C C . LEU A 1 182 ? 16.786 22.417 -17.750 1.00 91.44 182 LEU A C 1
ATOM 1455 O O . LEU A 1 182 ? 17.559 21.688 -18.381 1.00 91.44 182 LEU A O 1
ATOM 1459 N N . THR A 1 183 ? 17.173 23.079 -16.660 1.00 93.56 183 THR A N 1
ATOM 1460 C CA . THR A 1 183 ? 18.463 22.841 -16.000 1.00 93.56 183 THR A CA 1
ATOM 1461 C C . THR A 1 183 ? 18.561 21.395 -15.508 1.00 93.56 183 THR A C 1
ATOM 1463 O O . THR A 1 183 ? 17.550 20.733 -15.266 1.00 93.56 183 THR A O 1
ATOM 1466 N N . GLN A 1 184 ? 19.782 20.901 -15.281 1.00 92.75 184 GLN A N 1
ATOM 1467 C CA . GLN A 1 184 ? 19.994 19.552 -14.744 1.00 92.75 184 GLN A CA 1
ATOM 1468 C C . GLN A 1 184 ? 19.230 19.313 -13.429 1.00 92.75 184 GLN A C 1
ATOM 1470 O O . GLN A 1 184 ? 18.706 18.225 -13.226 1.00 92.75 184 GLN A O 1
ATOM 1475 N N . SER A 1 185 ? 19.109 20.331 -12.568 1.00 93.69 185 SER A N 1
ATOM 1476 C CA . SER A 1 185 ? 18.348 20.223 -11.318 1.00 93.69 185 SER A CA 1
ATOM 1477 C C . SER A 1 185 ? 16.845 20.048 -11.564 1.00 93.69 185 SER A C 1
ATOM 1479 O O . SER A 1 185 ? 16.237 19.114 -11.049 1.00 93.69 185 SER A O 1
ATOM 1481 N N . GLN A 1 186 ? 16.260 20.867 -12.444 1.00 93.88 186 GLN A N 1
ATOM 1482 C CA . GLN A 1 186 ? 14.849 20.739 -12.828 1.00 93.88 186 GLN A CA 1
ATOM 1483 C C . GLN A 1 186 ? 14.553 19.393 -13.508 1.00 93.88 186 GLN A C 1
ATOM 1485 O O . GLN A 1 186 ? 13.498 18.814 -13.266 1.00 93.88 186 GLN A O 1
ATOM 1490 N N . LYS A 1 187 ? 15.491 18.862 -14.309 1.00 94.25 187 LYS A N 1
ATOM 1491 C CA . LYS A 1 187 ? 15.374 17.518 -14.902 1.00 94.25 187 LYS A CA 1
ATOM 1492 C C . LYS A 1 187 ? 15.295 16.426 -13.827 1.00 94.25 187 LYS A C 1
ATOM 1494 O O . LYS A 1 187 ? 14.479 15.520 -13.956 1.00 94.25 187 LYS A O 1
ATOM 1499 N N . VAL A 1 188 ? 16.100 16.520 -12.763 1.00 95.00 188 VAL A N 1
ATOM 1500 C CA . VAL A 1 188 ? 16.069 15.567 -11.638 1.00 95.00 188 VAL A CA 1
ATOM 1501 C C . VAL A 1 188 ? 14.753 15.653 -10.863 1.00 95.00 188 VAL A C 1
ATOM 1503 O O . VAL A 1 188 ? 14.112 14.621 -10.670 1.00 95.00 188 VAL A O 1
ATOM 1506 N N . GLU A 1 189 ? 14.307 16.851 -10.473 1.00 94.12 189 GLU A N 1
ATOM 1507 C CA . GLU A 1 189 ? 13.046 16.997 -9.730 1.00 94.12 189 GLU A CA 1
ATOM 1508 C C . GLU A 1 189 ? 11.829 16.531 -10.540 1.00 94.12 189 GLU A C 1
ATOM 1510 O O . GLU A 1 189 ? 10.942 15.885 -9.986 1.00 94.12 189 GLU A O 1
ATOM 1515 N N . GLU A 1 190 ? 11.799 16.771 -11.854 1.00 92.44 190 GLU A N 1
ATOM 1516 C CA . GLU A 1 190 ? 10.704 16.297 -12.707 1.00 92.44 190 GLU A CA 1
ATOM 1517 C C . GLU A 1 190 ? 10.689 14.762 -12.843 1.00 92.44 190 GLU A C 1
ATOM 1519 O O . GLU A 1 190 ? 9.615 14.162 -12.784 1.00 92.44 190 GLU A O 1
ATOM 1524 N N . ILE A 1 191 ? 11.854 14.100 -12.931 1.00 93.62 191 ILE A N 1
ATOM 1525 C CA . ILE A 1 191 ? 11.941 12.625 -12.883 1.00 93.62 191 ILE A CA 1
ATOM 1526 C C . ILE A 1 191 ? 11.387 12.102 -11.551 1.00 93.62 191 ILE A C 1
ATOM 1528 O O . ILE A 1 191 ? 10.548 11.198 -11.551 1.00 93.62 191 ILE A O 1
ATOM 1532 N N . LEU A 1 192 ? 11.824 12.671 -10.421 1.00 93.38 192 LEU A N 1
ATOM 1533 C CA . LEU A 1 192 ? 11.370 12.256 -9.088 1.00 93.38 192 LEU A CA 1
ATOM 1534 C C . LEU A 1 192 ? 9.852 12.427 -8.946 1.00 93.38 192 LEU A C 1
ATOM 1536 O O . LEU A 1 192 ? 9.155 11.471 -8.602 1.00 93.38 192 LEU A O 1
ATOM 1540 N N . ARG A 1 193 ? 9.330 13.604 -9.308 1.00 91.50 193 ARG A N 1
ATOM 1541 C CA . ARG A 1 193 ? 7.904 13.951 -9.239 1.00 91.50 193 ARG A CA 1
ATOM 1542 C C . ARG A 1 193 ? 7.018 13.058 -10.111 1.00 91.50 193 ARG A C 1
ATOM 1544 O O . ARG A 1 193 ? 5.887 12.784 -9.730 1.00 91.50 193 ARG A O 1
ATOM 1551 N N . ARG A 1 194 ? 7.499 12.611 -11.277 1.00 89.81 194 ARG A N 1
ATOM 1552 C CA . ARG A 1 194 ? 6.752 11.707 -12.178 1.00 89.81 194 ARG A CA 1
ATOM 1553 C C . ARG A 1 194 ? 6.776 10.248 -11.721 1.00 89.81 194 ARG A C 1
ATOM 1555 O O . ARG A 1 194 ? 5.850 9.510 -12.037 1.00 89.81 194 ARG A O 1
ATOM 1562 N N . CYS A 1 195 ? 7.818 9.827 -11.005 1.00 90.75 195 CYS A N 1
ATOM 1563 C CA . CYS A 1 195 ? 7.932 8.457 -10.496 1.00 90.75 195 CYS A CA 1
ATOM 1564 C C . CYS A 1 195 ? 7.233 8.266 -9.138 1.00 90.75 195 CYS A C 1
ATOM 1566 O O . CYS A 1 195 ? 6.798 7.159 -8.824 1.00 90.75 195 CYS A O 1
ATOM 1568 N N . GLN A 1 196 ? 7.128 9.318 -8.324 1.00 86.88 196 GLN A N 1
ATOM 1569 C CA . GLN A 1 196 ? 6.504 9.274 -7.000 1.00 86.88 196 GLN A CA 1
ATOM 1570 C C . GLN A 1 196 ? 4.995 9.545 -7.062 1.00 86.88 196 GLN A C 1
ATOM 1572 O O . GLN A 1 196 ? 4.518 10.336 -7.869 1.00 86.88 196 GLN A O 1
ATOM 1577 N N . THR A 1 197 ? 4.232 8.902 -6.173 1.00 73.56 197 THR A N 1
ATOM 1578 C CA . THR A 1 197 ? 2.807 9.205 -5.961 1.00 73.56 197 THR A CA 1
ATOM 1579 C C . THR A 1 197 ? 2.655 10.033 -4.689 1.00 73.56 197 THR A C 1
ATOM 1581 O O . THR A 1 197 ? 2.380 9.496 -3.621 1.00 73.56 197 THR A O 1
ATOM 1584 N N . THR A 1 198 ? 2.856 11.346 -4.791 1.00 65.81 198 THR A N 1
ATOM 1585 C CA . THR A 1 198 ? 2.594 12.289 -3.695 1.00 65.81 198 THR A CA 1
ATOM 1586 C C . THR A 1 198 ? 1.138 12.749 -3.734 1.00 65.81 198 THR A C 1
ATOM 1588 O O . THR A 1 198 ? 0.714 13.398 -4.691 1.00 65.81 198 THR A O 1
ATOM 1591 N N . MET A 1 199 ? 0.371 12.452 -2.682 1.00 65.00 199 MET A N 1
ATOM 1592 C CA . MET A 1 199 ? -0.920 13.098 -2.426 1.00 65.00 199 MET A CA 1
ATOM 1593 C C . MET A 1 199 ? -0.772 14.145 -1.312 1.00 65.00 199 MET A C 1
ATOM 1595 O O . MET A 1 199 ? -0.161 13.846 -0.286 1.00 65.00 199 MET A O 1
ATOM 1599 N N . PRO A 1 200 ? -1.322 15.363 -1.472 1.00 61.78 200 PRO A N 1
ATOM 1600 C CA . PRO A 1 200 ? -1.331 16.354 -0.404 1.00 61.78 200 PRO A CA 1
ATOM 1601 C C . PRO A 1 200 ? -2.294 15.914 0.706 1.00 61.78 200 PRO A C 1
ATOM 1603 O O . PRO A 1 200 ? -3.504 15.829 0.494 1.00 61.78 200 PRO A O 1
ATOM 1606 N N . MET A 1 201 ? -1.764 15.650 1.899 1.00 68.81 201 MET A N 1
ATOM 1607 C CA . MET A 1 201 ? -2.560 15.232 3.052 1.00 68.81 201 MET A CA 1
ATOM 1608 C C . MET A 1 201 ? -2.814 16.409 3.993 1.00 68.81 201 MET A C 1
ATOM 1610 O O . MET A 1 201 ? -1.998 16.719 4.855 1.00 68.81 201 MET A O 1
ATOM 1614 N N . ASN A 1 202 ? -3.972 17.048 3.821 1.00 68.56 202 ASN A N 1
ATOM 1615 C CA . ASN A 1 202 ? -4.424 18.182 4.639 1.00 68.56 202 ASN A CA 1
ATOM 1616 C C . ASN A 1 202 ? -5.618 17.831 5.546 1.00 68.56 202 ASN A C 1
ATOM 1618 O O . ASN A 1 202 ? -6.235 18.721 6.125 1.00 68.56 202 ASN A O 1
ATOM 1622 N N . LEU A 1 203 ? -5.974 16.548 5.652 1.00 78.25 203 LEU A N 1
ATOM 1623 C CA . LEU A 1 203 ? -7.026 16.100 6.560 1.00 78.25 203 LEU A CA 1
ATOM 1624 C C . LEU A 1 203 ? -6.465 16.065 7.991 1.00 78.25 203 LEU A C 1
ATOM 1626 O O . LEU A 1 203 ? -5.365 15.566 8.231 1.00 78.25 203 LEU A O 1
ATOM 1630 N N . GLN A 1 204 ? -7.226 16.595 8.938 1.00 86.31 204 GLN A N 1
ATOM 1631 C CA . GLN A 1 204 ? -6.983 16.465 10.373 1.00 86.31 204 GLN A CA 1
ATOM 1632 C C . GLN A 1 204 ? -8.158 15.705 10.979 1.00 86.31 204 GLN A C 1
ATOM 1634 O O . GLN A 1 204 ? -9.263 15.788 10.442 1.00 86.31 204 GLN A O 1
ATOM 1639 N N . TRP A 1 205 ? -7.921 14.991 12.079 1.00 90.44 205 TRP A N 1
ATOM 1640 C CA . TRP A 1 205 ? -8.987 14.363 12.851 1.00 90.44 205 TRP A CA 1
ATOM 1641 C C . TRP A 1 205 ? -10.035 15.414 13.246 1.00 90.44 205 TRP A C 1
ATOM 1643 O O . TRP A 1 205 ? -9.711 16.403 13.908 1.00 90.44 205 TRP A O 1
ATOM 1653 N N . SER A 1 206 ? -11.274 15.214 12.801 1.00 90.06 206 SER A N 1
ATOM 1654 C CA . SER A 1 206 ? -12.330 16.229 12.777 1.00 90.06 206 SER A CA 1
ATOM 1655 C C . SER A 1 206 ? -13.549 15.875 13.629 1.00 90.06 206 SER A C 1
ATOM 1657 O O . SER A 1 206 ? -14.324 16.777 13.963 1.00 90.06 206 SER A O 1
ATOM 1659 N N . TRP A 1 207 ? -13.703 14.607 14.027 1.00 90.69 207 TRP A N 1
ATOM 1660 C CA . TRP A 1 207 ? -14.707 14.163 14.987 1.00 90.69 207 TRP A CA 1
ATOM 1661 C C . TRP A 1 207 ? -14.324 14.554 16.418 1.00 90.69 207 TRP A C 1
ATOM 1663 O O . TRP A 1 207 ? -13.232 14.235 16.898 1.00 90.69 207 TRP A O 1
ATOM 1673 N N . TYR A 1 208 ? -15.262 15.170 17.143 1.00 89.00 208 TYR A N 1
ATOM 1674 C CA . TYR A 1 208 ? -15.102 15.489 18.565 1.00 89.00 208 TYR A CA 1
ATOM 1675 C C . TYR A 1 208 ? -16.325 15.060 19.391 1.00 89.00 208 TYR A C 1
ATOM 1677 O O . TYR A 1 208 ? -17.461 15.269 18.956 1.00 89.00 208 TYR A O 1
ATOM 1685 N N . PRO A 1 209 ? -16.142 14.608 20.649 1.00 85.19 209 PRO A N 1
ATOM 1686 C CA . PRO A 1 209 ? -17.243 14.320 21.576 1.00 85.19 209 PRO A CA 1
ATOM 1687 C C . PRO A 1 209 ? -18.237 15.474 21.777 1.00 85.19 209 PRO A C 1
ATOM 1689 O O . PRO A 1 209 ? -19.407 15.241 22.066 1.00 85.19 209 PRO A O 1
ATOM 1692 N N . SER A 1 210 ? -17.786 16.721 21.612 1.00 74.19 210 SER A N 1
ATOM 1693 C CA . SER A 1 210 ? -18.617 17.926 21.686 1.00 74.19 210 SER A CA 1
ATOM 1694 C C . SER A 1 210 ? -19.488 18.154 20.446 1.00 74.19 210 SER A C 1
ATOM 1696 O O . SER A 1 210 ? -20.531 18.786 20.560 1.00 74.19 210 SER A O 1
ATOM 1698 N N . GLN A 1 211 ? -19.131 17.624 19.272 1.00 65.81 211 GLN A N 1
ATOM 1699 C CA . GLN A 1 211 ? -20.042 17.613 18.119 1.00 65.81 211 GLN A CA 1
ATOM 1700 C C . GLN A 1 211 ? -21.209 16.644 18.366 1.00 65.81 211 GLN A C 1
ATOM 1702 O O . GLN A 1 211 ? -22.341 16.921 17.972 1.00 65.81 211 GLN A O 1
ATOM 1707 N N . ALA A 1 212 ? -20.974 15.578 19.141 1.00 58.38 212 ALA A N 1
ATOM 1708 C CA . ALA A 1 212 ? -21.988 14.629 19.597 1.00 58.38 212 ALA A CA 1
ATOM 1709 C C . ALA A 1 212 ? -22.898 15.166 20.736 1.00 58.38 212 ALA A C 1
ATOM 1711 O O . ALA A 1 212 ? -23.402 14.398 21.560 1.00 58.38 212 ALA A O 1
ATOM 1712 N N . LEU A 1 213 ? -23.156 16.483 20.768 1.00 52.09 213 LEU A N 1
ATOM 1713 C CA . LEU A 1 213 ? -23.875 17.245 21.811 1.00 52.09 213 LEU A CA 1
ATOM 1714 C C . LEU A 1 213 ? -25.379 16.910 21.983 1.00 52.09 213 LEU A C 1
ATOM 1716 O O . LEU A 1 213 ? -26.121 17.649 22.632 1.00 52.09 213 LEU A O 1
ATOM 1720 N N . ARG A 1 214 ? -25.855 15.793 21.421 1.00 49.75 214 ARG A N 1
ATOM 1721 C CA . ARG A 1 214 ? -27.192 15.225 21.651 1.00 49.75 214 ARG A CA 1
ATOM 1722 C C . ARG A 1 214 ? -27.123 13.704 21.701 1.00 49.75 214 ARG A C 1
ATOM 1724 O O . ARG A 1 214 ? -27.201 13.082 20.651 1.00 49.75 214 ARG A O 1
ATOM 1731 N N . SER A 1 215 ? -27.002 13.144 22.909 1.00 56.84 215 SER A N 1
ATOM 1732 C CA . SER A 1 215 ? -27.350 11.750 23.266 1.00 56.84 215 SER A CA 1
ATOM 1733 C C . SER A 1 215 ? -27.186 10.709 22.144 1.00 56.84 215 SER A C 1
ATOM 1735 O O . SER A 1 215 ? -28.115 9.953 21.862 1.00 56.84 215 SER A O 1
ATOM 1737 N N . LEU A 1 216 ? -26.037 10.704 21.463 1.00 67.50 216 LEU A N 1
ATOM 1738 C CA . LEU A 1 216 ? -25.812 9.794 20.349 1.00 67.50 216 LEU A CA 1
ATOM 1739 C C . LEU A 1 216 ? -25.559 8.397 20.902 1.00 67.50 216 LEU A C 1
ATOM 1741 O O . LEU A 1 216 ? -24.677 8.196 21.743 1.00 67.50 216 LEU A O 1
ATOM 1745 N N . GLU A 1 217 ? -26.367 7.452 20.424 1.00 86.25 217 GLU A N 1
ATOM 1746 C CA . GLU A 1 217 ? -26.231 6.032 20.725 1.00 86.25 217 GLU A CA 1
ATOM 1747 C C . GLU A 1 217 ? -24.782 5.575 20.474 1.00 86.25 217 GLU A C 1
ATOM 1749 O O . GLU A 1 217 ? -24.181 5.989 19.473 1.00 86.25 217 GLU A O 1
ATOM 1754 N N . PRO A 1 218 ? -24.210 4.688 21.314 1.00 90.50 218 PRO A N 1
ATOM 1755 C CA . PRO A 1 218 ? -22.843 4.188 21.136 1.00 90.50 218 PRO A CA 1
ATOM 1756 C C . PRO A 1 218 ? -22.563 3.626 19.732 1.00 90.50 218 PRO A C 1
ATOM 1758 O O . PRO A 1 218 ? -21.433 3.680 19.251 1.00 90.50 218 PRO A O 1
ATOM 1761 N N . SER A 1 219 ? -23.598 3.123 19.051 1.00 91.00 219 SER A N 1
ATOM 1762 C CA . SER A 1 219 ? -23.549 2.643 17.667 1.00 91.00 219 SER A CA 1
ATOM 1763 C C . SER A 1 219 ? -23.254 3.724 16.629 1.00 91.00 219 SER A C 1
ATOM 1765 O O . SER A 1 219 ? -22.559 3.422 15.659 1.00 91.00 219 SER A O 1
ATOM 1767 N N . VAL A 1 220 ? -23.735 4.955 16.823 1.00 90.62 220 VAL A N 1
ATOM 1768 C CA . VAL A 1 220 ? -23.483 6.065 15.892 1.00 90.62 220 VAL A CA 1
ATOM 1769 C C . VAL A 1 220 ? -22.079 6.614 16.108 1.00 90.62 220 VAL A C 1
ATOM 1771 O O . VAL A 1 220 ? -21.328 6.730 15.149 1.00 90.62 220 VAL A O 1
ATOM 1774 N N . ILE A 1 221 ? -21.669 6.804 17.366 1.00 91.81 221 ILE A N 1
ATOM 1775 C CA . ILE A 1 221 ? -20.301 7.227 17.712 1.00 91.81 221 ILE A CA 1
ATOM 1776 C C . ILE A 1 221 ? -19.263 6.232 17.172 1.00 91.81 221 ILE A C 1
ATOM 1778 O O . ILE A 1 221 ? -18.277 6.630 16.558 1.00 91.81 221 ILE A O 1
ATOM 1782 N N . ALA A 1 222 ? -19.502 4.926 17.333 1.00 92.75 222 ALA A N 1
ATOM 1783 C CA . ALA A 1 222 ? -18.637 3.899 16.755 1.00 92.75 222 ALA A CA 1
ATOM 1784 C C . ALA A 1 222 ? -18.618 3.926 15.213 1.00 92.75 222 ALA A C 1
ATOM 1786 O O . ALA A 1 222 ? -17.610 3.565 14.614 1.00 92.75 222 ALA A O 1
ATOM 1787 N N . ALA A 1 223 ? -19.712 4.325 14.557 1.00 91.94 223 ALA A N 1
ATOM 1788 C CA . ALA A 1 223 ? -19.767 4.434 13.099 1.00 91.94 223 ALA A CA 1
ATOM 1789 C C . ALA A 1 223 ? -19.045 5.688 12.574 1.00 91.94 223 ALA A C 1
ATOM 1791 O O . ALA A 1 223 ? -18.343 5.592 11.573 1.00 91.94 223 ALA A O 1
ATOM 1792 N N . GLU A 1 224 ? -19.173 6.829 13.255 1.00 92.56 224 GLU A N 1
ATOM 1793 C CA . GLU A 1 224 ? -18.485 8.083 12.914 1.00 92.56 224 GLU A CA 1
ATOM 1794 C C . GLU A 1 224 ? -16.963 7.943 13.058 1.00 92.56 224 GLU A C 1
ATOM 1796 O O . GLU A 1 224 ? -16.225 8.219 12.114 1.00 92.56 224 GLU A O 1
ATOM 1801 N N . ILE A 1 225 ? -16.500 7.423 14.202 1.00 94.19 225 ILE A N 1
ATOM 1802 C CA . ILE A 1 225 ? -15.074 7.188 14.471 1.00 94.19 225 ILE A CA 1
ATOM 1803 C C . ILE A 1 225 ? -14.471 6.198 13.458 1.00 94.19 225 ILE A C 1
ATOM 1805 O O . ILE A 1 225 ? -13.348 6.398 12.995 1.00 94.19 225 ILE A O 1
ATOM 1809 N N . GLU A 1 226 ? -15.198 5.139 13.085 1.00 94.00 226 GLU A N 1
ATOM 1810 C CA . GLU A 1 226 ? -14.730 4.196 12.060 1.00 94.00 226 GLU A CA 1
ATOM 1811 C C . GLU A 1 226 ? -14.724 4.817 10.656 1.00 94.00 226 GLU A C 1
ATOM 1813 O O . GLU A 1 226 ? -13.781 4.601 9.897 1.00 94.00 226 GLU A O 1
ATOM 1818 N N . ALA A 1 227 ? -15.724 5.626 10.297 1.00 93.19 227 ALA A N 1
ATOM 1819 C CA . ALA A 1 227 ? -15.741 6.317 9.009 1.00 93.19 227 ALA A CA 1
ATOM 1820 C C . ALA A 1 227 ? -14.538 7.267 8.856 1.00 93.19 227 ALA A C 1
ATOM 1822 O O . ALA A 1 227 ? -13.905 7.292 7.798 1.00 93.19 227 ALA A O 1
ATOM 1823 N N . GLU A 1 228 ? -14.174 7.992 9.918 1.00 94.00 228 GLU A N 1
ATOM 1824 C CA . GLU A 1 228 ? -12.991 8.857 9.927 1.00 94.00 228 GLU A CA 1
ATOM 1825 C C . GLU A 1 228 ? -11.675 8.055 9.936 1.00 94.00 228 GLU A C 1
ATOM 1827 O O . GLU A 1 228 ? -10.768 8.352 9.154 1.00 94.00 228 GLU A O 1
ATOM 1832 N N . SER A 1 229 ? -11.583 6.972 10.719 1.00 94.69 229 SER A N 1
ATOM 1833 C CA . SER A 1 229 ? -10.426 6.061 10.696 1.00 94.69 229 SER A CA 1
ATOM 1834 C C . SER A 1 229 ? -10.189 5.470 9.298 1.00 94.69 229 SER A C 1
ATOM 1836 O O . SER A 1 229 ? -9.065 5.515 8.782 1.00 94.69 229 SER A O 1
ATOM 1838 N N . GLN A 1 230 ? -11.251 5.007 8.624 1.00 94.56 230 GLN A N 1
ATOM 1839 C CA . GLN A 1 230 ? -11.182 4.561 7.231 1.00 94.56 230 GLN A CA 1
ATOM 1840 C C . GLN A 1 230 ? -10.781 5.683 6.273 1.00 94.56 230 GLN A C 1
ATOM 1842 O O . GLN A 1 230 ? -9.996 5.427 5.362 1.00 94.56 230 GLN A O 1
ATOM 1847 N N . MET A 1 231 ? -11.308 6.901 6.434 1.00 93.38 231 MET A N 1
ATOM 1848 C CA . MET A 1 231 ? -10.953 8.041 5.583 1.00 93.38 231 MET A CA 1
ATOM 1849 C C . MET A 1 231 ? -9.449 8.329 5.659 1.00 93.38 231 MET A C 1
ATOM 1851 O O . MET A 1 231 ? -8.792 8.418 4.621 1.00 93.38 231 MET A O 1
ATOM 1855 N N . HIS A 1 232 ? -8.888 8.407 6.869 1.00 93.75 232 HIS A N 1
ATOM 1856 C CA . HIS A 1 232 ? -7.451 8.605 7.051 1.00 93.75 232 HIS A CA 1
ATOM 1857 C C . HIS A 1 232 ? -6.637 7.428 6.501 1.00 93.75 232 HIS A C 1
ATOM 1859 O O . HIS A 1 232 ? -5.638 7.652 5.823 1.00 93.75 232 HIS A O 1
ATOM 1865 N N . PHE A 1 233 ? -7.069 6.181 6.714 1.00 94.19 233 PHE A N 1
ATOM 1866 C CA . PHE A 1 233 ? -6.389 5.011 6.148 1.00 94.19 233 PHE A CA 1
ATOM 1867 C C . PHE A 1 233 ? -6.369 5.041 4.612 1.00 94.19 233 PHE A C 1
ATOM 1869 O O . PHE A 1 233 ? -5.333 4.791 3.996 1.00 94.19 233 PHE A O 1
ATOM 1876 N N . LYS A 1 234 ? -7.505 5.387 3.991 1.00 93.38 234 LYS A N 1
ATOM 1877 C CA . LYS A 1 234 ? -7.673 5.458 2.532 1.00 93.38 234 LYS A CA 1
ATOM 1878 C C . LYS A 1 234 ? -6.868 6.595 1.886 1.00 93.38 234 LYS A C 1
ATOM 1880 O O . LYS A 1 234 ? -6.618 6.532 0.684 1.00 93.38 234 LYS A O 1
ATOM 1885 N N . ALA A 1 235 ? -6.450 7.600 2.660 1.00 92.31 235 ALA A N 1
ATOM 1886 C CA . ALA A 1 235 ? -5.586 8.687 2.197 1.00 92.31 235 ALA A CA 1
ATOM 1887 C C . ALA A 1 235 ? -4.098 8.293 2.097 1.00 92.31 235 ALA A C 1
ATOM 1889 O O . ALA A 1 235 ? -3.361 8.912 1.329 1.00 92.31 235 ALA A O 1
ATOM 1890 N N . VAL A 1 236 ? -3.645 7.267 2.831 1.00 93.56 236 VAL A N 1
ATOM 1891 C CA . VAL A 1 236 ? -2.236 6.842 2.820 1.00 93.56 236 VAL A CA 1
ATOM 1892 C C . VAL A 1 236 ? -1.933 6.019 1.556 1.00 93.56 236 VAL A C 1
ATOM 1894 O O . VAL A 1 236 ? -2.575 4.985 1.330 1.00 93.56 236 VAL A O 1
ATOM 1897 N N . PRO A 1 237 ? -0.946 6.416 0.725 1.00 93.38 237 PRO A N 1
ATOM 1898 C CA . PRO A 1 237 ? -0.590 5.676 -0.480 1.00 93.38 237 PRO A CA 1
ATOM 1899 C C . PRO A 1 237 ? 0.018 4.308 -0.144 1.00 93.38 237 PRO A C 1
ATOM 1901 O O . PRO A 1 237 ? 0.678 4.119 0.879 1.00 93.38 237 PRO A O 1
ATOM 1904 N N . PHE A 1 238 ? -0.160 3.339 -1.047 1.00 95.50 238 PHE A N 1
ATOM 1905 C CA . PHE A 1 238 ? 0.351 1.977 -0.865 1.00 95.50 238 PHE A CA 1
ATOM 1906 C C . PHE A 1 238 ? 1.873 1.951 -0.660 1.00 95.50 238 PHE A C 1
ATOM 1908 O O . PHE A 1 238 ? 2.384 1.198 0.163 1.00 95.50 238 PHE A O 1
ATOM 1915 N N . GLU A 1 239 ? 2.591 2.814 -1.370 1.00 95.00 239 GLU A N 1
ATOM 1916 C CA . GLU A 1 239 ? 4.038 2.989 -1.302 1.00 95.00 239 GLU A CA 1
ATOM 1917 C C . GLU A 1 239 ? 4.515 3.328 0.125 1.00 95.00 239 GLU A C 1
ATOM 1919 O O . GLU A 1 239 ? 5.506 2.759 0.591 1.00 95.00 239 GLU A O 1
ATOM 1924 N N . ALA A 1 240 ? 3.774 4.170 0.857 1.00 93.88 240 ALA A N 1
ATOM 1925 C CA . ALA A 1 240 ? 4.070 4.495 2.253 1.00 93.88 240 ALA A CA 1
ATOM 1926 C C . ALA A 1 240 ? 3.851 3.288 3.179 1.00 93.88 240 ALA A C 1
ATOM 1928 O O . ALA A 1 240 ? 4.682 3.027 4.051 1.00 93.88 240 ALA A O 1
ATOM 1929 N N . TRP A 1 241 ? 2.802 2.487 2.946 1.00 95.38 241 TRP A N 1
ATOM 1930 C CA . TRP A 1 241 ? 2.605 1.230 3.675 1.00 95.38 241 TRP A CA 1
ATOM 1931 C C . TRP A 1 241 ? 3.720 0.217 3.408 1.00 95.38 241 TRP A C 1
ATOM 1933 O O . TRP A 1 241 ? 4.183 -0.421 4.353 1.00 95.38 241 TRP A O 1
ATOM 1943 N N . VAL A 1 242 ? 4.206 0.089 2.167 1.00 94.94 242 VAL A N 1
ATOM 1944 C CA . VAL A 1 242 ? 5.352 -0.784 1.846 1.00 94.94 242 VAL A CA 1
ATOM 1945 C C . VAL A 1 242 ? 6.612 -0.316 2.577 1.00 94.94 242 VAL A C 1
ATOM 1947 O O . VAL A 1 242 ? 7.263 -1.129 3.233 1.00 94.94 242 VAL A O 1
ATOM 1950 N N . ARG A 1 243 ? 6.933 0.984 2.529 1.00 92.44 243 ARG A N 1
ATOM 1951 C CA . ARG A 1 243 ? 8.081 1.561 3.251 1.00 92.44 243 ARG A CA 1
ATOM 1952 C C . ARG A 1 243 ? 7.994 1.316 4.758 1.00 92.44 243 ARG A C 1
ATOM 1954 O O . ARG A 1 243 ? 8.935 0.770 5.332 1.00 92.44 243 ARG A O 1
ATOM 1961 N N . CYS A 1 244 ? 6.850 1.634 5.364 1.00 92.44 244 CYS A N 1
ATOM 1962 C CA . CYS A 1 244 ? 6.571 1.402 6.781 1.00 92.44 244 CYS A CA 1
ATOM 1963 C C . CYS A 1 244 ? 6.754 -0.082 7.159 1.00 92.44 244 CYS A C 1
ATOM 1965 O O . CYS A 1 244 ? 7.462 -0.399 8.113 1.00 92.44 244 CYS A O 1
ATOM 1967 N N . SER A 1 245 ? 6.215 -1.002 6.348 1.00 92.75 245 SER A N 1
ATOM 1968 C CA . SER A 1 245 ? 6.320 -2.460 6.549 1.00 92.75 245 SER A CA 1
ATOM 1969 C C . SER A 1 245 ? 7.760 -2.981 6.556 1.00 92.75 245 SER A C 1
ATOM 1971 O O . SER A 1 245 ? 8.043 -3.987 7.204 1.00 92.75 245 SER A O 1
ATOM 1973 N N . LEU A 1 246 ? 8.668 -2.303 5.851 1.00 90.81 246 LEU A N 1
ATOM 1974 C CA . LEU A 1 246 ? 10.096 -2.622 5.777 1.00 90.81 246 LEU A CA 1
ATOM 1975 C C . LEU A 1 246 ? 10.952 -1.766 6.732 1.00 90.81 246 LEU A C 1
ATOM 1977 O O . LEU A 1 246 ? 12.177 -1.770 6.628 1.00 90.81 246 LEU A O 1
ATOM 1981 N N . GLY A 1 247 ? 10.332 -1.039 7.668 1.00 89.00 247 GLY A N 1
ATOM 1982 C CA . GLY A 1 247 ? 11.031 -0.233 8.673 1.00 89.00 247 GLY A CA 1
ATOM 1983 C C . GLY A 1 247 ? 11.674 1.053 8.140 1.00 89.00 247 GLY A C 1
ATOM 1984 O O . GLY A 1 247 ? 12.533 1.623 8.815 1.00 89.00 247 GLY A O 1
ATOM 1985 N N . PHE A 1 248 ? 11.289 1.521 6.949 1.00 89.12 248 PHE A N 1
ATOM 1986 C CA . PHE A 1 248 ? 11.687 2.837 6.448 1.00 89.12 248 PHE A CA 1
ATOM 1987 C C . PHE A 1 248 ? 10.759 3.935 6.991 1.00 89.12 248 PHE A C 1
ATOM 1989 O O . PHE A 1 248 ? 9.556 3.693 7.118 1.00 89.12 248 PHE A O 1
ATOM 1996 N N . PRO A 1 249 ? 11.272 5.159 7.232 1.00 88.56 249 PRO A N 1
ATOM 1997 C CA . PRO A 1 249 ? 10.432 6.318 7.533 1.00 88.56 249 PRO A CA 1
ATOM 1998 C C . PRO A 1 249 ? 9.380 6.527 6.438 1.00 88.56 249 PRO A C 1
ATOM 2000 O O . PRO A 1 249 ? 9.702 6.415 5.250 1.00 88.56 249 PRO A O 1
ATOM 2003 N N . ALA A 1 250 ? 8.141 6.832 6.807 1.00 91.06 250 ALA A N 1
ATOM 2004 C CA . ALA A 1 250 ? 7.052 7.023 5.855 1.00 91.06 250 ALA A CA 1
ATOM 2005 C C . ALA A 1 250 ? 6.076 8.051 6.429 1.00 91.06 250 ALA A C 1
ATOM 2007 O O . ALA A 1 250 ? 5.139 7.691 7.140 1.00 91.06 250 ALA A O 1
ATOM 2008 N N . THR A 1 251 ? 6.314 9.327 6.113 1.00 90.19 251 THR A N 1
ATOM 2009 C CA . THR A 1 251 ? 5.587 10.480 6.663 1.00 90.19 251 THR A CA 1
ATOM 2010 C C . THR A 1 251 ? 4.071 10.318 6.570 1.00 90.19 251 THR A C 1
ATOM 2012 O O . THR A 1 251 ? 3.349 10.761 7.458 1.00 90.19 251 THR A O 1
ATOM 2015 N N . GLU A 1 252 ? 3.574 9.657 5.524 1.00 91.50 252 GLU A N 1
ATOM 2016 C CA . GLU A 1 252 ? 2.149 9.435 5.328 1.00 91.50 252 GLU A CA 1
ATOM 2017 C C . GLU A 1 252 ? 1.564 8.397 6.299 1.00 91.50 252 GLU A C 1
ATOM 2019 O O . GLU A 1 252 ? 0.478 8.597 6.843 1.00 91.50 252 GLU A O 1
ATOM 2024 N N . ALA A 1 253 ? 2.301 7.317 6.577 1.00 92.81 253 ALA A N 1
ATOM 2025 C CA . ALA A 1 253 ? 1.922 6.338 7.595 1.00 92.81 253 ALA A CA 1
ATOM 2026 C C . ALA A 1 253 ? 2.067 6.929 9.010 1.00 92.81 253 ALA A C 1
ATOM 2028 O O . ALA A 1 253 ? 1.184 6.754 9.850 1.00 92.81 253 ALA A O 1
ATOM 2029 N N . ASP A 1 254 ? 3.132 7.699 9.255 1.00 92.00 254 ASP A N 1
ATOM 2030 C CA . ASP A 1 254 ? 3.359 8.398 10.523 1.00 92.00 254 ASP A CA 1
ATOM 2031 C C . ASP A 1 254 ? 2.244 9.422 10.814 1.00 92.00 254 ASP A C 1
ATOM 2033 O O . ASP A 1 254 ? 1.711 9.459 11.924 1.00 92.00 254 ASP A O 1
ATOM 2037 N N . TRP A 1 255 ? 1.794 10.180 9.807 1.00 92.88 255 TRP A N 1
ATOM 2038 C CA . TRP A 1 255 ? 0.621 11.058 9.911 1.00 92.88 255 TRP A CA 1
ATOM 2039 C C . TRP A 1 255 ? -0.658 10.292 10.278 1.00 92.88 255 TRP A C 1
ATOM 2041 O O . TRP A 1 255 ? -1.416 10.762 11.128 1.00 92.88 255 TRP A O 1
ATOM 2051 N N . PHE A 1 256 ? -0.892 9.108 9.704 1.00 94.06 256 PHE A N 1
ATOM 2052 C CA . PHE A 1 256 ? -2.061 8.284 10.031 1.00 94.06 256 PHE A CA 1
ATOM 2053 C C . PHE A 1 256 ? -2.044 7.817 11.494 1.00 94.06 256 PHE A C 1
ATOM 2055 O O . PHE A 1 256 ? -3.076 7.849 12.174 1.00 94.06 256 PHE A O 1
ATOM 2062 N N . PHE A 1 257 ? -0.872 7.436 12.012 1.00 93.38 257 PHE A N 1
ATOM 2063 C CA . PHE A 1 257 ? -0.704 7.124 13.432 1.00 93.38 257 PHE A CA 1
ATOM 2064 C C . PHE A 1 257 ? -0.912 8.360 14.313 1.00 93.38 257 PHE A C 1
ATOM 2066 O O . PHE A 1 257 ? -1.547 8.261 15.363 1.00 93.38 257 PHE A O 1
ATOM 2073 N N . LEU A 1 258 ? -0.450 9.540 13.886 1.00 92.44 258 LEU A N 1
ATOM 2074 C CA . LEU A 1 258 ? -0.711 10.801 14.586 1.00 92.44 258 LEU A CA 1
ATOM 2075 C C . LEU A 1 258 ? -2.211 11.129 14.669 1.00 92.44 258 LEU A C 1
ATOM 2077 O O . LEU A 1 258 ? -2.648 11.570 15.728 1.00 92.44 258 LEU A O 1
ATOM 2081 N N . GLN A 1 259 ? -3.019 10.831 13.644 1.00 93.94 259 GLN A N 1
ATOM 2082 C CA . GLN A 1 259 ? -4.480 11.014 13.730 1.00 93.94 259 GLN A CA 1
ATOM 2083 C C . GLN A 1 259 ? -5.119 10.105 14.800 1.00 93.94 259 GLN A C 1
ATOM 2085 O O . GLN A 1 259 ? -5.982 10.541 15.559 1.00 93.94 259 GLN A O 1
ATOM 2090 N N . HIS A 1 260 ? -4.643 8.865 14.949 1.00 94.06 260 HIS A N 1
ATOM 2091 C CA . HIS A 1 260 ? -5.133 7.946 15.987 1.00 94.06 260 HIS A CA 1
ATOM 2092 C C . HIS A 1 260 ? -4.620 8.293 17.395 1.00 94.06 260 HIS A C 1
ATOM 2094 O O . HIS A 1 260 ? -5.329 8.085 18.383 1.00 94.06 260 HIS A O 1
ATOM 2100 N N . ASN A 1 261 ? -3.430 8.895 17.500 1.00 92.75 261 ASN A N 1
ATOM 2101 C CA . ASN A 1 261 ? -2.976 9.539 18.734 1.00 92.75 261 ASN A CA 1
ATOM 2102 C C . ASN A 1 261 ? -3.850 10.766 19.079 1.00 92.75 261 ASN A C 1
ATOM 2104 O O . ASN A 1 261 ? -4.194 10.948 20.245 1.00 92.75 261 ASN A O 1
ATOM 2108 N N . ALA A 1 262 ? -4.269 11.567 18.091 1.00 93.12 262 ALA A N 1
ATOM 2109 C CA . ALA A 1 262 ? -5.165 12.705 18.307 1.00 93.12 262 ALA A CA 1
ATOM 2110 C C . ALA A 1 262 ? -6.538 12.261 18.843 1.00 93.12 262 ALA A C 1
ATOM 2112 O O . ALA A 1 262 ? -6.987 12.805 19.851 1.00 93.12 262 ALA A O 1
ATOM 2113 N N . LEU A 1 263 ? -7.149 11.215 18.266 1.00 94.44 263 LEU A N 1
ATOM 2114 C CA . LEU A 1 263 ? -8.372 10.592 18.798 1.00 94.44 263 LEU A CA 1
ATOM 2115 C C . LEU A 1 263 ? -8.224 10.202 20.281 1.00 94.44 263 LEU A C 1
ATOM 2117 O O . LEU A 1 263 ? -9.101 10.503 21.092 1.00 94.44 263 LEU A O 1
ATOM 2121 N N . TYR A 1 264 ? -7.111 9.560 20.652 1.00 93.25 264 TYR A N 1
ATOM 2122 C CA . TYR A 1 264 ? -6.831 9.202 22.046 1.00 93.25 264 TYR A CA 1
ATOM 2123 C C . TYR A 1 264 ? -6.762 10.432 22.964 1.00 93.25 264 TYR A C 1
ATOM 2125 O O . TYR A 1 264 ? -7.395 10.428 24.017 1.00 93.25 264 TYR A O 1
ATOM 2133 N N . ILE A 1 265 ? -6.048 11.490 22.564 1.00 92.25 265 ILE A N 1
ATOM 2134 C CA . ILE A 1 265 ? -5.910 12.726 23.355 1.00 92.25 265 ILE A CA 1
ATOM 2135 C C . ILE A 1 265 ? -7.271 13.424 23.519 1.00 92.25 265 ILE A C 1
ATOM 2137 O O . ILE A 1 265 ? -7.642 13.805 24.630 1.00 92.25 265 ILE A O 1
ATOM 2141 N N . ILE A 1 266 ? -8.046 13.538 22.435 1.00 92.69 266 ILE A N 1
ATOM 2142 C CA . ILE A 1 266 ? -9.395 14.125 22.433 1.00 92.69 266 ILE A CA 1
ATOM 2143 C C . ILE A 1 266 ? -10.312 13.373 23.410 1.00 92.69 266 ILE A C 1
ATOM 2145 O O . ILE A 1 266 ? -10.977 13.994 24.243 1.00 92.69 266 ILE A O 1
ATOM 2149 N N . LEU A 1 267 ? -10.330 12.038 23.342 1.00 92.50 267 LEU A N 1
ATOM 2150 C CA . LEU A 1 267 ? -11.156 11.206 24.218 1.00 92.50 267 LEU A CA 1
ATOM 2151 C C . LEU A 1 267 ? -10.689 11.225 25.674 1.00 92.50 267 LEU A C 1
ATOM 2153 O O . LEU A 1 267 ? -11.534 11.265 26.569 1.00 92.50 267 LEU A O 1
ATOM 2157 N N . LEU A 1 268 ? -9.378 11.225 25.924 1.00 92.31 268 LEU A N 1
ATOM 2158 C CA . LEU A 1 268 ? -8.827 11.257 27.277 1.00 92.31 268 LEU A CA 1
ATOM 2159 C C . LEU A 1 268 ? -9.223 12.550 27.988 1.00 92.31 268 LEU A C 1
ATOM 2161 O O . LEU A 1 268 ? -9.741 12.497 29.102 1.00 92.31 268 LEU A O 1
ATOM 2165 N N . ASN A 1 269 ? -9.076 13.688 27.312 1.00 91.94 269 ASN A N 1
ATOM 2166 C CA . ASN A 1 269 ? -9.434 14.996 27.859 1.00 91.94 269 ASN A CA 1
ATOM 2167 C C . ASN A 1 269 ? -10.944 15.118 28.081 1.00 91.94 269 ASN A C 1
ATOM 2169 O O . ASN A 1 269 ? -11.387 15.592 29.130 1.00 91.94 269 ASN A O 1
ATOM 2173 N N . HIS A 1 270 ? -11.749 14.615 27.138 1.00 91.56 270 HIS A N 1
ATOM 2174 C CA . HIS A 1 270 ? -13.201 14.558 27.296 1.00 91.56 270 HIS A CA 1
ATOM 2175 C C . HIS A 1 270 ? -13.623 13.705 28.496 1.00 91.56 270 HIS A C 1
ATOM 2177 O O . HIS A 1 270 ? -14.460 14.139 29.282 1.00 91.56 270 HIS A O 1
ATOM 2183 N N . LEU A 1 271 ? -13.040 12.517 28.675 1.00 91.56 271 LEU A N 1
ATOM 2184 C CA . LEU A 1 271 ? -13.395 11.601 29.763 1.00 91.56 271 LEU A CA 1
ATOM 2185 C C . LEU A 1 271 ? -12.822 12.009 31.124 1.00 91.56 271 LEU A C 1
ATOM 2187 O O . LEU A 1 271 ? -13.442 11.702 32.141 1.00 91.56 271 LEU A O 1
ATOM 2191 N N . GLN A 1 272 ? -11.708 12.746 31.168 1.00 91.50 272 GLN A N 1
ATOM 2192 C CA . GLN A 1 272 ? -11.226 13.387 32.396 1.00 91.50 272 GLN A CA 1
ATOM 2193 C C . GLN A 1 272 ? -12.255 14.402 32.924 1.00 91.50 272 GLN A C 1
ATOM 2195 O O . GLN A 1 272 ? -12.539 14.400 34.123 1.00 91.50 272 GLN A O 1
ATOM 2200 N N . ALA A 1 273 ? -12.867 15.196 32.036 1.00 90.19 273 ALA A N 1
ATOM 2201 C CA . ALA A 1 273 ? -13.933 16.142 32.379 1.00 90.19 273 ALA A CA 1
ATOM 2202 C C . ALA A 1 273 ? -15.315 15.479 32.587 1.00 90.19 273 ALA A C 1
ATOM 2204 O O . ALA A 1 273 ? -16.088 15.909 33.443 1.00 90.19 273 ALA A O 1
ATOM 2205 N N . HIS A 1 274 ? -15.632 14.420 31.835 1.00 89.44 274 HIS A N 1
ATOM 2206 C CA . HIS A 1 274 ? -16.966 13.810 31.763 1.00 89.44 274 HIS A CA 1
ATOM 2207 C C . HIS A 1 274 ? -16.954 12.314 32.116 1.00 89.44 274 HIS A C 1
ATOM 2209 O O . HIS A 1 274 ? -17.444 11.472 31.363 1.00 89.44 274 HIS A O 1
ATOM 2215 N N . GLN A 1 275 ? -16.427 11.962 33.294 1.00 89.06 275 GLN A N 1
ATOM 2216 C CA . GLN A 1 275 ? -16.281 10.563 33.740 1.00 89.06 275 GLN A CA 1
ATOM 2217 C C . GLN A 1 275 ? -17.599 9.761 33.754 1.00 89.06 275 GLN A C 1
ATOM 2219 O O . GLN A 1 275 ? -17.583 8.535 33.639 1.00 89.06 275 GLN A O 1
ATOM 2224 N N . TYR A 1 276 ? -18.756 10.425 33.843 1.00 87.94 276 TYR A N 1
ATOM 2225 C CA . TYR A 1 276 ? -20.067 9.775 33.744 1.00 87.94 276 TYR A CA 1
ATOM 2226 C C . TYR A 1 276 ? -20.343 9.158 32.357 1.00 87.94 276 TYR A C 1
ATOM 2228 O O . TYR A 1 276 ? -21.186 8.270 32.254 1.00 87.94 276 TYR A O 1
ATOM 2236 N N . GLU A 1 277 ? -19.621 9.560 31.303 1.00 89.81 277 GLU A N 1
ATOM 2237 C CA . GLU A 1 277 ? -19.710 8.948 29.970 1.00 89.81 277 GLU A CA 1
ATOM 2238 C C . GLU A 1 277 ? -18.867 7.667 29.820 1.00 89.81 277 GLU A C 1
ATOM 2240 O O . GLU A 1 277 ? -18.957 6.995 28.791 1.00 89.81 277 GLU A O 1
ATOM 2245 N N . LEU A 1 278 ? -18.082 7.258 30.827 1.00 90.12 278 LEU A N 1
ATOM 2246 C CA . LEU A 1 278 ? -17.273 6.031 30.752 1.00 90.12 278 LEU A CA 1
ATOM 2247 C C . LEU A 1 278 ? -18.069 4.772 30.326 1.00 90.12 278 LEU A C 1
ATOM 2249 O O . LEU A 1 278 ? -17.551 4.026 29.493 1.00 90.12 278 LEU A O 1
ATOM 2253 N N . PRO A 1 279 ? -19.312 4.511 30.795 1.00 90.31 279 PRO A N 1
ATOM 2254 C CA . PRO A 1 279 ? -20.103 3.366 30.331 1.00 90.31 279 PRO A CA 1
ATOM 2255 C C . PRO A 1 279 ? -20.474 3.442 28.842 1.00 90.31 279 PRO A C 1
ATOM 2257 O O . PRO A 1 279 ? -20.431 2.431 28.150 1.00 90.31 279 PRO A O 1
ATOM 2260 N N . LYS A 1 280 ? -20.772 4.641 28.326 1.00 90.44 280 LYS A N 1
ATOM 2261 C CA . LYS A 1 280 ? -21.098 4.886 26.910 1.00 90.44 280 LYS A CA 1
ATOM 2262 C C . LYS A 1 280 ? -19.914 4.505 26.018 1.00 90.44 280 LYS A C 1
ATOM 2264 O O . LYS A 1 280 ? -20.078 3.709 25.097 1.00 90.44 280 LYS A O 1
ATOM 2269 N N . TYR A 1 281 ? -18.702 4.961 26.346 1.00 91.94 281 TYR A N 1
ATOM 2270 C CA . TYR A 1 281 ? -17.501 4.609 25.575 1.00 91.94 281 TYR A CA 1
ATOM 2271 C C . TYR A 1 281 ? -17.046 3.151 25.746 1.00 91.94 281 TYR A C 1
ATOM 2273 O O . TYR A 1 281 ? -16.390 2.619 24.854 1.00 91.94 281 TYR A O 1
ATOM 2281 N N . ARG A 1 282 ? -17.441 2.463 26.827 1.00 91.75 282 ARG A N 1
ATOM 2282 C CA . ARG A 1 282 ? -17.259 1.003 26.966 1.00 91.75 282 ARG A CA 1
ATOM 2283 C C . ARG A 1 282 ? -18.120 0.210 25.980 1.00 91.75 282 ARG A C 1
ATOM 2285 O O . ARG A 1 282 ? -17.690 -0.847 25.538 1.00 91.75 282 ARG A O 1
ATOM 2292 N N . GLU A 1 283 ? -19.296 0.705 25.601 1.00 91.88 283 GLU A N 1
ATOM 2293 C CA . GLU A 1 283 ? -20.080 0.089 24.521 1.00 91.88 283 GLU A CA 1
ATOM 2294 C C . GLU A 1 283 ? -19.528 0.460 23.132 1.00 91.88 283 GLU A C 1
ATOM 2296 O O . GLU A 1 283 ? -19.452 -0.409 22.264 1.00 91.88 283 GLU A O 1
ATOM 2301 N N . VAL A 1 284 ? -19.045 1.698 22.932 1.00 92.44 284 VAL A N 1
ATOM 2302 C CA . VAL A 1 284 ? -18.324 2.097 21.699 1.00 92.44 284 VAL A CA 1
ATOM 2303 C C . VAL A 1 284 ? -17.105 1.194 21.456 1.00 92.44 284 VAL A C 1
ATOM 2305 O O . VAL A 1 284 ? -16.902 0.727 20.338 1.00 92.44 284 VAL A O 1
ATOM 2308 N N . GLU A 1 285 ? -16.322 0.893 22.497 1.00 93.25 285 GLU A N 1
ATOM 2309 C CA . GLU A 1 285 ? -15.154 0.003 22.431 1.00 93.25 285 GLU A CA 1
ATOM 2310 C C . GLU A 1 285 ? -15.512 -1.387 21.880 1.00 93.25 285 GLU A C 1
ATOM 2312 O O . GLU A 1 285 ? -14.942 -1.808 20.872 1.00 93.25 285 GLU A O 1
ATOM 2317 N N . LYS A 1 286 ? -16.522 -2.059 22.447 1.00 91.56 286 LYS A N 1
ATOM 2318 C CA . LYS A 1 286 ? -16.999 -3.362 21.943 1.00 91.56 286 LYS A CA 1
ATOM 2319 C C . LYS A 1 286 ? -17.445 -3.304 20.481 1.00 91.56 286 LYS A C 1
ATOM 2321 O O . LYS A 1 286 ? -17.210 -4.243 19.726 1.00 91.56 286 LYS A O 1
ATOM 2326 N N . LEU A 1 287 ? -18.096 -2.211 20.078 1.00 92.25 287 LEU A N 1
ATOM 2327 C CA . LEU A 1 287 ? -18.599 -2.018 18.715 1.00 92.25 287 LEU A CA 1
ATOM 2328 C C . LEU A 1 287 ? -17.478 -1.752 17.700 1.00 92.25 287 LEU A C 1
ATOM 2330 O O . LEU A 1 287 ? -17.623 -2.128 16.535 1.00 92.25 287 LEU A O 1
ATOM 2334 N N . LEU A 1 288 ? -16.366 -1.145 18.131 1.00 90.94 288 LEU A N 1
ATOM 2335 C CA . LEU A 1 288 ? -15.170 -0.942 17.311 1.00 90.94 288 LEU A CA 1
ATOM 2336 C C . LEU A 1 288 ? -14.254 -2.169 17.246 1.00 90.94 288 LEU A C 1
ATOM 2338 O O . LEU A 1 288 ? -13.534 -2.303 16.261 1.00 90.94 288 LEU A O 1
ATOM 2342 N N . GLN A 1 289 ? -14.296 -3.082 18.223 1.00 86.81 289 GLN A N 1
ATOM 2343 C CA . GLN A 1 289 ? -13.393 -4.243 18.307 1.00 86.81 289 GLN A CA 1
ATOM 2344 C C . GLN A 1 289 ? -13.302 -5.065 17.008 1.00 86.81 289 GLN A C 1
ATOM 2346 O O . GLN A 1 289 ? -12.228 -5.538 16.653 1.00 86.81 289 GLN A O 1
ATOM 2351 N N . GLN A 1 290 ? -14.423 -5.234 16.300 1.00 76.38 290 GLN A N 1
ATOM 2352 C CA . GLN A 1 290 ? -14.490 -5.970 15.027 1.00 76.38 290 GLN A CA 1
ATOM 2353 C C . GLN A 1 290 ? -14.475 -5.057 13.792 1.00 76.38 290 GLN A C 1
ATOM 2355 O O . GLN A 1 290 ? -14.472 -5.550 12.665 1.00 76.38 290 GLN A O 1
ATOM 2360 N N . LYS A 1 291 ? -14.512 -3.735 13.993 1.00 81.38 291 LYS A N 1
ATOM 2361 C CA . LYS A 1 291 ? -14.675 -2.742 12.928 1.00 81.38 291 LYS A CA 1
ATOM 2362 C C . LYS A 1 291 ? -13.450 -1.888 12.673 1.00 81.38 291 LYS A C 1
ATOM 2364 O O . LYS A 1 291 ? -13.350 -1.420 11.562 1.00 81.38 291 LYS A O 1
ATOM 2369 N N . SER A 1 292 ? -12.581 -1.639 13.651 1.00 87.75 292 SER A N 1
ATOM 2370 C CA . SER A 1 292 ? -11.517 -0.638 13.516 1.00 87.75 292 SER A CA 1
ATOM 2371 C C . SER A 1 292 ? -10.352 -0.932 14.463 1.00 87.75 292 SER A C 1
ATOM 2373 O O . SER A 1 292 ? -10.423 -0.550 15.630 1.00 87.75 292 SER A O 1
ATOM 2375 N N . PRO A 1 293 ? -9.269 -1.609 14.038 1.00 89.56 293 PRO A N 1
ATOM 2376 C CA . PRO A 1 293 ? -8.204 -2.008 14.962 1.00 89.56 293 PRO A CA 1
ATOM 2377 C C . PRO A 1 293 ? -7.479 -0.798 15.574 1.00 89.56 293 PRO A C 1
ATOM 2379 O O . PRO A 1 293 ? -7.162 -0.799 16.764 1.00 89.56 293 PRO A O 1
ATOM 2382 N N . PHE A 1 294 ? -7.273 0.266 14.792 1.00 91.94 294 PHE A N 1
ATOM 2383 C CA . PHE A 1 294 ? -6.588 1.476 15.248 1.00 91.94 294 PHE A CA 1
ATOM 2384 C C . PHE A 1 294 ? -7.464 2.310 16.188 1.00 91.94 294 PHE A C 1
ATOM 2386 O O . PHE A 1 294 ? -7.035 2.632 17.296 1.00 91.94 294 PHE A O 1
ATOM 2393 N N . ALA A 1 295 ? -8.712 2.609 15.808 1.00 93.19 295 ALA A N 1
ATOM 2394 C CA . ALA A 1 295 ? -9.605 3.359 16.685 1.00 93.19 295 ALA A CA 1
ATOM 2395 C C . ALA A 1 295 ? -9.981 2.561 17.946 1.00 93.19 295 ALA A C 1
ATOM 2397 O O . ALA A 1 295 ? -9.971 3.119 19.042 1.00 93.19 295 ALA A O 1
ATOM 2398 N N . HIS A 1 296 ? -10.210 1.244 17.836 1.00 92.50 296 HIS A N 1
ATOM 2399 C CA . HIS A 1 296 ? -10.404 0.360 18.994 1.00 92.50 296 HIS A CA 1
ATOM 2400 C C . HIS A 1 296 ? -9.238 0.462 19.976 1.00 92.50 296 HIS A C 1
ATOM 2402 O O . HIS A 1 296 ? -9.462 0.735 21.155 1.00 92.50 296 HIS A O 1
ATOM 2408 N N . LYS A 1 297 ? -7.993 0.340 19.495 1.00 90.75 297 LYS A N 1
ATOM 2409 C CA . LYS A 1 297 ? -6.791 0.478 20.328 1.00 90.75 297 LYS A CA 1
ATOM 2410 C C . LYS A 1 297 ? -6.713 1.852 21.008 1.00 90.75 297 LYS A C 1
ATOM 2412 O O . LYS A 1 297 ? -6.378 1.903 22.191 1.00 90.75 297 LYS A O 1
ATOM 2417 N N . ALA A 1 298 ? -7.077 2.939 20.323 1.00 92.31 298 ALA A N 1
ATOM 2418 C CA . ALA A 1 298 ? -7.102 4.286 20.904 1.00 92.31 298 ALA A CA 1
ATOM 2419 C C . ALA A 1 298 ? -8.123 4.397 22.054 1.00 92.31 298 ALA A C 1
ATOM 2421 O O . ALA A 1 298 ? -7.782 4.872 23.142 1.00 92.31 298 ALA A O 1
ATOM 2422 N N . ILE A 1 299 ? -9.348 3.888 21.861 1.00 92.19 299 ILE A N 1
ATOM 2423 C CA . ILE A 1 299 ? -10.385 3.885 22.906 1.00 92.19 299 ILE A CA 1
ATOM 2424 C C . ILE A 1 299 ? -10.002 2.962 24.070 1.00 92.19 299 ILE A C 1
ATOM 2426 O O . ILE A 1 299 ? -10.147 3.358 25.225 1.00 92.19 299 ILE A O 1
ATOM 2430 N N . VAL A 1 300 ? -9.462 1.768 23.808 1.00 90.62 300 VAL A N 1
ATOM 2431 C CA . VAL A 1 300 ? -8.987 0.835 24.847 1.00 90.62 300 VAL A CA 1
ATOM 2432 C C . VAL A 1 300 ? -7.934 1.492 25.740 1.00 90.62 300 VAL A C 1
ATOM 2434 O O . VAL A 1 300 ? -8.058 1.440 26.964 1.00 90.62 300 VAL A O 1
ATOM 2437 N N . GLN A 1 301 ? -6.936 2.163 25.157 1.00 88.81 301 GLN A N 1
ATOM 2438 C CA . GLN A 1 301 ? -5.909 2.873 25.927 1.00 88.81 301 GLN A CA 1
ATOM 2439 C C . GLN A 1 301 ? -6.481 4.056 26.715 1.00 88.81 301 GLN A C 1
ATOM 2441 O O . GLN A 1 301 ? -6.136 4.240 27.883 1.00 88.81 301 GLN A O 1
ATOM 2446 N N . CYS A 1 302 ? -7.413 4.810 26.127 1.00 90.50 302 CYS A N 1
ATOM 2447 C CA . CYS A 1 302 ? -8.135 5.864 26.836 1.00 90.50 302 CYS A CA 1
ATOM 2448 C C . CYS A 1 302 ? -8.904 5.315 28.049 1.00 90.50 302 CYS A C 1
ATOM 2450 O O . CYS A 1 302 ? -8.807 5.848 29.151 1.00 90.50 302 CYS A O 1
ATOM 2452 N N . LEU A 1 303 ? -9.648 4.222 27.871 1.00 89.88 303 LEU A N 1
ATOM 2453 C CA . LEU A 1 303 ? -10.459 3.607 28.920 1.00 89.88 303 LEU A CA 1
ATOM 2454 C C . LEU A 1 303 ? -9.619 2.933 30.010 1.00 89.88 303 LEU A C 1
ATOM 2456 O O . LEU A 1 303 ? -10.083 2.873 31.151 1.00 89.88 303 LEU A O 1
ATOM 2460 N N . ASN A 1 304 ? -8.416 2.446 29.682 1.00 87.31 304 ASN A N 1
ATOM 2461 C CA . ASN A 1 304 ? -7.456 1.878 30.632 1.00 87.31 304 ASN A CA 1
ATOM 2462 C C . ASN A 1 304 ? -6.963 2.908 31.658 1.00 87.31 304 ASN A C 1
ATOM 2464 O O . ASN A 1 304 ? -6.749 2.547 32.813 1.00 87.31 304 ASN A O 1
ATOM 2468 N N . HIS A 1 305 ? -6.869 4.188 31.282 1.00 85.75 305 HIS A N 1
ATOM 2469 C CA . HIS A 1 305 ? -6.453 5.272 32.182 1.00 85.75 305 HIS A CA 1
ATOM 2470 C C . HIS A 1 305 ? -7.383 5.454 33.402 1.00 85.75 305 HIS A C 1
ATOM 2472 O O . HIS A 1 305 ? -6.960 5.970 34.430 1.00 85.75 305 HIS A O 1
ATOM 2478 N N . PHE A 1 306 ? -8.636 4.990 33.314 1.00 84.12 306 PHE A N 1
ATOM 2479 C CA . PHE A 1 306 ? -9.648 5.102 34.374 1.00 84.12 306 PHE A CA 1
ATOM 2480 C C . PHE A 1 306 ? -9.909 3.773 35.116 1.00 84.12 306 PHE A C 1
ATOM 2482 O O . PHE A 1 306 ? -10.897 3.640 35.844 1.00 84.12 306 PHE A O 1
ATOM 2489 N N . VAL A 1 307 ? -9.072 2.746 34.914 1.00 75.06 307 VAL A N 1
ATOM 2490 C CA . VAL A 1 307 ? -9.274 1.410 35.501 1.00 75.06 307 VAL A CA 1
ATOM 2491 C C . VAL A 1 307 ? -8.738 1.346 36.935 1.00 75.06 307 VAL A C 1
ATOM 2493 O O . VAL A 1 307 ? -7.645 0.857 37.204 1.00 75.06 307 VAL A O 1
ATOM 2496 N N . ASN A 1 308 ? -9.580 1.746 37.889 1.00 57.34 308 ASN A N 1
ATOM 2497 C CA . ASN A 1 308 ? -9.362 1.514 39.321 1.00 57.34 308 ASN A CA 1
ATOM 2498 C C . ASN A 1 308 ? -9.696 0.054 39.709 1.00 57.34 308 ASN A C 1
ATOM 2500 O O . ASN A 1 308 ? -10.642 -0.202 40.451 1.00 57.34 308 ASN A O 1
ATOM 2504 N N . GLY A 1 309 ? -8.951 -0.917 39.168 1.00 50.62 309 GLY A N 1
ATOM 2505 C CA . GLY A 1 309 ? -8.980 -2.322 39.616 1.00 50.62 309 GLY A CA 1
ATOM 2506 C C . GLY A 1 309 ? -10.071 -3.241 39.039 1.00 50.62 309 GLY A C 1
ATOM 2507 O O . GLY A 1 309 ? -10.251 -4.346 39.545 1.00 50.62 309 GLY A O 1
ATOM 2508 N N . LYS A 1 310 ? -10.791 -2.838 37.983 1.00 54.38 310 LYS A N 1
ATOM 2509 C CA . LYS A 1 310 ? -11.558 -3.786 37.138 1.00 54.38 310 LYS A CA 1
ATOM 2510 C C . LYS A 1 310 ? -10.623 -4.450 36.118 1.00 54.38 310 LYS A C 1
ATOM 2512 O O . LYS A 1 310 ? -9.549 -3.920 35.859 1.00 54.38 310 LYS A O 1
ATOM 2517 N N . GLU A 1 311 ? -11.009 -5.578 35.514 1.00 55.09 311 GLU A N 1
ATOM 2518 C CA . GLU A 1 311 ? -10.192 -6.157 34.434 1.00 55.09 311 GLU A CA 1
ATOM 2519 C C . GLU A 1 311 ? -10.015 -5.137 33.288 1.00 55.09 311 GLU A C 1
ATOM 2521 O O . GLU A 1 311 ? -11.009 -4.554 32.827 1.00 55.09 311 GLU A O 1
ATOM 2526 N N . PRO A 1 312 ? -8.776 -4.886 32.824 1.00 59.34 312 PRO A N 1
ATOM 2527 C CA . PRO A 1 312 ? -8.551 -4.016 31.683 1.00 59.34 312 PRO A CA 1
ATOM 2528 C C . PRO A 1 312 ? -9.088 -4.685 30.403 1.00 59.34 312 PRO A C 1
ATOM 2530 O O . PRO A 1 312 ? -8.935 -5.901 30.243 1.00 59.34 312 PRO A O 1
ATOM 2533 N N . PRO A 1 313 ? -9.713 -3.935 29.474 1.00 60.91 313 PRO A N 1
ATOM 2534 C CA . PRO A 1 313 ? -10.087 -4.444 28.160 1.00 60.91 313 PRO A CA 1
ATOM 2535 C C . PRO A 1 313 ? -8.897 -5.137 27.492 1.00 60.91 313 PRO A C 1
ATOM 2537 O O . PRO A 1 313 ? -7.787 -4.603 27.443 1.00 60.91 313 PRO A O 1
ATOM 2540 N N . LYS A 1 314 ? -9.135 -6.365 27.016 1.00 59.44 314 LYS A N 1
ATOM 2541 C CA . LYS A 1 314 ? -8.091 -7.261 26.507 1.00 59.44 314 LYS A CA 1
ATOM 2542 C C . LYS A 1 314 ? -7.470 -6.681 25.241 1.00 59.44 314 LYS A C 1
ATOM 2544 O O . LYS A 1 314 ? -8.008 -6.839 24.148 1.00 59.44 314 LYS A O 1
ATOM 2549 N N . GLN A 1 315 ? -6.311 -6.051 25.392 1.00 60.78 315 GLN A N 1
ATOM 2550 C CA . GLN A 1 315 ? -5.511 -5.615 24.261 1.00 60.78 315 GLN A CA 1
ATOM 2551 C C . GLN A 1 315 ? -4.906 -6.835 23.560 1.00 60.78 315 GLN A C 1
ATOM 2553 O O . GLN A 1 315 ? -4.232 -7.659 24.179 1.00 60.78 315 GLN A O 1
ATOM 2558 N N . THR A 1 316 ? -5.122 -6.953 22.252 1.00 58.12 316 THR A N 1
ATOM 2559 C CA . THR A 1 316 ? -4.428 -7.951 21.441 1.00 58.12 316 THR A CA 1
ATOM 2560 C C . THR A 1 316 ? -2.956 -7.566 21.321 1.00 58.12 316 THR A C 1
ATOM 2562 O O . THR A 1 316 ? -2.642 -6.496 20.809 1.00 58.12 316 THR A O 1
ATOM 2565 N N . ALA A 1 317 ? -2.041 -8.458 21.709 1.00 59.84 317 ALA A N 1
ATOM 2566 C CA . ALA A 1 317 ? -0.591 -8.272 21.537 1.00 59.84 317 ALA A CA 1
ATOM 2567 C C . ALA A 1 317 ? -0.122 -8.325 20.062 1.00 59.84 317 ALA A C 1
ATOM 2569 O O . ALA A 1 317 ? 1.073 -8.333 19.777 1.00 59.84 317 ALA A O 1
ATOM 2570 N N . LYS A 1 318 ? -1.066 -8.409 19.122 1.00 69.81 318 LYS A N 1
ATOM 2571 C CA . LYS A 1 318 ? -0.836 -8.472 17.684 1.00 69.81 318 LYS A CA 1
ATOM 2572 C C . LYS A 1 318 ? -0.782 -7.053 17.116 1.00 69.81 318 LYS A C 1
ATOM 2574 O O . LYS A 1 318 ? -1.634 -6.238 17.459 1.00 69.81 318 LYS A O 1
ATOM 2579 N N . SER A 1 319 ? 0.195 -6.769 16.257 1.00 79.69 319 SER A N 1
ATOM 2580 C CA . SER A 1 319 ? 0.348 -5.438 15.662 1.00 79.69 319 SER A CA 1
ATOM 2581 C C . SER A 1 319 ? -0.795 -5.137 14.680 1.00 79.69 319 SER A C 1
ATOM 2583 O O . SER A 1 319 ? -1.250 -6.023 13.947 1.00 79.69 319 SER A O 1
ATOM 2585 N N . SER A 1 320 ? -1.272 -3.890 14.663 1.00 85.56 320 SER A N 1
ATOM 2586 C CA . SER A 1 320 ? -2.502 -3.531 13.943 1.00 85.56 320 SER A CA 1
ATOM 2587 C C . SER A 1 320 ? -2.340 -3.565 12.417 1.00 85.56 320 SER A C 1
ATOM 2589 O O . SER A 1 320 ? -3.324 -3.763 11.713 1.00 85.56 320 SER A O 1
ATOM 2591 N N . LEU A 1 321 ? -1.113 -3.426 11.889 1.00 90.56 321 LEU A N 1
ATOM 2592 C CA . LEU A 1 321 ? -0.828 -3.520 10.449 1.00 90.56 321 LEU A CA 1
ATOM 2593 C C . LEU A 1 321 ? -0.514 -4.932 9.937 1.00 90.56 321 LEU A C 1
ATOM 2595 O O . LEU A 1 321 ? -0.267 -5.067 8.741 1.00 90.56 321 LEU A O 1
ATOM 2599 N N . ASP A 1 322 ? -0.510 -5.994 10.753 1.00 90.62 322 ASP A N 1
ATOM 2600 C CA . ASP A 1 322 ? -0.100 -7.336 10.285 1.00 90.62 322 ASP A CA 1
ATOM 2601 C C . ASP A 1 322 ? -0.882 -7.834 9.044 1.00 90.62 322 ASP A C 1
ATOM 2603 O O . ASP A 1 322 ? -0.343 -8.591 8.238 1.00 90.62 322 ASP A O 1
ATOM 2607 N N . PHE A 1 323 ? -2.117 -7.371 8.825 1.00 91.81 323 PHE A N 1
ATOM 2608 C CA . PHE A 1 323 ? -2.898 -7.707 7.628 1.00 91.81 323 PHE A CA 1
ATOM 2609 C C . PHE A 1 323 ? -2.313 -7.152 6.308 1.00 91.81 323 PHE A C 1
ATOM 2611 O O . PHE A 1 323 ? -2.556 -7.740 5.255 1.00 91.81 323 PHE A O 1
ATOM 2618 N N . ILE A 1 324 ? -1.503 -6.088 6.358 1.00 94.94 324 ILE A N 1
ATOM 2619 C CA . ILE A 1 324 ? -0.782 -5.491 5.215 1.00 94.94 324 ILE A CA 1
ATOM 2620 C C . ILE A 1 324 ? 0.718 -5.774 5.308 1.00 94.94 324 ILE A C 1
ATOM 2622 O O . ILE A 1 324 ? 1.323 -6.265 4.355 1.00 94.94 324 ILE A O 1
ATOM 2626 N N . ALA A 1 325 ? 1.316 -5.479 6.461 1.00 93.88 325 ALA A N 1
ATOM 2627 C CA . ALA A 1 325 ? 2.759 -5.463 6.632 1.00 93.88 325 ALA A CA 1
ATOM 2628 C C . ALA A 1 325 ? 3.377 -6.864 6.636 1.00 93.88 325 ALA A C 1
ATOM 2630 O O . ALA A 1 325 ? 4.411 -7.055 6.003 1.00 93.88 325 ALA A O 1
ATOM 2631 N N . GLY A 1 326 ? 2.721 -7.856 7.251 1.00 92.56 326 GLY A N 1
ATOM 2632 C CA . GLY A 1 326 ? 3.173 -9.251 7.204 1.00 92.56 326 GLY A CA 1
ATOM 2633 C C . GLY A 1 326 ? 3.281 -9.775 5.761 1.00 92.56 326 GLY A C 1
ATOM 2634 O O . GLY A 1 326 ? 4.380 -10.116 5.329 1.00 92.56 326 GLY A O 1
ATOM 2635 N N . PRO A 1 327 ? 2.195 -9.743 4.958 1.00 93.81 327 PRO A N 1
ATOM 2636 C CA . PRO A 1 327 ? 2.232 -10.180 3.560 1.00 93.81 327 PRO A CA 1
ATOM 2637 C C . PRO A 1 327 ? 3.239 -9.432 2.673 1.00 93.81 327 PRO A C 1
ATOM 2639 O O . PRO A 1 327 ? 3.718 -10.010 1.696 1.00 93.81 327 PRO A O 1
ATOM 2642 N N . ILE A 1 328 ? 3.560 -8.167 2.985 1.00 94.06 328 ILE A N 1
ATOM 2643 C CA . ILE A 1 328 ? 4.622 -7.406 2.307 1.00 94.06 328 ILE A CA 1
ATOM 2644 C C . ILE A 1 328 ? 6.003 -7.916 2.729 1.00 94.06 328 ILE A C 1
ATOM 2646 O O . ILE A 1 328 ? 6.821 -8.215 1.861 1.00 94.06 328 ILE A O 1
ATOM 2650 N N . GLN A 1 329 ? 6.264 -8.063 4.030 1.00 91.75 329 GLN A N 1
ATOM 2651 C CA . GLN A 1 329 ? 7.529 -8.590 4.559 1.00 91.75 329 GLN A CA 1
ATOM 2652 C C . GLN A 1 329 ? 7.836 -9.992 4.005 1.00 91.75 329 GLN A C 1
ATOM 2654 O O . GLN A 1 329 ? 8.972 -10.262 3.615 1.00 91.75 329 GLN A O 1
ATOM 2659 N N . ASP A 1 330 ? 6.824 -10.858 3.878 1.00 90.19 330 ASP A N 1
ATOM 2660 C CA . ASP A 1 330 ? 6.932 -12.216 3.319 1.00 90.19 330 ASP A CA 1
ATOM 2661 C C . ASP A 1 330 ? 7.475 -12.258 1.872 1.00 90.19 330 ASP A C 1
ATOM 2663 O O . ASP A 1 330 ? 8.023 -13.279 1.441 1.00 90.19 330 ASP A O 1
ATOM 2667 N N . LEU A 1 331 ? 7.365 -11.161 1.109 1.00 89.69 331 LEU A N 1
ATOM 2668 C CA . LEU A 1 331 ? 7.956 -11.048 -0.232 1.00 89.69 331 LEU A CA 1
ATOM 2669 C C . LEU A 1 331 ? 9.483 -10.915 -0.189 1.00 89.69 331 LEU A C 1
ATOM 2671 O O . LEU A 1 331 ? 10.157 -11.418 -1.085 1.00 89.69 331 LEU A O 1
ATOM 2675 N N . PHE A 1 332 ? 10.023 -10.269 0.847 1.00 88.12 332 PHE A N 1
ATOM 2676 C CA . PHE A 1 332 ? 11.453 -9.975 0.997 1.00 88.12 332 PHE A CA 1
ATOM 2677 C C . PHE A 1 332 ? 12.215 -11.054 1.788 1.00 88.12 332 PHE A C 1
ATOM 2679 O O . PHE A 1 332 ? 13.444 -11.035 1.812 1.00 88.12 332 PHE A O 1
ATOM 2686 N N . GLN A 1 333 ? 11.508 -12.018 2.396 1.00 83.19 333 GLN A N 1
ATOM 2687 C CA . GLN A 1 333 ? 12.100 -13.178 3.087 1.00 83.19 333 GLN A CA 1
ATOM 2688 C C . GLN A 1 333 ? 12.652 -14.249 2.129 1.00 83.19 333 GLN A C 1
ATOM 2690 O O . GLN A 1 333 ? 13.526 -15.030 2.502 1.00 83.19 333 GLN A O 1
ATOM 2695 N N . LYS A 1 334 ? 12.120 -14.344 0.904 1.00 71.38 334 LYS A N 1
ATOM 2696 C CA . LYS A 1 334 ? 12.390 -15.471 -0.006 1.00 71.38 334 LYS A CA 1
ATOM 2697 C C . LYS A 1 334 ? 13.664 -15.250 -0.819 1.00 71.38 334 LYS A C 1
ATOM 2699 O O . LYS A 1 334 ? 13.629 -14.578 -1.843 1.00 71.38 334 LYS A O 1
ATOM 2704 N N . TYR A 1 335 ? 14.767 -15.856 -0.385 1.00 55.22 335 TYR A N 1
ATOM 2705 C CA . TYR A 1 335 ? 16.048 -15.837 -1.097 1.00 55.22 335 TYR A CA 1
ATOM 2706 C C . TYR A 1 335 ? 16.208 -17.050 -2.051 1.00 55.22 335 TYR A C 1
ATOM 2708 O O . TYR A 1 335 ? 15.791 -18.149 -1.676 1.00 55.22 335 TYR A O 1
ATOM 2716 N N . PRO A 1 336 ? 16.832 -16.913 -3.243 1.00 58.50 336 PRO A N 1
ATOM 2717 C CA . PRO A 1 336 ? 17.319 -15.676 -3.853 1.00 58.50 336 PRO A CA 1
ATOM 2718 C C . PRO A 1 336 ? 16.164 -14.786 -4.320 1.00 58.50 336 PRO A C 1
ATOM 2720 O O . PRO A 1 336 ? 15.297 -15.202 -5.087 1.00 58.50 336 PRO A O 1
ATOM 2723 N N . ALA A 1 337 ? 16.182 -13.541 -3.856 1.00 69.94 337 ALA A N 1
ATOM 2724 C CA . ALA A 1 337 ? 15.233 -12.519 -4.253 1.00 69.94 337 ALA A CA 1
ATOM 2725 C C . ALA A 1 337 ? 15.819 -11.694 -5.404 1.00 69.94 337 ALA A C 1
ATOM 2727 O O . ALA A 1 337 ? 17.010 -11.402 -5.424 1.00 69.94 337 ALA A O 1
ATOM 2728 N N . ASN A 1 338 ? 14.972 -11.297 -6.349 1.00 85.25 338 ASN A N 1
ATOM 2729 C CA . ASN A 1 338 ? 15.308 -10.318 -7.378 1.00 85.25 338 ASN A CA 1
ATOM 2730 C C . ASN A 1 338 ? 14.491 -9.056 -7.084 1.00 85.25 338 ASN A C 1
ATOM 2732 O O . ASN A 1 338 ? 13.256 -9.112 -7.128 1.00 85.25 338 ASN A O 1
ATOM 2736 N N . LEU A 1 339 ? 15.161 -7.936 -6.778 1.00 90.69 339 LEU A N 1
ATOM 2737 C CA . LEU A 1 339 ? 14.483 -6.691 -6.412 1.00 90.69 339 LEU A CA 1
ATOM 2738 C C . LEU A 1 339 ? 13.476 -6.249 -7.481 1.00 90.69 339 LEU A C 1
ATOM 2740 O O . LEU A 1 339 ? 12.340 -5.921 -7.152 1.00 90.69 339 LEU A O 1
ATOM 2744 N N . ILE A 1 340 ? 13.854 -6.285 -8.760 1.00 91.62 340 ILE A N 1
ATOM 2745 C CA . ILE A 1 340 ? 12.988 -5.867 -9.870 1.00 91.62 340 ILE A CA 1
ATOM 2746 C C . ILE A 1 340 ? 11.732 -6.735 -9.950 1.00 91.62 340 ILE A C 1
ATOM 2748 O O . ILE A 1 340 ? 10.633 -6.211 -10.132 1.00 91.62 340 ILE A O 1
ATOM 2752 N N . SER A 1 341 ? 11.863 -8.049 -9.760 1.00 90.69 341 SER A N 1
ATOM 2753 C CA . SER A 1 341 ? 10.710 -8.953 -9.704 1.00 90.69 341 SER A CA 1
ATOM 2754 C C . SER A 1 341 ? 9.793 -8.630 -8.519 1.00 90.69 341 SER A C 1
ATOM 2756 O O . SER A 1 341 ? 8.573 -8.638 -8.679 1.00 90.69 341 SER A O 1
ATOM 2758 N N . ILE A 1 342 ? 10.345 -8.276 -7.352 1.00 92.75 342 ILE A N 1
ATOM 2759 C CA . ILE A 1 342 ? 9.551 -7.835 -6.194 1.00 92.75 342 ILE A CA 1
ATOM 2760 C C . ILE A 1 342 ? 8.865 -6.489 -6.467 1.00 92.75 342 ILE A C 1
ATOM 2762 O O . ILE A 1 342 ? 7.672 -6.366 -6.210 1.00 92.75 342 ILE A O 1
ATOM 2766 N N . LEU A 1 343 ? 9.549 -5.503 -7.051 1.00 94.00 343 LEU A N 1
ATOM 2767 C CA . LEU A 1 343 ? 8.960 -4.201 -7.397 1.00 94.00 343 LEU A CA 1
ATOM 2768 C C . LEU A 1 343 ? 7.825 -4.328 -8.435 1.00 94.00 343 LEU A C 1
ATOM 2770 O O . LEU A 1 343 ? 6.791 -3.659 -8.324 1.00 94.00 343 LEU A O 1
ATOM 2774 N N . LYS A 1 344 ? 7.965 -5.238 -9.409 1.00 93.19 344 LYS A N 1
ATOM 2775 C CA . LYS A 1 344 ? 6.886 -5.594 -10.347 1.00 93.19 344 LYS A CA 1
ATOM 2776 C C . LYS A 1 344 ? 5.702 -6.251 -9.630 1.00 93.19 344 LYS A C 1
ATOM 2778 O O . LYS A 1 344 ? 4.562 -5.851 -9.862 1.00 93.19 344 LYS A O 1
ATOM 2783 N N . LYS A 1 345 ? 5.946 -7.178 -8.691 1.00 93.81 345 LYS A N 1
ATOM 2784 C CA . LYS A 1 345 ? 4.884 -7.737 -7.829 1.00 93.81 345 LYS A CA 1
ATOM 2785 C C . LYS A 1 345 ? 4.193 -6.654 -7.012 1.00 93.81 345 LYS A C 1
ATOM 2787 O O . LYS A 1 345 ? 2.970 -6.612 -7.001 1.00 93.81 345 LYS A O 1
ATOM 2792 N N . LEU A 1 346 ? 4.939 -5.748 -6.384 1.00 95.44 346 LEU A N 1
ATOM 2793 C CA . LEU A 1 346 ? 4.378 -4.639 -5.612 1.00 95.44 346 LEU A CA 1
ATOM 2794 C C . LEU A 1 346 ? 3.513 -3.709 -6.476 1.00 95.44 346 LEU A C 1
ATOM 2796 O O . LEU A 1 346 ? 2.483 -3.240 -6.003 1.00 95.44 346 LEU A O 1
ATOM 2800 N N . SER A 1 347 ? 3.848 -3.512 -7.755 1.00 94.62 347 SER A N 1
ATOM 2801 C CA . SER A 1 347 ? 2.994 -2.765 -8.697 1.00 94.62 347 SER A CA 1
ATOM 2802 C C . SER A 1 347 ? 1.638 -3.444 -8.931 1.00 94.62 347 SER A C 1
ATOM 2804 O O . SER A 1 347 ? 0.613 -2.767 -8.923 1.00 94.62 347 SER A O 1
ATOM 2806 N N . VAL A 1 348 ? 1.613 -4.775 -9.071 1.00 94.62 348 VAL A N 1
ATOM 2807 C CA . VAL A 1 348 ? 0.376 -5.580 -9.167 1.00 94.62 348 VAL A CA 1
ATOM 2808 C C . VAL A 1 348 ? -0.397 -5.561 -7.841 1.00 94.62 348 VAL A C 1
ATOM 2810 O O . VAL A 1 348 ? -1.611 -5.363 -7.813 1.00 94.62 348 VAL A O 1
ATOM 2813 N N . ILE A 1 349 ? 0.306 -5.697 -6.717 1.00 95.94 349 ILE A N 1
ATOM 2814 C CA . ILE A 1 349 ? -0.282 -5.687 -5.372 1.00 95.94 349 ILE A CA 1
ATOM 2815 C C . ILE A 1 349 ? -0.882 -4.313 -5.039 1.00 95.94 349 ILE A C 1
ATOM 2817 O O . ILE A 1 349 ? -1.921 -4.265 -4.388 1.00 95.94 349 ILE A O 1
ATOM 2821 N N . ALA A 1 350 ? -0.328 -3.209 -5.548 1.00 95.75 350 ALA A N 1
ATOM 2822 C CA . ALA A 1 350 ? -0.911 -1.872 -5.406 1.00 95.75 350 ALA A CA 1
ATOM 2823 C C . ALA A 1 350 ? -2.326 -1.776 -6.014 1.00 95.75 350 ALA A C 1
ATOM 2825 O O . ALA A 1 350 ? -3.201 -1.114 -5.452 1.00 95.75 350 ALA A O 1
ATOM 2826 N N . ILE A 1 351 ? -2.581 -2.469 -7.133 1.00 94.62 351 ILE A N 1
ATOM 2827 C CA . ILE A 1 351 ? -3.917 -2.554 -7.745 1.00 94.62 351 ILE A CA 1
ATOM 2828 C C . ILE A 1 351 ? -4.875 -3.310 -6.815 1.00 94.62 351 ILE A C 1
ATOM 2830 O O . ILE A 1 351 ? -5.966 -2.821 -6.516 1.00 94.62 351 ILE A O 1
ATOM 2834 N N . ARG A 1 352 ? -4.443 -4.455 -6.279 1.00 94.81 352 ARG A N 1
ATOM 2835 C CA . ARG A 1 352 ? -5.237 -5.274 -5.347 1.00 94.81 352 ARG A CA 1
ATOM 2836 C C . ARG A 1 352 ? -5.488 -4.593 -4.010 1.00 94.81 352 ARG A C 1
ATOM 2838 O O . ARG A 1 352 ? -6.580 -4.717 -3.466 1.00 94.81 352 ARG A O 1
ATOM 2845 N N . PHE A 1 353 ? -4.517 -3.843 -3.496 1.00 96.06 353 PHE A N 1
ATOM 2846 C CA . PHE A 1 353 ? -4.663 -2.998 -2.313 1.00 96.06 353 PHE A CA 1
ATOM 2847 C C . PHE A 1 353 ? -5.781 -1.968 -2.525 1.00 96.06 353 PHE A C 1
ATOM 2849 O O . PHE A 1 353 ? -6.693 -1.869 -1.702 1.00 96.06 353 PHE A O 1
ATOM 2856 N N . ARG A 1 354 ? -5.787 -1.281 -3.680 1.00 94.94 354 ARG A N 1
ATOM 2857 C CA . ARG A 1 354 ? -6.865 -0.349 -4.046 1.00 94.94 354 ARG A CA 1
ATOM 2858 C C . ARG A 1 354 ? -8.223 -1.044 -4.140 1.00 94.94 354 ARG A C 1
ATOM 2860 O O . ARG A 1 354 ? -9.179 -0.566 -3.539 1.00 94.94 354 ARG A O 1
ATOM 2867 N N . GLN A 1 355 ? -8.302 -2.189 -4.821 1.00 93.44 355 GLN A N 1
ATOM 2868 C CA . GLN A 1 355 ? -9.533 -2.987 -4.921 1.00 93.44 355 GLN A CA 1
ATOM 2869 C C . GLN A 1 355 ? -10.032 -3.509 -3.559 1.00 93.44 355 GLN A C 1
ATOM 2871 O O . GLN A 1 355 ? -11.236 -3.611 -3.357 1.00 93.44 355 GLN A O 1
ATOM 2876 N N . THR A 1 356 ? -9.126 -3.854 -2.637 1.00 94.38 356 THR A N 1
ATOM 2877 C CA . THR A 1 356 ? -9.466 -4.523 -1.368 1.00 94.38 356 THR A CA 1
ATOM 2878 C C . THR A 1 356 ? -9.831 -3.546 -0.255 1.00 94.38 356 THR A C 1
ATOM 2880 O O . THR A 1 356 ? -10.722 -3.859 0.531 1.00 94.38 356 THR A O 1
ATOM 2883 N N . TYR A 1 357 ? -9.171 -2.384 -0.182 1.00 94.81 357 TYR A N 1
ATOM 2884 C CA . TYR A 1 357 ? -9.317 -1.464 0.954 1.00 94.81 357 TYR A CA 1
ATOM 2885 C C . TYR A 1 357 ? -9.672 -0.016 0.578 1.00 94.81 357 TYR A C 1
ATOM 2887 O O . TYR A 1 357 ? -10.231 0.698 1.406 1.00 94.81 357 TYR A O 1
ATOM 2895 N N . ILE A 1 358 ? -9.391 0.437 -0.651 1.00 94.06 358 ILE A N 1
ATOM 2896 C CA . ILE A 1 358 ? -9.623 1.841 -1.048 1.00 94.06 358 ILE A CA 1
ATOM 2897 C C . ILE A 1 358 ? -10.980 2.015 -1.731 1.00 94.06 358 ILE A C 1
ATOM 2899 O O . ILE A 1 358 ? -11.778 2.849 -1.318 1.00 94.06 358 ILE A O 1
ATOM 2903 N N . HIS A 1 359 ? -11.273 1.197 -2.744 1.00 93.44 359 HIS A N 1
ATOM 2904 C CA . HIS A 1 359 ? -12.497 1.278 -3.551 1.00 93.44 359 HIS A CA 1
ATOM 2905 C C . HIS A 1 359 ? -13.705 0.557 -2.917 1.00 93.44 359 HIS A C 1
ATOM 2907 O O . HIS A 1 359 ? -14.713 0.335 -3.585 1.00 93.44 359 HIS A O 1
ATOM 2913 N N . VAL A 1 360 ? -13.609 0.173 -1.641 1.00 92.88 360 VAL A N 1
ATOM 2914 C CA . VAL A 1 360 ? -14.689 -0.466 -0.877 1.00 92.88 360 VAL A CA 1
ATOM 2915 C C . VAL A 1 360 ? -15.381 0.548 0.041 1.00 92.88 360 VAL A C 1
ATOM 2917 O O . VAL A 1 360 ? -14.706 1.414 0.610 1.00 92.88 360 VAL A O 1
ATOM 2920 N N . PRO A 1 361 ? -16.711 0.451 0.243 1.00 90.50 361 PRO A N 1
ATOM 2921 C CA . PRO A 1 361 ? -17.421 1.350 1.150 1.00 90.50 361 PRO A CA 1
ATOM 2922 C C . PRO A 1 361 ? -16.918 1.189 2.588 1.00 90.50 361 PRO A C 1
ATOM 2924 O O . PRO A 1 361 ? -16.580 2.185 3.214 1.00 90.50 361 PRO A O 1
ATOM 2927 N N . ASN A 1 362 ? -16.771 -0.057 3.054 1.00 90.62 362 ASN A N 1
ATOM 2928 C CA . ASN A 1 362 ? -16.224 -0.403 4.365 1.00 90.62 362 ASN A CA 1
ATOM 2929 C C . ASN A 1 362 ? -14.952 -1.241 4.210 1.00 90.62 362 ASN A C 1
ATOM 2931 O O . ASN A 1 362 ? -14.899 -2.117 3.346 1.00 90.62 362 ASN A O 1
ATOM 2935 N N . VAL A 1 363 ? -13.953 -0.988 5.053 1.00 91.88 363 VAL A N 1
ATOM 2936 C CA . VAL A 1 363 ? -12.685 -1.729 5.074 1.00 91.88 363 VAL A CA 1
ATOM 2937 C C . VAL A 1 363 ? -12.856 -3.017 5.885 1.00 91.88 363 VAL A C 1
ATOM 2939 O O . VAL A 1 363 ? -13.307 -2.983 7.025 1.00 91.88 363 VAL A O 1
ATOM 2942 N N . ASP A 1 364 ? -12.472 -4.160 5.312 1.00 90.75 364 ASP A N 1
ATOM 2943 C CA . ASP A 1 364 ? -12.306 -5.402 6.075 1.00 90.75 364 ASP A CA 1
ATOM 2944 C C . ASP A 1 364 ? -10.864 -5.494 6.589 1.00 90.75 364 ASP A C 1
ATOM 2946 O O . ASP A 1 364 ? -9.953 -5.940 5.889 1.00 90.75 364 ASP A O 1
ATOM 2950 N N . TRP A 1 365 ? -10.669 -5.055 7.830 1.00 88.19 365 TRP A N 1
ATOM 2951 C CA . TRP A 1 365 ? -9.375 -5.036 8.515 1.00 88.19 365 TRP A CA 1
ATOM 2952 C C . TRP A 1 365 ? -8.830 -6.430 8.874 1.00 88.19 365 TRP A C 1
ATOM 2954 O O . TRP A 1 365 ? -7.664 -6.559 9.248 1.00 88.19 365 TRP A O 1
ATOM 2964 N N . HIS A 1 366 ? -9.646 -7.484 8.767 1.00 88.12 366 HIS A N 1
ATOM 2965 C CA . HIS A 1 366 ? -9.226 -8.865 9.023 1.00 88.12 366 HIS A CA 1
ATOM 2966 C C . HIS A 1 366 ? -8.741 -9.567 7.749 1.00 88.12 366 HIS A C 1
ATOM 2968 O O . HIS A 1 366 ? -7.952 -10.517 7.817 1.00 88.12 366 HIS A O 1
ATOM 2974 N N . LYS A 1 367 ? -9.163 -9.084 6.577 1.00 92.00 367 LYS A N 1
ATOM 2975 C CA . LYS A 1 367 ? -8.702 -9.572 5.278 1.00 92.00 367 LYS A CA 1
ATOM 2976 C C . LYS A 1 367 ? -7.238 -9.193 5.047 1.00 92.00 367 LYS A C 1
ATOM 2978 O O . LYS A 1 367 ? -6.903 -8.021 4.883 1.00 92.00 367 LYS A O 1
ATOM 2983 N N . ARG A 1 368 ? -6.352 -10.195 4.986 1.00 94.19 368 ARG A N 1
ATOM 2984 C CA . ARG A 1 368 ? -4.936 -9.999 4.617 1.00 94.19 368 ARG A CA 1
ATOM 2985 C C . ARG A 1 368 ? -4.791 -9.578 3.152 1.00 94.19 368 ARG A C 1
ATOM 2987 O O . ARG A 1 368 ? -5.559 -10.016 2.295 1.00 94.19 368 ARG A O 1
ATOM 2994 N N . LEU A 1 369 ? -3.759 -8.787 2.873 1.00 95.38 369 LEU A N 1
ATOM 2995 C CA . LEU A 1 369 ? -3.388 -8.352 1.531 1.00 95.38 369 LEU A CA 1
ATOM 2996 C C . LEU A 1 369 ? -2.920 -9.548 0.687 1.00 95.38 369 LEU A C 1
ATOM 2998 O O . LEU A 1 369 ? -2.003 -10.271 1.078 1.00 95.38 369 LEU A O 1
ATOM 3002 N N . ASP A 1 370 ? -3.526 -9.745 -0.487 1.00 92.81 370 ASP A N 1
ATOM 3003 C CA . ASP A 1 370 ? -3.188 -10.869 -1.363 1.00 92.81 370 ASP A CA 1
ATOM 3004 C C . ASP A 1 370 ? -1.959 -10.590 -2.242 1.00 92.81 370 ASP A C 1
ATOM 3006 O O . ASP A 1 370 ? -2.047 -10.036 -3.346 1.00 92.81 370 ASP A O 1
ATOM 3010 N N . THR A 1 371 ? -0.804 -11.051 -1.764 1.00 91.62 371 THR A N 1
ATOM 3011 C CA . THR A 1 371 ? 0.487 -10.943 -2.453 1.00 91.62 371 THR A CA 1
ATOM 3012 C C . THR A 1 371 ? 0.790 -12.103 -3.416 1.00 91.62 371 THR A C 1
ATOM 3014 O O . THR A 1 371 ? 1.877 -12.160 -3.998 1.00 91.62 371 THR A O 1
ATOM 3017 N N . ARG A 1 372 ? -0.162 -13.025 -3.654 1.00 88.44 372 ARG A N 1
ATOM 3018 C CA . ARG A 1 372 ? 0.011 -14.180 -4.558 1.00 88.44 372 ARG A CA 1
ATOM 3019 C C . ARG A 1 372 ? -0.012 -13.742 -6.024 1.00 88.44 372 ARG A C 1
ATOM 3021 O O . ARG A 1 372 ? -1.072 -13.598 -6.632 1.00 88.44 372 ARG A O 1
ATOM 3028 N N . ALA A 1 373 ? 1.163 -13.565 -6.617 1.00 86.12 373 ALA A N 1
ATOM 3029 C CA . ALA A 1 373 ? 1.325 -13.084 -7.989 1.00 86.12 373 ALA A CA 1
ATOM 3030 C C . ALA A 1 373 ? 1.744 -14.195 -8.978 1.00 86.12 373 ALA A C 1
ATOM 3032 O O . ALA A 1 373 ? 2.593 -13.960 -9.830 1.00 86.12 373 ALA A O 1
ATOM 3033 N N . LYS A 1 374 ? 1.166 -15.407 -8.882 1.00 85.50 374 LYS A N 1
ATOM 3034 C CA . LYS A 1 374 ? 1.628 -16.574 -9.667 1.00 85.50 374 LYS A CA 1
ATOM 3035 C C . LYS A 1 374 ? 1.650 -16.318 -11.182 1.00 85.50 374 LYS A C 1
ATOM 3037 O O . LYS A 1 374 ? 2.651 -16.605 -11.819 1.00 85.50 374 LYS A O 1
ATOM 3042 N N . TYR A 1 375 ? 0.592 -15.728 -11.744 1.00 87.19 375 TYR A N 1
ATOM 3043 C CA . TYR A 1 375 ? 0.567 -15.388 -13.172 1.00 87.19 375 TYR A CA 1
ATOM 3044 C C . TYR A 1 375 ? 1.709 -14.435 -13.570 1.00 87.19 375 TYR A C 1
ATOM 3046 O O . TYR A 1 375 ? 2.280 -14.587 -14.642 1.00 87.19 375 TYR A O 1
ATOM 3054 N N . LEU A 1 376 ? 2.094 -13.497 -12.693 1.00 87.81 376 LEU A N 1
ATOM 3055 C CA . LEU A 1 376 ? 3.247 -12.627 -12.932 1.00 87.81 376 LEU A CA 1
ATOM 3056 C C . LEU A 1 376 ? 4.573 -13.396 -12.845 1.00 87.81 376 LEU A C 1
ATOM 3058 O O . LEU A 1 376 ? 5.477 -13.115 -13.621 1.00 87.81 376 LEU A O 1
ATOM 3062 N N . ASP A 1 377 ? 4.697 -14.358 -11.928 1.00 88.38 377 ASP A N 1
ATOM 3063 C CA . ASP A 1 377 ? 5.864 -15.247 -11.872 1.00 88.38 377 ASP A CA 1
ATOM 3064 C C . ASP A 1 377 ? 6.003 -16.063 -13.168 1.00 88.38 377 ASP A C 1
ATOM 3066 O O . ASP A 1 377 ? 7.082 -16.092 -13.760 1.00 88.38 377 ASP A O 1
ATOM 3070 N N . ASP A 1 378 ? 4.901 -16.643 -13.655 1.00 86.62 378 ASP A N 1
ATOM 3071 C CA . ASP A 1 378 ? 4.855 -17.380 -14.923 1.00 86.62 378 ASP A CA 1
ATOM 3072 C C . ASP A 1 378 ? 5.168 -16.452 -16.128 1.00 86.62 378 ASP A C 1
ATOM 3074 O O . ASP A 1 378 ? 5.938 -16.829 -17.011 1.00 86.62 378 ASP A O 1
ATOM 3078 N N . LEU A 1 379 ? 4.641 -15.217 -16.142 1.00 85.88 379 LEU A N 1
ATOM 3079 C CA . LEU A 1 379 ? 4.887 -14.190 -17.171 1.00 85.88 379 LEU A CA 1
ATOM 3080 C C . LEU A 1 379 ? 6.347 -13.707 -17.200 1.00 85.88 379 LEU A C 1
ATOM 3082 O O . LEU A 1 379 ? 6.903 -13.519 -18.278 1.00 85.88 379 LEU A O 1
ATOM 3086 N N . LEU A 1 380 ? 6.979 -13.504 -16.039 1.00 85.31 380 LEU A N 1
ATOM 3087 C CA . LEU A 1 380 ? 8.378 -13.063 -15.945 1.00 85.31 380 LEU A CA 1
ATOM 3088 C C . LEU A 1 380 ? 9.382 -14.188 -16.236 1.00 85.31 380 LEU A C 1
ATOM 3090 O O . LEU A 1 380 ? 10.520 -13.896 -16.599 1.00 85.31 380 LEU A O 1
ATOM 3094 N N . ALA A 1 381 ? 8.981 -15.451 -16.073 1.00 85.44 381 ALA A N 1
ATOM 3095 C CA . ALA A 1 381 ? 9.794 -16.621 -16.405 1.00 85.44 381 ALA A CA 1
ATOM 3096 C C . ALA A 1 381 ? 9.653 -17.076 -17.872 1.00 85.44 381 ALA A C 1
ATOM 3098 O O . ALA A 1 381 ? 10.457 -17.885 -18.342 1.00 85.44 381 ALA A O 1
ATOM 3099 N N . ALA A 1 382 ? 8.638 -16.597 -18.597 1.00 84.00 382 ALA A N 1
ATOM 3100 C CA . ALA A 1 382 ? 8.384 -16.992 -19.976 1.00 84.00 382 ALA A CA 1
ATOM 3101 C C . ALA A 1 382 ? 9.432 -16.425 -20.950 1.00 84.00 382 ALA A C 1
ATOM 3103 O O . ALA A 1 382 ? 9.700 -15.226 -20.977 1.00 84.00 382 ALA A O 1
ATOM 3104 N N . LEU A 1 383 ? 9.984 -17.294 -21.804 1.00 81.31 383 LEU A N 1
ATOM 3105 C CA . LEU A 1 383 ? 10.929 -16.911 -22.863 1.00 81.31 383 LEU A CA 1
ATOM 3106 C C . LEU A 1 383 ? 10.225 -16.388 -24.129 1.00 81.31 383 LEU A C 1
ATOM 3108 O O . LEU A 1 383 ? 10.850 -15.721 -24.951 1.00 81.31 383 LEU A O 1
ATOM 3112 N N . SER A 1 384 ? 8.935 -16.692 -24.294 1.00 81.94 384 SER A N 1
ATOM 3113 C CA . SER A 1 384 ? 8.083 -16.226 -25.392 1.00 81.94 384 SER A CA 1
ATOM 3114 C C . SER A 1 384 ? 6.595 -16.259 -24.994 1.00 81.94 384 SER A C 1
ATOM 3116 O O . SER A 1 384 ? 6.235 -17.017 -24.082 1.00 81.94 384 SER A O 1
ATOM 3118 N N . PRO A 1 385 ? 5.701 -15.524 -25.693 1.00 79.31 385 PRO A N 1
ATOM 3119 C CA . PRO A 1 385 ? 4.248 -15.638 -25.506 1.00 79.31 385 PRO A CA 1
ATOM 3120 C C . PRO A 1 385 ? 3.750 -17.084 -25.628 1.00 79.31 385 PRO A C 1
ATOM 3122 O O . PRO A 1 385 ? 2.942 -17.550 -24.825 1.00 79.31 385 PRO A O 1
ATOM 3125 N N . THR A 1 386 ? 4.302 -17.838 -26.582 1.00 82.81 386 THR A N 1
ATOM 3126 C CA . THR A 1 386 ? 3.964 -19.245 -26.834 1.00 82.81 386 THR A CA 1
ATOM 3127 C C . THR A 1 386 ? 4.358 -20.164 -25.674 1.00 82.81 386 THR A C 1
ATOM 3129 O O . THR A 1 386 ? 3.674 -21.155 -25.411 1.00 82.81 386 THR A O 1
ATOM 3132 N N . ASP A 1 387 ? 5.445 -19.864 -24.958 1.00 82.06 387 ASP A N 1
ATOM 3133 C CA . ASP A 1 387 ? 5.857 -20.644 -23.786 1.00 82.06 387 ASP A CA 1
ATOM 3134 C C . ASP A 1 387 ? 4.945 -20.385 -22.584 1.00 82.06 387 ASP A C 1
ATOM 3136 O O . ASP A 1 387 ? 4.552 -21.341 -21.908 1.00 82.06 387 ASP A O 1
ATOM 3140 N N . LEU A 1 388 ? 4.532 -19.127 -22.376 1.00 84.06 388 LEU A N 1
ATOM 3141 C CA . LEU A 1 388 ? 3.520 -18.768 -21.380 1.00 84.06 388 LEU A CA 1
ATOM 3142 C C . LEU A 1 388 ? 2.187 -19.463 -21.682 1.00 84.06 388 LEU A C 1
ATOM 3144 O O . LEU A 1 388 ? 1.649 -20.155 -20.817 1.00 84.06 388 LEU A O 1
ATOM 3148 N N . ALA A 1 389 ? 1.709 -19.362 -22.926 1.00 82.62 389 ALA A N 1
ATOM 3149 C CA . ALA A 1 389 ? 0.499 -20.033 -23.395 1.00 82.62 389 ALA A CA 1
ATOM 3150 C C . ALA A 1 389 ? 0.544 -21.537 -23.101 1.00 82.62 389 ALA A C 1
ATOM 3152 O O . ALA A 1 389 ? -0.366 -22.099 -22.493 1.00 82.62 389 ALA A O 1
ATOM 3153 N N . ARG A 1 390 ? 1.654 -22.196 -23.458 1.00 83.62 390 ARG A N 1
ATOM 3154 C CA . ARG A 1 390 ? 1.841 -23.633 -23.228 1.00 83.62 390 ARG A CA 1
ATOM 3155 C C . ARG A 1 390 ? 1.880 -23.989 -21.740 1.00 83.62 390 ARG A C 1
ATOM 3157 O O . ARG A 1 390 ? 1.427 -25.076 -21.387 1.00 83.62 390 ARG A O 1
ATOM 3164 N N . SER A 1 391 ? 2.404 -23.113 -20.880 1.00 82.88 391 SER A N 1
ATOM 3165 C CA . SER A 1 391 ? 2.391 -23.292 -19.422 1.00 82.88 391 SER A CA 1
ATOM 3166 C C . SER A 1 391 ? 0.963 -23.256 -18.864 1.00 82.88 391 SER A C 1
ATOM 3168 O O . SER A 1 391 ? 0.543 -24.191 -18.175 1.00 82.88 391 SER A O 1
ATOM 3170 N N . LEU A 1 392 ? 0.185 -22.234 -19.243 1.00 84.00 392 LEU A N 1
ATOM 3171 C CA . LEU A 1 392 ? -1.216 -22.075 -18.843 1.00 84.00 392 LEU A CA 1
ATOM 3172 C C . LEU A 1 392 ? -2.065 -23.260 -19.326 1.00 84.00 392 LEU A C 1
ATOM 3174 O O . LEU A 1 392 ? -2.664 -23.954 -18.504 1.00 84.00 392 LEU A O 1
ATOM 3178 N N . THR A 1 393 ? -2.013 -23.580 -20.625 1.00 84.38 393 THR A N 1
ATOM 3179 C CA . THR A 1 393 ? -2.766 -24.696 -21.219 1.00 84.38 393 THR A CA 1
ATOM 3180 C C . THR A 1 393 ? -2.418 -26.034 -20.572 1.00 84.38 393 THR A C 1
ATOM 3182 O O . THR A 1 393 ? -3.323 -26.777 -20.202 1.00 84.38 393 THR A O 1
ATOM 3185 N N . ARG A 1 394 ? -1.130 -26.353 -20.361 1.00 82.69 394 ARG A N 1
ATOM 3186 C CA . ARG A 1 394 ? -0.726 -27.597 -19.670 1.00 82.69 394 ARG A CA 1
ATOM 3187 C C . ARG A 1 394 ? -1.283 -27.683 -18.254 1.00 82.69 394 ARG A C 1
ATOM 3189 O O . ARG A 1 394 ? -1.636 -28.772 -17.807 1.00 82.69 394 ARG A O 1
ATOM 3196 N N . SER A 1 395 ? -1.341 -26.554 -17.551 1.00 76.44 395 SER A N 1
ATOM 3197 C CA . SER A 1 395 ? -1.846 -26.506 -16.183 1.00 76.44 395 SER A CA 1
ATOM 3198 C C . SER A 1 395 ? -3.365 -26.695 -16.090 1.00 76.44 395 SER A C 1
ATOM 3200 O O . SER A 1 395 ? -3.827 -26.994 -14.992 1.00 76.44 395 SER A O 1
ATOM 3202 N N . ASP A 1 396 ? -4.108 -26.545 -17.191 1.00 82.88 396 ASP A N 1
ATOM 3203 C CA . ASP A 1 396 ? -5.557 -26.786 -17.272 1.00 82.88 396 ASP A CA 1
ATOM 3204 C C . ASP A 1 396 ? -5.886 -28.143 -17.919 1.00 82.88 396 ASP A C 1
ATOM 3206 O O . ASP A 1 396 ? -6.847 -28.812 -17.536 1.00 82.88 396 ASP A O 1
ATOM 3210 N N . GLN A 1 397 ? -5.058 -28.589 -18.868 1.00 84.25 397 GLN A N 1
ATOM 3211 C CA . GLN A 1 397 ? -5.236 -29.820 -19.642 1.00 84.25 397 GLN A CA 1
ATOM 3212 C C . GLN A 1 397 ? -5.372 -31.072 -18.760 1.00 84.25 397 GLN A C 1
ATOM 3214 O O . GLN A 1 397 ? -6.127 -31.979 -19.102 1.00 84.25 397 GLN A O 1
ATOM 3219 N N . SER A 1 398 ? -4.691 -31.118 -17.611 1.00 80.44 398 SER A N 1
ATOM 3220 C CA . SER A 1 398 ? -4.805 -32.224 -16.651 1.00 80.44 398 SER A CA 1
ATOM 3221 C C . SER A 1 398 ? -6.161 -32.289 -15.941 1.00 80.44 398 SER A C 1
ATOM 3223 O O . SER A 1 398 ? -6.568 -33.376 -15.541 1.00 80.44 398 SER A O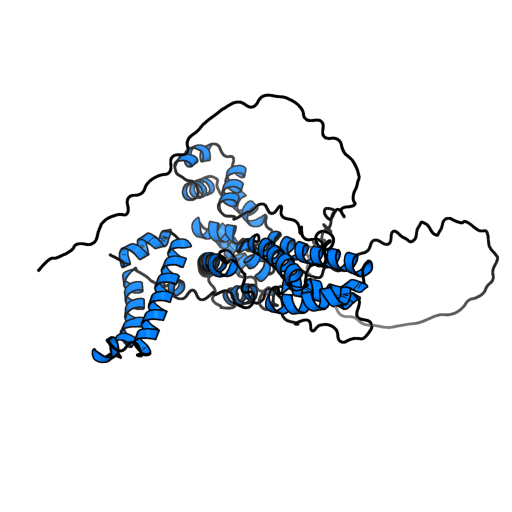 1
ATOM 3225 N N . MET A 1 399 ? -6.871 -31.165 -15.793 1.00 79.88 399 MET A N 1
ATOM 3226 C CA . MET A 1 399 ? -8.227 -31.115 -15.230 1.00 79.88 399 MET A CA 1
ATOM 3227 C C . MET A 1 399 ? -9.277 -31.419 -16.301 1.00 79.88 399 MET A C 1
ATOM 3229 O O . MET A 1 399 ? -10.169 -32.224 -16.058 1.00 79.88 399 MET A O 1
ATOM 3233 N N . PHE A 1 400 ? -9.125 -30.880 -17.516 1.00 83.50 400 PHE A N 1
ATOM 3234 C CA . PHE A 1 400 ? -10.004 -31.236 -18.638 1.00 83.50 400 PHE A CA 1
ATOM 3235 C C . PHE A 1 400 ? -9.919 -32.721 -19.021 1.00 83.50 400 PHE A C 1
ATOM 3237 O O . PHE A 1 400 ? -10.936 -33.317 -19.357 1.00 83.50 400 PHE A O 1
ATOM 3244 N N . ALA A 1 401 ? -8.746 -33.352 -18.902 1.00 83.25 401 ALA A N 1
ATOM 3245 C CA . ALA A 1 401 ? -8.583 -34.790 -19.138 1.00 83.25 401 ALA A CA 1
ATOM 3246 C C . ALA A 1 401 ? -9.331 -35.691 -18.128 1.00 83.25 401 ALA A C 1
ATOM 3248 O O . ALA A 1 401 ? -9.456 -36.889 -18.371 1.00 83.25 401 ALA A O 1
ATOM 3249 N N . GLN A 1 402 ? -9.812 -35.140 -17.006 1.00 80.31 402 GLN A N 1
ATOM 3250 C CA . GLN A 1 402 ? -10.589 -35.864 -15.990 1.00 80.31 402 GLN A CA 1
ATOM 3251 C C . GLN A 1 402 ? -12.109 -35.728 -16.176 1.00 80.31 402 GLN A C 1
ATOM 3253 O O . GLN A 1 402 ? -12.857 -36.339 -15.418 1.00 80.31 402 GLN A O 1
ATOM 3258 N N . LEU A 1 403 ? -12.571 -34.941 -17.156 1.00 83.56 403 LEU A N 1
ATOM 3259 C CA . LEU A 1 403 ? -13.989 -34.669 -17.392 1.00 83.56 403 LEU A CA 1
ATOM 3260 C C . LEU A 1 403 ? -14.553 -35.512 -18.543 1.00 83.56 403 LEU A C 1
ATOM 3262 O O . LEU A 1 403 ? -14.091 -35.426 -19.682 1.00 83.56 403 LEU A O 1
ATOM 3266 N N . SER A 1 404 ? -15.612 -36.274 -18.264 1.00 81.19 404 SER A N 1
ATOM 3267 C CA . SER A 1 404 ? -16.485 -36.838 -19.297 1.00 81.19 404 SER A CA 1
ATOM 3268 C C . SER A 1 404 ? -17.448 -35.783 -19.861 1.00 81.19 404 SER A C 1
ATOM 3270 O O . SER A 1 404 ? -17.627 -34.693 -19.307 1.00 81.19 404 SER A O 1
ATOM 3272 N N . ARG A 1 405 ? -18.122 -36.117 -20.968 1.00 77.62 405 ARG A N 1
ATOM 3273 C CA . ARG A 1 405 ? -19.136 -35.241 -21.571 1.00 77.62 405 ARG A CA 1
ATOM 3274 C C . ARG A 1 405 ? -20.347 -35.037 -20.657 1.00 77.62 405 ARG A C 1
ATOM 3276 O O . ARG A 1 405 ? -20.898 -33.943 -20.646 1.00 77.62 405 ARG A O 1
ATOM 3283 N N . GLU A 1 406 ? -20.749 -36.056 -19.898 1.00 77.00 406 GLU A N 1
ATOM 3284 C CA . GLU A 1 406 ? -21.833 -35.941 -18.917 1.00 77.00 406 GLU A CA 1
ATOM 3285 C C . GLU A 1 406 ? -21.418 -35.043 -17.743 1.00 77.00 406 GLU A C 1
ATOM 3287 O O . GLU A 1 406 ? -22.184 -34.180 -17.328 1.00 77.00 406 GLU A O 1
ATOM 3292 N N . GLN A 1 407 ? -20.179 -35.184 -17.260 1.00 77.38 407 GLN A N 1
ATOM 3293 C CA . GLN A 1 407 ? -19.634 -34.399 -16.144 1.00 77.38 407 GLN A CA 1
ATOM 3294 C C . GLN A 1 407 ? -19.468 -32.904 -16.457 1.00 77.38 407 GLN A C 1
ATOM 3296 O O . GLN A 1 407 ? -19.498 -32.084 -15.546 1.00 77.38 407 GLN A O 1
ATOM 3301 N N . LEU A 1 408 ? -19.319 -32.539 -17.734 1.00 74.31 408 LEU A N 1
ATOM 3302 C CA . LEU A 1 408 ? -19.339 -31.145 -18.196 1.00 74.31 408 LEU A CA 1
ATOM 3303 C C . LEU A 1 408 ? -20.737 -30.507 -18.166 1.00 74.31 408 LEU A C 1
ATOM 3305 O O . LEU A 1 408 ? -20.834 -29.283 -18.173 1.00 74.31 408 LEU A O 1
ATOM 3309 N N . MET A 1 409 ? -21.803 -31.313 -18.162 1.00 76.56 409 MET A N 1
ATOM 3310 C CA . MET A 1 409 ? -23.197 -30.849 -18.099 1.00 76.56 409 MET A CA 1
ATOM 3311 C C . MET A 1 409 ? -23.782 -30.902 -16.678 1.00 76.56 409 MET A C 1
ATOM 3313 O O . MET A 1 409 ? -24.928 -30.509 -16.473 1.00 76.56 409 MET A O 1
ATOM 3317 N N . ASP A 1 410 ? -23.007 -31.390 -15.711 1.00 79.12 410 ASP A N 1
ATOM 3318 C CA . ASP A 1 410 ? -23.364 -31.464 -14.299 1.00 79.12 410 ASP A CA 1
ATOM 3319 C C . ASP A 1 410 ? -22.906 -30.187 -13.571 1.00 79.12 410 ASP A C 1
ATOM 3321 O O . ASP A 1 410 ? -21.718 -29.982 -13.309 1.00 79.12 410 ASP A O 1
ATOM 3325 N N . GLU A 1 411 ? -23.862 -29.317 -13.236 1.00 71.00 411 GLU A N 1
ATOM 3326 C CA . GLU A 1 411 ? -23.622 -28.074 -12.486 1.00 71.00 411 GLU A CA 1
ATOM 3327 C C . GLU A 1 411 ? -23.141 -28.315 -11.042 1.00 71.00 411 GLU A C 1
ATOM 3329 O O . GLU A 1 411 ? -22.655 -27.390 -10.392 1.00 71.00 411 GLU A O 1
ATOM 3334 N N . GLN A 1 412 ? -23.267 -29.539 -10.516 1.00 77.94 412 GLN A N 1
ATOM 3335 C CA . GLN A 1 412 ? -22.765 -29.922 -9.195 1.00 77.94 412 GLN A CA 1
ATOM 3336 C C . GLN A 1 412 ? -21.367 -30.563 -9.260 1.00 77.94 412 GLN A C 1
ATOM 3338 O O . GLN A 1 412 ? -20.804 -30.927 -8.221 1.00 77.94 412 GLN A O 1
ATOM 3343 N N . ASN A 1 413 ? -20.765 -30.673 -10.449 1.00 81.25 413 ASN A N 1
ATOM 3344 C CA . ASN A 1 413 ? -19.437 -31.244 -10.607 1.00 81.25 413 ASN A CA 1
ATOM 3345 C C . ASN A 1 413 ? -18.350 -30.350 -9.975 1.00 81.25 413 ASN A C 1
ATOM 3347 O O . ASN A 1 413 ? -18.174 -29.178 -10.311 1.00 81.25 413 ASN A O 1
ATOM 3351 N N . SER A 1 414 ? -17.558 -30.915 -9.064 1.00 83.81 414 SER A N 1
ATOM 3352 C CA . SER A 1 414 ? -16.526 -30.156 -8.348 1.00 83.81 414 SER A CA 1
ATOM 3353 C C . SER A 1 414 ? -15.362 -29.707 -9.240 1.00 83.81 414 SER A C 1
ATOM 3355 O O . SER A 1 414 ? -14.754 -28.673 -8.965 1.00 83.81 414 SER A O 1
ATOM 3357 N N . ILE A 1 415 ? -15.056 -30.434 -10.320 1.00 83.69 415 ILE A N 1
ATOM 3358 C CA . ILE A 1 415 ? -13.954 -30.109 -11.237 1.00 83.69 415 ILE A CA 1
ATOM 3359 C C . ILE A 1 415 ? -14.338 -28.929 -12.138 1.00 83.69 415 ILE A C 1
ATOM 3361 O O . ILE A 1 415 ? -13.509 -28.043 -12.353 1.00 83.69 415 ILE A O 1
ATOM 3365 N N . THR A 1 416 ? -15.587 -28.857 -12.617 1.00 82.38 416 THR A N 1
ATOM 3366 C CA . THR A 1 416 ? -16.067 -27.706 -13.408 1.00 82.38 416 THR A CA 1
ATOM 3367 C C . THR A 1 416 ? -16.096 -26.430 -12.560 1.00 82.38 416 THR A C 1
ATOM 3369 O O . THR A 1 416 ? -15.617 -25.390 -13.012 1.00 82.38 416 THR A O 1
ATOM 3372 N N . GLY A 1 417 ? -16.527 -26.519 -11.295 1.00 84.31 417 GLY A N 1
ATOM 3373 C CA . GLY A 1 417 ? -16.448 -25.413 -10.333 1.00 84.31 417 GLY A CA 1
ATOM 3374 C C . GLY A 1 417 ? -15.012 -24.948 -10.037 1.00 84.31 417 GLY A C 1
ATOM 3375 O O . GLY A 1 417 ? -14.741 -23.745 -10.004 1.00 84.31 417 GLY A O 1
ATOM 3376 N N . VAL A 1 418 ? -14.062 -25.879 -9.874 1.00 86.19 418 VAL A N 1
ATOM 3377 C CA . VAL A 1 418 ? -12.631 -25.552 -9.695 1.00 86.19 418 VAL A CA 1
ATOM 3378 C C . VAL A 1 418 ? -12.048 -24.873 -10.938 1.00 86.19 418 VAL A C 1
ATOM 3380 O O . VAL A 1 418 ? -11.345 -23.870 -10.799 1.00 86.19 418 VAL A O 1
ATOM 3383 N N . LEU A 1 419 ? -12.359 -25.368 -12.141 1.00 85.94 419 LEU A N 1
ATOM 3384 C CA . LEU A 1 419 ? -11.945 -24.741 -13.401 1.00 85.94 419 LEU A CA 1
ATOM 3385 C C . LEU A 1 419 ? -12.514 -23.324 -13.540 1.00 85.94 419 LEU A C 1
ATOM 3387 O O . LEU A 1 419 ? -11.764 -22.409 -13.871 1.00 85.94 419 LEU A O 1
ATOM 3391 N N . HIS A 1 420 ? -13.796 -23.121 -13.221 1.00 86.06 420 HIS A N 1
ATOM 3392 C CA . HIS A 1 420 ? -14.437 -21.807 -13.274 1.00 86.06 420 HIS A CA 1
ATOM 3393 C C . HIS A 1 420 ? -13.756 -20.792 -12.342 1.00 86.06 420 HIS A C 1
ATOM 3395 O O . HIS A 1 420 ? -13.331 -19.731 -12.800 1.00 86.06 420 HIS A O 1
ATOM 3401 N N . THR A 1 421 ? -13.575 -21.136 -11.060 1.00 88.25 421 THR A N 1
ATOM 3402 C CA . THR A 1 421 ? -12.871 -20.276 -10.088 1.00 88.25 421 THR A CA 1
ATOM 3403 C C . THR A 1 421 ? -11.452 -19.956 -10.556 1.00 88.25 421 THR A C 1
ATOM 3405 O O . THR A 1 421 ? -11.025 -18.805 -10.527 1.00 88.25 421 THR A O 1
ATOM 3408 N N . ARG A 1 422 ? -10.724 -20.958 -11.056 1.00 87.56 422 ARG A N 1
ATOM 3409 C CA . ARG A 1 422 ? -9.346 -20.795 -11.528 1.00 87.56 422 ARG A CA 1
ATOM 3410 C C . ARG A 1 422 ? -9.241 -19.901 -12.768 1.00 87.56 422 ARG A C 1
ATOM 3412 O O . ARG A 1 422 ? -8.299 -19.117 -12.865 1.00 87.56 422 ARG A O 1
ATOM 3419 N N . TRP A 1 423 ? -10.173 -20.010 -13.713 1.00 88.75 423 TRP A N 1
ATOM 3420 C CA . TRP A 1 423 ? -10.235 -19.134 -14.887 1.00 88.75 423 TRP A CA 1
ATOM 3421 C C . TRP A 1 423 ? -10.615 -17.701 -14.514 1.00 88.75 423 TRP A C 1
ATOM 3423 O O . TRP A 1 423 ? -10.028 -16.764 -15.053 1.00 88.75 423 TRP A O 1
ATOM 3433 N N . TYR A 1 424 ? -11.520 -17.520 -13.551 1.00 89.69 424 TYR A N 1
ATOM 3434 C CA . TYR A 1 424 ? -11.833 -16.208 -12.988 1.00 89.69 424 TYR A CA 1
ATOM 3435 C C . TYR A 1 424 ? -10.607 -15.572 -12.305 1.00 89.69 424 TYR A C 1
ATOM 3437 O O . TYR A 1 424 ? -10.245 -14.437 -12.620 1.00 89.69 424 TYR A O 1
ATOM 3445 N N . ASP A 1 425 ? -9.910 -16.323 -11.445 1.00 89.06 425 ASP A N 1
ATOM 3446 C CA . ASP A 1 425 ? -8.673 -15.884 -10.786 1.00 89.06 425 ASP A CA 1
ATOM 3447 C C . ASP A 1 425 ? -7.577 -15.523 -11.804 1.00 89.06 425 ASP A C 1
ATOM 3449 O O . ASP A 1 425 ? -6.877 -14.521 -11.638 1.00 89.06 425 ASP A O 1
ATOM 3453 N N . LEU A 1 426 ? -7.439 -16.306 -12.883 1.00 89.56 426 LEU A N 1
ATOM 3454 C CA . LEU A 1 426 ? -6.503 -16.023 -13.972 1.00 89.56 426 LEU A CA 1
ATOM 3455 C C . LEU A 1 426 ? -6.882 -14.740 -14.722 1.00 89.56 426 LEU A C 1
ATOM 3457 O O . LEU A 1 426 ? -6.019 -13.888 -14.920 1.00 89.56 426 LEU A O 1
ATOM 3461 N N . ALA A 1 427 ? -8.151 -14.561 -15.097 1.00 89.56 427 ALA A N 1
ATOM 3462 C CA . ALA A 1 427 ? -8.623 -13.357 -15.783 1.00 89.56 427 ALA A CA 1
ATOM 3463 C C . ALA A 1 427 ? -8.405 -12.090 -14.935 1.00 89.56 427 ALA A C 1
ATOM 3465 O O . ALA A 1 427 ? -7.943 -11.066 -15.444 1.00 89.56 427 ALA A O 1
ATOM 3466 N N . MET A 1 428 ? -8.656 -12.174 -13.625 1.00 90.19 428 MET A N 1
ATOM 3467 C CA . MET A 1 428 ? -8.359 -11.095 -12.682 1.00 90.19 428 MET A CA 1
ATOM 3468 C C . MET A 1 428 ? -6.851 -10.837 -12.557 1.00 90.19 428 MET A C 1
ATOM 3470 O O . MET A 1 428 ? -6.428 -9.683 -12.598 1.00 90.19 428 MET A O 1
ATOM 3474 N N . ALA A 1 429 ? -6.017 -11.879 -12.490 1.00 90.69 429 ALA A N 1
ATOM 3475 C CA . ALA A 1 429 ? -4.564 -11.725 -12.430 1.00 90.69 429 ALA A CA 1
ATOM 3476 C C . ALA A 1 429 ? -3.964 -11.124 -13.71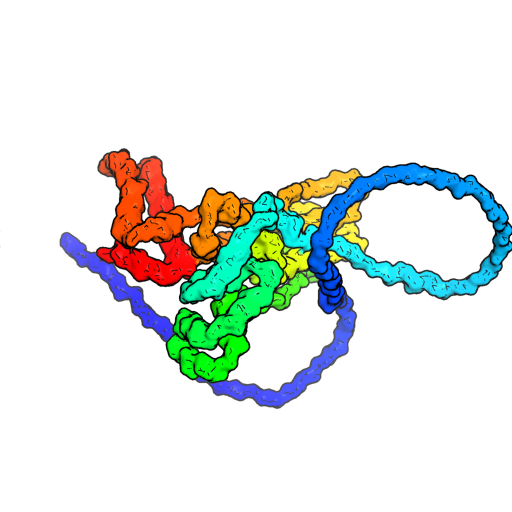7 1.00 90.69 429 ALA A C 1
ATOM 3478 O O . ALA A 1 429 ? -3.062 -10.287 -13.627 1.00 90.69 429 ALA A O 1
ATOM 3479 N N . VAL A 1 430 ? -4.481 -11.494 -14.896 1.00 90.38 430 VAL A N 1
ATOM 3480 C CA . VAL A 1 430 ? -4.136 -10.875 -16.189 1.00 90.38 430 VAL A CA 1
ATOM 3481 C C . VAL A 1 430 ? -4.497 -9.390 -16.163 1.00 90.38 430 VAL A C 1
ATOM 3483 O O . VAL A 1 430 ? -3.638 -8.547 -16.420 1.00 90.38 430 VAL A O 1
ATOM 3486 N N . ARG A 1 431 ? -5.734 -9.052 -15.770 1.00 89.81 431 ARG A N 1
ATOM 3487 C CA . ARG A 1 431 ? -6.205 -7.664 -15.656 1.00 89.81 431 ARG A CA 1
ATOM 3488 C C . ARG A 1 431 ? -5.335 -6.832 -14.713 1.00 89.81 431 ARG A C 1
ATOM 3490 O O . ARG A 1 431 ? -4.958 -5.716 -15.077 1.00 89.81 431 ARG A O 1
ATOM 3497 N N . ASP A 1 432 ? -5.008 -7.350 -13.529 1.00 91.69 432 ASP A N 1
ATOM 3498 C CA . ASP A 1 432 ? -4.142 -6.657 -12.568 1.00 91.69 432 ASP A CA 1
ATOM 3499 C C . ASP A 1 432 ? -2.751 -6.391 -13.174 1.00 91.69 432 ASP A C 1
ATOM 3501 O O . ASP A 1 432 ? -2.226 -5.285 -13.042 1.00 91.69 432 ASP A O 1
ATOM 3505 N N . CYS A 1 433 ? -2.171 -7.366 -13.887 1.00 90.12 433 CYS A N 1
ATOM 3506 C CA . CYS A 1 433 ? -0.861 -7.227 -14.532 1.00 90.12 433 CYS A CA 1
ATOM 3507 C C . CYS A 1 433 ? -0.874 -6.211 -15.681 1.00 90.12 433 CYS A C 1
ATOM 3509 O O . CYS A 1 433 ? -0.014 -5.333 -15.708 1.00 90.12 433 CYS A O 1
ATOM 3511 N N . CYS A 1 434 ? -1.867 -6.267 -16.574 1.00 88.56 434 CYS A N 1
ATOM 3512 C CA . CYS A 1 434 ? -2.051 -5.285 -17.648 1.00 88.56 434 CYS A CA 1
ATOM 3513 C C . CYS A 1 434 ? -2.258 -3.860 -17.109 1.00 88.56 434 CYS A C 1
ATOM 3515 O O . CYS A 1 434 ? -1.761 -2.901 -17.692 1.00 88.56 434 CYS A O 1
ATOM 3517 N N . THR A 1 435 ? -2.966 -3.719 -15.982 1.00 87.81 435 THR A N 1
ATOM 3518 C CA . THR A 1 435 ? -3.196 -2.419 -15.326 1.00 87.81 435 THR A CA 1
ATOM 3519 C C . THR A 1 435 ? -1.923 -1.890 -14.657 1.00 87.81 435 THR A C 1
ATOM 3521 O O . THR A 1 435 ? -1.662 -0.690 -14.686 1.00 87.81 435 THR A O 1
ATOM 3524 N N . ALA A 1 436 ? -1.130 -2.770 -14.041 1.00 87.81 436 ALA A N 1
ATOM 3525 C CA . ALA A 1 436 ? 0.087 -2.400 -13.323 1.00 87.81 436 ALA A CA 1
ATOM 3526 C C . ALA A 1 436 ? 1.296 -2.138 -14.238 1.00 87.81 436 ALA A C 1
ATOM 3528 O O . ALA A 1 436 ? 2.164 -1.348 -13.869 1.00 87.81 436 ALA A O 1
ATOM 3529 N N . MET A 1 437 ? 1.378 -2.821 -15.384 1.00 86.56 437 MET A N 1
ATOM 3530 C CA . MET A 1 437 ? 2.506 -2.772 -16.325 1.00 86.56 437 MET A CA 1
ATOM 3531 C C . MET A 1 437 ? 1.990 -2.807 -17.779 1.00 86.56 437 MET A C 1
ATOM 3533 O O . MET A 1 437 ? 1.979 -3.873 -18.409 1.00 86.56 437 MET A O 1
ATOM 3537 N N . PRO A 1 438 ? 1.544 -1.658 -18.326 1.00 80.50 438 PRO A N 1
ATOM 3538 C CA . PRO A 1 438 ? 0.940 -1.573 -19.657 1.00 80.50 438 PRO A CA 1
ATOM 3539 C C . PRO A 1 438 ? 1.825 -2.076 -20.808 1.00 80.50 438 PRO A C 1
ATOM 3541 O O . PRO A 1 438 ? 1.314 -2.439 -21.861 1.00 80.50 438 PRO A O 1
ATOM 3544 N N . GLU A 1 439 ? 3.146 -2.146 -20.636 1.00 75.25 439 GLU A N 1
ATOM 3545 C CA . GLU A 1 439 ? 4.067 -2.698 -21.637 1.00 75.25 439 GLU A CA 1
ATOM 3546 C C . GLU A 1 439 ? 3.848 -4.181 -21.941 1.00 75.25 439 GLU A C 1
ATOM 3548 O O . GLU A 1 439 ? 4.084 -4.611 -23.068 1.00 75.25 439 GLU A O 1
ATOM 3553 N N . PHE A 1 440 ? 3.363 -4.962 -20.973 1.00 76.00 440 PHE A N 1
ATOM 3554 C CA . PHE A 1 440 ? 3.055 -6.369 -21.209 1.00 76.00 440 PHE A CA 1
ATOM 3555 C C . PHE A 1 440 ? 1.720 -6.548 -21.937 1.00 76.00 440 PHE A C 1
ATOM 3557 O O . PHE A 1 440 ? 1.427 -7.656 -22.368 1.00 76.00 440 PHE A O 1
ATOM 3564 N N . VAL A 1 441 ? 0.925 -5.487 -22.137 1.00 79.81 441 VAL A N 1
ATOM 3565 C CA . VAL A 1 441 ? -0.358 -5.577 -22.852 1.00 79.81 441 VAL A CA 1
ATOM 3566 C C . VAL A 1 441 ? -0.162 -6.067 -24.283 1.00 79.81 441 VAL A C 1
ATOM 3568 O O . VAL A 1 441 ? -0.905 -6.947 -24.690 1.00 79.81 441 VAL A O 1
ATOM 3571 N N . GLN A 1 442 ? 0.853 -5.598 -25.018 1.00 72.81 442 GLN A N 1
ATOM 3572 C CA . GLN A 1 442 ? 1.119 -6.092 -26.380 1.00 72.81 442 GLN A CA 1
ATOM 3573 C C . GLN A 1 442 ? 1.513 -7.579 -26.376 1.00 72.81 442 GLN A C 1
ATOM 3575 O O . GLN A 1 442 ? 0.917 -8.373 -27.096 1.00 72.81 442 GLN A O 1
ATOM 3580 N N . LEU A 1 443 ? 2.421 -7.973 -25.474 1.00 70.81 443 LEU A N 1
ATOM 3581 C CA . LEU A 1 443 ? 2.851 -9.366 -25.283 1.00 70.81 443 LEU A CA 1
ATOM 3582 C C . LEU A 1 443 ? 1.686 -10.307 -24.902 1.00 70.81 443 LEU A C 1
ATOM 3584 O O . LEU A 1 443 ? 1.690 -11.486 -25.247 1.00 70.81 443 LEU A O 1
ATOM 3588 N N . ILE A 1 444 ? 0.694 -9.786 -24.173 1.00 70.12 444 ILE A N 1
ATOM 3589 C CA . ILE A 1 444 ? -0.518 -10.502 -23.750 1.00 70.12 444 ILE A CA 1
ATOM 3590 C C . ILE A 1 444 ? -1.602 -10.467 -24.846 1.00 70.12 444 ILE A C 1
ATOM 3592 O O . ILE A 1 444 ? -2.386 -11.406 -24.953 1.00 70.12 444 ILE A O 1
ATOM 3596 N N . GLN A 1 445 ? -1.640 -9.434 -25.691 1.00 70.06 445 GLN A N 1
ATOM 3597 C CA . GLN A 1 445 ? -2.573 -9.324 -26.817 1.00 70.06 445 GLN A CA 1
ATOM 3598 C C . GLN A 1 445 ? -2.205 -10.268 -27.965 1.00 70.06 445 GLN A C 1
ATOM 3600 O O . GLN A 1 445 ? -3.096 -10.945 -28.471 1.00 70.06 445 GLN A O 1
ATOM 3605 N N . GLU A 1 446 ? -0.911 -10.404 -28.285 1.00 62.56 446 GLU A N 1
ATOM 3606 C CA . GLU A 1 446 ? -0.370 -11.418 -29.216 1.00 62.56 446 GLU A CA 1
ATOM 3607 C C . GLU A 1 446 ? -0.691 -12.869 -28.796 1.00 62.56 446 GLU A C 1
ATOM 3609 O O . GLU A 1 446 ? -0.540 -13.797 -29.585 1.00 62.56 446 GLU A O 1
ATOM 3614 N N . TYR A 1 447 ? -1.129 -13.075 -27.549 1.00 59.25 447 TYR A N 1
ATOM 3615 C CA . TYR A 1 447 ? -1.592 -14.356 -27.010 1.00 59.25 447 TYR A CA 1
ATOM 3616 C C . TYR A 1 447 ? -3.119 -14.561 -27.130 1.00 59.25 447 TYR A C 1
ATOM 3618 O O . TYR A 1 447 ? -3.588 -15.697 -27.070 1.00 59.25 447 TYR A O 1
ATOM 3626 N N . THR A 1 448 ? -3.903 -13.488 -27.288 1.00 51.62 448 THR A N 1
ATOM 3627 C CA . THR A 1 448 ? -5.380 -13.545 -27.368 1.00 51.62 448 THR A CA 1
ATOM 3628 C C . THR A 1 448 ? -5.949 -13.571 -28.789 1.00 51.62 448 THR A C 1
ATOM 3630 O O . THR A 1 448 ? -7.148 -13.803 -28.944 1.00 51.62 448 THR A O 1
ATOM 3633 N N . SER A 1 449 ? -5.111 -13.315 -29.798 1.00 40.06 449 SER A N 1
ATOM 3634 C CA . SER A 1 449 ? -5.429 -13.352 -31.235 1.00 40.06 449 SER A CA 1
ATOM 3635 C C . SER A 1 449 ? -4.978 -14.654 -31.892 1.00 40.06 449 SER A C 1
ATOM 3637 O O . SER A 1 449 ? -5.806 -15.265 -32.599 1.00 40.06 449 SER A O 1
#

pLDDT: mean 73.21, std 25.82, range [20.67, 96.06]

Radius of gyration: 30.9 Å; chains: 1; bounding box: 78×81×103 Å

Sequence (449 aa):
MMTAAPDDSWVYHPMSIPTSTSDLGDMPLQVYFPGSSFTPDLSANYMTPTPTSSAGHYDSFDVTRTSSSSIPRGQEGGNDSQTTNMNLDMAQNNQLQTYPLLFTATSETPSFQHLYQRWWEDDAQTVLWSFDVRQISLVIRFGFFHDNNQPRTILHRRNGNVLETFLNSLLPPYELQFIPTLTQSQKVEEILRRCQTTMPMNLQWSWYPSQALRSLEPSVIAAEIEAESQMHFKAVPFEAWVRCSLGFPATEADWFFLQHNALYIILLNHLQAHQYELPKYREVEKLLQQKSPFAHKAIVQCLNHFVNGKEPPKQTAKSSLDFIAGPIQDLFQKYPANLISILKKLSVIAIRFRQTYIHVPNVDWHKRLDTRAKYLDDLLAALSPTDLARSLTRSDQSMFAQLSREQLMDEQNSITGVLHTRWYDLAMAVRDCCTAMPEFVQLIQEYTS

Secondary structure (DSSP, 8-state):
----PPP------PPPPPP----------PPPP----------S---PPPPP---------------------------------TTSTTSSS-----------HHHHSPP-TTTTT-HHHHHHHHHHHSS-HHHHHHHHHH---SSTTHHHHHHHTS-HHHHHHHHHHHS-TTTGGGGGGS-HHHHHHHHHHHHS------------TTTTTTT--HHHHHHHHHHHHHHHHHHS-HHHHHHHHTT---HHHHHHHHHHHHHHHHHHHHHHH-GGGHHHHHHHHHHHTTT-HHHHHHHHHHHHTT-SSSPPP---SS-TTHHHHHHHHHHHSSSSP-HHHHHHHHHHHHHHHIIIIISSSS--TTS------HHHHHHHH-SSHHHHHHHHHHHHHHHHTT--TTTTS-TT-HHHHHHHHHHHHHHHHHHHHHHH-TTHHHHHHTTT-

Organism: NCBI:txid1077442